Protein AF-A0A0F9GUV9-F1 (afdb_monomer)

InterPro domains:
  IPR001098 DNA-directed DNA polymerase, family A, palm domain [PF00476] (334-492)
  IPR001098 DNA-directed DNA polymerase, family A, palm domain [SM00482] (373-518)
  IPR012337 Ribonuclease H-like superfamily [SSF53098] (3-152)
  IPR036397 Ribonuclease H superfamily [G3DSA:3.30.420.10] (5-180)
  IPR043502 DNA/RNA polymerase superfamily [SSF56672] (163-492)

pLDDT: mean 88.54, std 9.31, range [25.5, 98.69]

Nearest PDB structures (foldseek):
  2ajq-assembly1_A  TM=7.716E-01  e=2.792E-26  Escherichia phage T7
  1sl1-assembly1_A  TM=7.833E-01  e=2.426E-25  Escherichia phage T7
  1x9w-assembly1_A  TM=7.721E-01  e=1.537E-24  Escherichia phage T7
  5ikn-assembly1_C  TM=7.054E-01  e=1.161E-22  Escherichia phage T7
  5ikn-assembly1_A  TM=7.043E-01  e=6.275E-22  Escherichia phage T7

Structure (mmCIF, N/CA/C/O backbone):
data_AF-A0A0F9GUV9-F1
#
_entry.id   AF-A0A0F9GUV9-F1
#
loop_
_atom_site.group_PDB
_atom_site.id
_atom_site.type_symbol
_atom_site.label_atom_id
_atom_site.label_alt_id
_atom_site.label_comp_id
_atom_site.label_asym_id
_atom_site.label_entity_id
_atom_site.label_seq_id
_atom_site.pdbx_PDB_ins_code
_atom_site.Cartn_x
_atom_site.Cartn_y
_atom_site.Cartn_z
_atom_site.occupancy
_atom_site.B_iso_or_equiv
_atom_site.auth_seq_id
_atom_site.auth_comp_id
_atom_site.auth_asym_id
_atom_site.auth_atom_id
_atom_site.pdbx_PDB_model_num
ATOM 1 N N . MET A 1 1 ? -22.546 12.001 26.677 1.00 77.44 1 MET A N 1
ATOM 2 C CA . MET A 1 1 ? -22.375 10.650 26.099 1.00 77.44 1 MET A CA 1
ATOM 3 C C . MET A 1 1 ? -21.098 10.065 26.688 1.00 77.44 1 MET A C 1
ATOM 5 O O . MET A 1 1 ? -20.120 10.799 26.730 1.00 77.44 1 MET A O 1
ATOM 9 N N . LYS A 1 2 ? -21.109 8.834 27.220 1.00 94.75 2 LYS A N 1
ATOM 10 C CA . LYS A 1 2 ? -19.895 8.219 27.788 1.00 94.75 2 LYS A CA 1
ATOM 11 C C . LYS A 1 2 ? -18.928 7.807 26.678 1.00 94.75 2 LYS A C 1
ATOM 13 O O . LYS A 1 2 ? -19.377 7.257 25.671 1.00 94.75 2 LYS A O 1
ATOM 18 N N . ILE A 1 3 ? -17.638 8.058 26.887 1.00 97.31 3 ILE A N 1
ATOM 19 C CA . ILE A 1 3 ? -16.555 7.759 25.944 1.00 97.31 3 ILE A CA 1
ATOM 20 C C . ILE A 1 3 ? -15.602 6.777 26.620 1.00 97.31 3 ILE A C 1
ATOM 22 O O . ILE A 1 3 ? -15.250 6.987 27.780 1.00 97.31 3 ILE A O 1
ATOM 26 N N . ALA A 1 4 ? -15.163 5.749 25.899 1.00 98.12 4 ALA A N 1
ATOM 27 C CA . ALA A 1 4 ? -14.096 4.866 26.353 1.00 98.12 4 ALA A CA 1
ATOM 28 C C . ALA A 1 4 ? -12.959 4.776 25.341 1.00 98.12 4 ALA A C 1
ATOM 30 O O . ALA A 1 4 ? -13.210 4.745 24.137 1.00 98.12 4 ALA A O 1
ATOM 31 N N . THR A 1 5 ? -11.727 4.664 25.837 1.00 98.50 5 THR A N 1
ATOM 32 C CA . THR A 1 5 ? -10.584 4.206 25.036 1.00 98.50 5 THR A CA 1
ATOM 33 C C . THR A 1 5 ? -10.407 2.705 25.243 1.00 98.50 5 THR A C 1
ATOM 35 O O . THR A 1 5 ? -10.397 2.252 26.387 1.00 98.50 5 THR A O 1
ATOM 38 N N . VAL A 1 6 ? -10.297 1.939 24.158 1.00 98.31 6 VAL A N 1
ATOM 39 C CA . VAL A 1 6 ? -10.210 0.474 24.166 1.00 98.31 6 VAL A CA 1
ATOM 40 C C . VAL A 1 6 ? -9.064 -0.023 23.291 1.00 98.31 6 VAL A C 1
ATOM 42 O O . VAL A 1 6 ? -8.802 0.542 22.230 1.00 98.31 6 VAL A O 1
ATOM 45 N N . ASP A 1 7 ? -8.430 -1.101 23.744 1.00 98.38 7 ASP A N 1
ATOM 46 C CA . ASP A 1 7 ? -7.450 -1.895 23.004 1.00 98.38 7 ASP A CA 1
ATOM 47 C C . ASP A 1 7 ? -7.644 -3.386 23.333 1.00 98.38 7 ASP A C 1
ATOM 49 O O . ASP A 1 7 ? -8.108 -3.727 24.433 1.00 98.38 7 ASP A O 1
ATOM 53 N N . ILE A 1 8 ? -7.322 -4.270 22.384 1.00 98.25 8 ILE A N 1
ATOM 54 C CA . ILE A 1 8 ? -7.353 -5.728 22.568 1.00 98.25 8 ILE A CA 1
ATOM 55 C C . ILE A 1 8 ? -6.026 -6.376 22.160 1.00 98.25 8 ILE A C 1
ATOM 57 O O . ILE A 1 8 ? -5.376 -5.944 21.211 1.00 98.25 8 ILE A O 1
ATOM 61 N N . GLU A 1 9 ? -5.689 -7.500 22.794 1.00 97.69 9 GLU A N 1
ATOM 62 C CA . GLU A 1 9 ? -4.555 -8.344 22.397 1.00 97.69 9 GLU A CA 1
ATOM 63 C C . GLU A 1 9 ? -5.050 -9.714 21.938 1.00 97.69 9 GLU A C 1
ATOM 65 O O . GLU A 1 9 ? -5.955 -10.311 22.533 1.00 97.69 9 GLU A O 1
ATOM 70 N N . THR A 1 10 ? -4.449 -10.229 20.870 1.00 97.31 10 THR A N 1
ATOM 71 C CA . THR A 1 10 ? -4.908 -11.433 20.173 1.00 97.31 10 THR A CA 1
ATOM 72 C C . THR A 1 10 ? -3.760 -12.392 19.879 1.00 97.31 10 THR A C 1
ATOM 74 O O . THR A 1 10 ? -2.589 -12.040 20.012 1.00 97.31 10 THR A O 1
ATOM 77 N N . ASP A 1 11 ? -4.094 -13.620 19.487 1.00 96.00 11 ASP A N 1
ATOM 78 C CA . ASP A 1 11 ? -3.116 -14.657 19.135 1.00 96.00 11 ASP A CA 1
ATOM 79 C C . ASP A 1 11 ? -2.474 -14.464 17.753 1.00 96.00 11 ASP A C 1
ATOM 81 O O . ASP A 1 11 ? -1.350 -14.905 17.526 1.00 96.00 11 ASP A O 1
ATOM 85 N N . ASP A 1 12 ? -3.169 -13.789 16.836 1.00 94.69 12 ASP A N 1
ATOM 86 C CA . ASP A 1 12 ? -2.660 -13.464 15.502 1.00 94.69 12 ASP A CA 1
ATOM 87 C C . ASP A 1 12 ? -3.354 -12.213 14.926 1.00 94.69 12 ASP A C 1
ATOM 89 O O . ASP A 1 12 ? -4.241 -11.603 15.531 1.00 94.69 12 ASP A O 1
ATOM 93 N N . LEU A 1 13 ? -2.957 -11.823 13.718 1.00 92.56 13 LEU A N 1
ATOM 94 C CA . LEU A 1 13 ? -3.575 -10.787 12.910 1.00 92.56 13 LEU A CA 1
ATOM 95 C C . LEU A 1 13 ? -4.957 -11.216 12.402 1.00 92.56 13 LEU A C 1
ATOM 97 O O . LEU A 1 13 ? -5.254 -12.395 12.240 1.00 92.56 13 LEU A O 1
ATOM 101 N N . LEU A 1 14 ? -5.781 -10.232 12.029 1.00 90.94 14 LEU A N 1
ATOM 102 C CA . LEU A 1 14 ? -7.185 -10.414 11.637 1.00 90.94 14 LEU A CA 1
ATOM 103 C C . LEU A 1 14 ? -7.489 -11.626 10.715 1.00 90.94 14 LEU A C 1
ATOM 105 O O . LEU A 1 14 ? -8.505 -12.288 10.950 1.00 90.94 14 LEU A O 1
ATOM 109 N N . PRO A 1 15 ? -6.687 -11.965 9.680 1.00 87.38 15 PRO A N 1
ATOM 110 C CA . PRO A 1 15 ? -6.966 -13.139 8.849 1.00 87.38 15 PRO A CA 1
ATOM 111 C C . PRO A 1 15 ? -6.912 -14.467 9.616 1.00 87.38 15 PRO A C 1
ATOM 113 O O . PRO A 1 15 ? -7.831 -15.272 9.475 1.00 87.38 15 PRO A O 1
ATOM 116 N N . GLU A 1 16 ? -5.921 -14.642 10.489 1.00 91.50 16 GLU A N 1
ATOM 117 C CA . GLU A 1 16 ? -5.612 -15.915 11.160 1.00 91.50 16 GLU A CA 1
ATOM 118 C C . GLU A 1 16 ? -6.034 -15.940 12.634 1.00 91.50 16 GLU A C 1
ATOM 120 O O . GLU A 1 16 ? -6.077 -17.006 13.232 1.00 91.50 16 GLU A O 1
ATOM 125 N N . VAL A 1 17 ? -6.426 -14.790 13.196 1.00 95.19 17 VAL A N 1
ATOM 126 C CA . VAL A 1 17 ? -6.832 -14.668 14.602 1.00 95.19 17 VAL A CA 1
ATOM 127 C C . VAL A 1 17 ? -7.899 -15.698 14.967 1.00 95.19 17 VAL A C 1
ATOM 129 O O . VAL A 1 17 ? -8.892 -15.850 14.235 1.00 95.19 17 VAL A O 1
ATOM 132 N N . THR A 1 18 ? -7.709 -16.361 16.107 1.00 96.12 18 THR A N 1
ATOM 133 C CA . THR A 1 18 ? -8.665 -17.322 16.673 1.00 96.12 18 THR A CA 1
ATOM 134 C C . THR A 1 18 ? -9.108 -16.947 18.081 1.00 96.12 18 THR A C 1
ATOM 136 O O . THR A 1 18 ? -10.148 -17.425 18.540 1.00 96.12 18 THR A O 1
ATOM 139 N N . LYS A 1 19 ? -8.370 -16.062 18.765 1.00 96.38 19 LYS A N 1
ATOM 140 C CA . LYS A 1 19 ? -8.638 -15.720 20.161 1.00 96.38 19 LYS A CA 1
ATOM 141 C C . LYS A 1 19 ? -8.287 -14.272 20.499 1.00 96.38 19 LYS A C 1
ATOM 143 O O . LYS A 1 19 ? -7.275 -13.739 20.056 1.00 96.38 19 LYS A O 1
ATOM 148 N N . VAL A 1 20 ? -9.110 -13.671 21.359 1.00 97.88 20 VAL A N 1
ATOM 149 C CA . VAL A 1 20 ? -8.765 -12.457 22.112 1.00 97.88 20 VAL A CA 1
ATOM 150 C C . VAL A 1 20 ? -8.264 -12.892 23.485 1.00 97.88 20 VAL A C 1
ATOM 152 O O . VAL A 1 20 ? -8.995 -13.558 24.221 1.00 97.88 20 VAL A O 1
ATOM 155 N N . TRP A 1 21 ? -7.019 -12.563 23.818 1.00 97.50 21 TRP A N 1
ATOM 156 C CA . TRP A 1 21 ? -6.401 -12.930 25.091 1.00 97.50 21 TRP A CA 1
ATOM 157 C C . TRP A 1 21 ? -6.837 -12.009 26.219 1.00 97.50 21 TRP A C 1
ATOM 159 O O . TRP A 1 21 ? -7.213 -12.473 27.296 1.00 97.50 21 TRP A O 1
ATOM 169 N N . CYS A 1 22 ? -6.795 -10.707 25.967 1.00 98.19 22 CYS A N 1
ATOM 170 C CA . CYS A 1 22 ? -7.195 -9.690 26.920 1.00 98.19 22 CYS A CA 1
ATOM 171 C C . CYS A 1 22 ? -7.672 -8.427 26.206 1.00 98.19 22 CYS A C 1
ATOM 173 O O . CYS A 1 22 ? -7.484 -8.255 25.001 1.00 98.19 22 CYS A O 1
ATOM 175 N N . ALA A 1 23 ? -8.327 -7.561 26.970 1.00 98.62 23 ALA A N 1
ATOM 176 C CA . ALA A 1 23 ? -8.710 -6.231 26.529 1.00 98.62 23 ALA A CA 1
ATOM 177 C C . ALA A 1 23 ? -8.648 -5.260 27.703 1.00 98.62 23 ALA A C 1
ATOM 179 O O . ALA A 1 23 ? -8.894 -5.641 28.854 1.00 98.62 23 ALA A O 1
ATOM 180 N N . VAL A 1 24 ? -8.374 -3.996 27.411 1.00 98.69 24 VAL A N 1
ATOM 181 C CA . VAL A 1 24 ? -8.399 -2.925 28.404 1.00 98.69 24 VAL A CA 1
ATOM 182 C C . VAL A 1 24 ? -9.321 -1.822 27.916 1.00 98.69 24 VAL A C 1
ATOM 184 O O . VAL A 1 24 ? -9.286 -1.429 26.754 1.00 98.69 24 VAL A O 1
ATOM 187 N N . VAL A 1 25 ? -10.178 -1.340 28.815 1.00 98.69 25 VAL A N 1
ATOM 188 C CA . VAL A 1 25 ? -11.141 -0.274 28.539 1.00 98.69 25 VAL A CA 1
ATOM 189 C C . VAL A 1 25 ? -11.008 0.797 29.613 1.00 98.69 25 VAL A C 1
ATOM 191 O O . VAL A 1 25 ? -11.195 0.510 30.796 1.00 98.69 25 VAL A O 1
ATOM 194 N N . LYS A 1 26 ? -10.714 2.033 29.211 1.00 98.50 26 LYS A N 1
ATOM 195 C CA . LYS A 1 26 ? -10.641 3.200 30.098 1.00 98.50 26 LYS A CA 1
ATOM 196 C C . LYS A 1 26 ? -11.845 4.109 29.872 1.00 98.50 26 LYS A C 1
ATOM 198 O O . LYS A 1 26 ? -11.998 4.641 28.773 1.00 98.50 26 LYS A O 1
ATOM 203 N N . ASP A 1 27 ? -12.684 4.288 30.893 1.00 97.94 27 ASP A N 1
ATOM 204 C CA . ASP A 1 27 ? -13.782 5.264 30.880 1.00 97.94 27 ASP A CA 1
ATOM 205 C C . ASP A 1 27 ? -13.183 6.674 30.986 1.00 97.94 27 ASP A C 1
ATOM 207 O O . ASP A 1 27 ? -12.443 6.994 31.915 1.00 97.94 27 ASP A O 1
ATOM 211 N N . MET A 1 28 ? -13.468 7.525 30.002 1.00 96.38 28 MET A N 1
ATOM 212 C CA . MET A 1 28 ? -12.895 8.870 29.925 1.00 96.38 28 MET A CA 1
ATOM 213 C C . MET A 1 28 ? -13.611 9.882 30.831 1.00 96.38 28 MET A C 1
ATOM 215 O O . MET A 1 28 ? -13.167 11.024 30.918 1.00 96.38 28 MET A O 1
ATOM 219 N N . SER A 1 29 ? -14.719 9.501 31.477 1.00 93.69 29 SER A N 1
ATOM 220 C CA . SER A 1 29 ? -15.449 10.380 32.399 1.00 93.69 29 SER A CA 1
ATOM 221 C C . SER A 1 29 ? -14.842 10.423 33.802 1.00 93.69 29 SER A C 1
ATOM 223 O O . SER A 1 29 ? -14.838 11.483 34.422 1.00 93.69 29 SER A O 1
ATOM 225 N N . ASP A 1 30 ? -14.303 9.302 34.282 1.00 94.00 30 ASP A N 1
ATOM 226 C CA . ASP A 1 30 ? -13.717 9.159 35.621 1.00 94.00 30 ASP A CA 1
ATOM 227 C C . ASP A 1 30 ? -12.285 8.587 35.604 1.00 94.00 30 ASP A C 1
ATOM 229 O O . ASP A 1 30 ? -11.636 8.501 36.646 1.00 94.00 30 ASP A O 1
ATOM 233 N N . GLY A 1 31 ? -11.770 8.211 34.429 1.00 94.81 31 GLY A N 1
ATOM 234 C CA . GLY A 1 31 ? -10.448 7.611 34.260 1.00 94.81 31 GLY A CA 1
ATOM 235 C C . GLY A 1 31 ? -10.373 6.139 34.671 1.00 94.81 31 GLY A C 1
ATOM 236 O O . GLY A 1 31 ? -9.274 5.580 34.686 1.00 94.81 31 GLY A O 1
ATOM 237 N N . LYS A 1 32 ? -11.499 5.496 35.007 1.00 97.38 32 LYS A N 1
ATOM 238 C CA . LYS A 1 32 ? -11.528 4.119 35.502 1.00 97.38 32 LYS A CA 1
ATOM 239 C C . LYS A 1 32 ? -11.097 3.129 34.422 1.00 97.38 32 LYS A C 1
ATOM 241 O O . LYS A 1 32 ? -11.680 3.068 33.341 1.00 97.38 32 LYS A O 1
ATOM 246 N N . ILE A 1 33 ? -10.126 2.283 34.764 1.00 98.00 33 ILE A N 1
ATOM 247 C CA . ILE A 1 33 ? -9.621 1.208 33.903 1.00 98.00 33 ILE A CA 1
ATOM 248 C C . ILE A 1 33 ? -10.309 -0.111 34.266 1.00 98.00 33 ILE A C 1
ATOM 250 O O . ILE A 1 33 ? -10.246 -0.573 35.407 1.00 98.00 33 ILE A O 1
ATOM 254 N N . THR A 1 34 ? -10.942 -0.739 33.280 1.00 98.38 34 THR A N 1
ATOM 255 C CA . THR A 1 34 ? -11.532 -2.078 33.374 1.00 98.38 34 THR A CA 1
ATOM 256 C C . THR A 1 34 ? -10.714 -3.042 32.524 1.00 98.38 34 THR A C 1
ATOM 258 O O . THR A 1 34 ? -10.490 -2.798 31.339 1.00 98.38 34 THR A O 1
ATOM 261 N N . ARG A 1 35 ? -10.255 -4.136 33.140 1.00 98.50 35 ARG A N 1
ATOM 262 C CA . ARG A 1 35 ? -9.390 -5.142 32.513 1.00 98.50 35 ARG A CA 1
ATOM 263 C C . ARG A 1 35 ? -10.165 -6.426 32.259 1.00 98.50 35 ARG A C 1
ATOM 265 O O . ARG A 1 35 ? -10.864 -6.924 33.146 1.00 98.50 35 ARG A O 1
ATOM 272 N N . PHE A 1 36 ? -9.985 -6.976 31.069 1.00 98.50 36 PHE A N 1
ATOM 273 C CA . PHE A 1 36 ? -10.560 -8.243 30.660 1.00 98.50 36 PHE A CA 1
ATOM 274 C C . PHE A 1 36 ? -9.447 -9.258 30.428 1.00 98.50 36 PHE A C 1
ATOM 276 O O . PHE A 1 36 ? -8.503 -8.995 29.691 1.00 98.50 36 PHE A O 1
ATOM 283 N N . THR A 1 37 ? -9.565 -10.415 31.061 1.00 97.94 37 THR A N 1
ATOM 284 C CA . THR A 1 37 ? -8.672 -11.572 30.939 1.00 97.94 37 THR A CA 1
ATOM 285 C C . THR A 1 37 ? -9.476 -12.751 30.390 1.00 97.94 37 THR A C 1
ATOM 287 O O . THR A 1 37 ? -10.707 -12.655 30.304 1.00 97.94 37 THR A O 1
ATOM 290 N N . PRO A 1 38 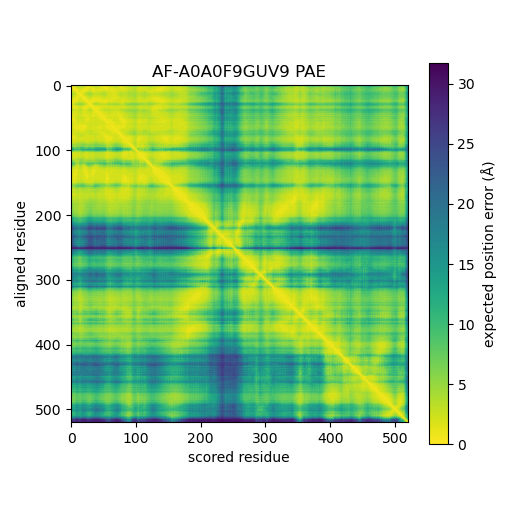? -8.859 -13.903 30.071 1.00 97.06 38 PRO A N 1
ATOM 291 C CA . PRO A 1 38 ? -9.601 -15.047 29.542 1.00 97.06 38 PRO A CA 1
ATOM 292 C C . PRO A 1 38 ? -10.807 -15.478 30.398 1.00 97.06 38 PRO A C 1
ATOM 294 O O . PRO A 1 38 ? -11.768 -16.021 29.862 1.00 97.06 38 PRO A O 1
ATOM 297 N N . GLY A 1 39 ? -10.797 -15.201 31.710 1.00 96.19 39 GLY A N 1
ATOM 298 C CA . GLY A 1 39 ? -11.895 -15.543 32.620 1.00 96.19 39 GLY A CA 1
ATOM 299 C C . GLY A 1 39 ? -13.160 -14.685 32.482 1.00 96.19 39 GLY A C 1
ATOM 300 O O . GLY A 1 39 ? -14.240 -15.147 32.839 1.00 96.19 39 GLY A O 1
ATOM 301 N N . ASN A 1 40 ? -13.064 -13.455 31.968 1.00 97.06 40 ASN A N 1
ATOM 302 C CA . ASN A 1 40 ? -14.207 -12.538 31.842 1.00 97.06 40 ASN A CA 1
ATOM 303 C C . ASN A 1 40 ? -14.342 -11.899 30.446 1.00 97.06 40 ASN A C 1
ATOM 305 O O . ASN A 1 40 ? -15.271 -11.119 30.228 1.00 97.06 40 ASN A O 1
ATOM 309 N N . ILE A 1 41 ? -13.471 -12.247 29.492 1.00 97.31 41 ILE A N 1
ATOM 310 C CA . ILE A 1 41 ? -13.396 -11.637 28.156 1.00 97.31 41 ILE A CA 1
ATOM 311 C C . ILE A 1 41 ? -14.728 -11.659 27.387 1.00 97.31 41 ILE A C 1
ATOM 313 O O . ILE A 1 41 ? -15.050 -10.708 26.681 1.00 97.31 41 ILE A O 1
ATOM 317 N N . ASN A 1 42 ? -15.562 -12.681 27.603 1.00 94.81 42 ASN A N 1
ATOM 318 C CA . ASN A 1 42 ? -16.875 -12.821 26.960 1.00 94.81 42 ASN A CA 1
ATOM 319 C C . ASN A 1 42 ? -17.862 -11.691 27.315 1.00 94.81 42 ASN A C 1
ATOM 321 O O . ASN A 1 42 ? -18.830 -11.468 26.592 1.00 94.81 42 ASN A O 1
ATOM 325 N N . SER A 1 43 ? -17.631 -10.969 28.416 1.00 97.06 43 SER A N 1
ATOM 326 C CA . SER A 1 43 ? -18.454 -9.822 28.831 1.00 97.06 43 SER A CA 1
ATOM 327 C C . SER A 1 43 ? -18.037 -8.488 28.196 1.00 97.06 43 SER A C 1
ATOM 329 O O . SER A 1 43 ? -18.753 -7.496 28.352 1.00 97.06 43 SER A O 1
ATOM 331 N N . LEU A 1 44 ? -16.923 -8.456 27.448 1.00 98.00 44 LEU A N 1
ATOM 332 C CA . LEU A 1 44 ? -16.379 -7.239 26.840 1.00 98.00 44 LEU A CA 1
ATOM 333 C C . LEU A 1 44 ? -17.405 -6.531 25.948 1.00 98.00 44 LEU A C 1
ATOM 335 O O . LEU A 1 44 ? -17.630 -5.339 26.119 1.00 98.00 44 LEU A O 1
ATOM 339 N N . GLY A 1 45 ? -18.070 -7.250 25.037 1.00 96.81 45 GLY A N 1
ATOM 340 C CA . GLY A 1 45 ? -19.038 -6.645 24.110 1.00 96.81 45 GLY A CA 1
ATOM 341 C C . GLY A 1 45 ? -20.193 -5.934 24.828 1.00 96.81 45 GLY A C 1
ATOM 342 O O . GLY A 1 45 ? -20.510 -4.785 24.525 1.00 96.81 45 GLY A O 1
ATOM 343 N N . SER A 1 46 ? -20.771 -6.576 25.847 1.00 96.69 46 SER A N 1
ATOM 344 C CA . SER A 1 46 ? -21.823 -5.973 26.676 1.00 96.69 46 SER A CA 1
ATOM 345 C C . SER A 1 46 ? -21.328 -4.740 27.431 1.00 96.69 46 SER A C 1
ATOM 347 O O . SER A 1 46 ? -22.066 -3.765 27.560 1.00 96.69 46 SER A O 1
ATOM 349 N N . PHE A 1 47 ? -20.078 -4.753 27.899 1.00 97.94 47 PHE A N 1
ATOM 350 C CA . PHE A 1 47 ? -19.471 -3.602 28.561 1.00 97.94 47 PHE A CA 1
ATOM 351 C C . PHE A 1 47 ? -19.236 -2.436 27.592 1.00 97.94 47 PHE A C 1
ATOM 353 O O . PHE A 1 47 ? -19.573 -1.296 27.909 1.00 97.94 47 PHE A O 1
ATOM 360 N N . LEU A 1 48 ? -18.735 -2.711 26.384 1.00 98.00 48 LEU A N 1
ATOM 361 C CA . LEU A 1 48 ? -18.521 -1.704 25.341 1.00 98.00 48 LEU A CA 1
ATOM 362 C C . LEU A 1 48 ? -19.826 -1.001 24.925 1.00 98.00 48 LEU A C 1
ATOM 364 O O . LEU A 1 48 ? -19.817 0.206 24.688 1.00 98.00 48 LEU A O 1
ATOM 368 N N . ASN A 1 49 ? -20.960 -1.709 24.926 1.00 97.06 49 ASN A N 1
ATOM 369 C CA . ASN A 1 49 ? -22.283 -1.132 24.642 1.00 97.06 49 ASN A CA 1
ATOM 370 C C . ASN A 1 49 ? -22.751 -0.086 25.670 1.00 97.06 49 ASN A C 1
ATOM 372 O O . ASN A 1 49 ? -23.683 0.667 25.393 1.00 97.06 49 ASN A O 1
ATOM 376 N N . THR A 1 50 ? -22.118 -0.005 26.845 1.00 96.88 50 THR A N 1
ATOM 377 C CA . THR A 1 50 ? -22.421 1.043 27.837 1.00 96.88 50 THR A CA 1
ATOM 378 C C . THR A 1 50 ? -21.853 2.416 27.449 1.00 96.88 50 THR A C 1
ATOM 380 O O . THR A 1 50 ? -22.230 3.435 28.038 1.00 96.88 50 THR A O 1
ATOM 383 N N . PHE A 1 51 ? -20.980 2.464 26.437 1.00 98.06 51 PHE A N 1
ATOM 384 C CA . PHE A 1 51 ? -20.358 3.677 25.919 1.00 98.06 51 PHE A CA 1
ATOM 385 C C . PHE A 1 51 ? -21.008 4.102 24.604 1.00 98.06 51 PHE A C 1
ATOM 387 O O . PHE A 1 51 ? -21.201 3.298 23.692 1.00 98.06 51 PHE A O 1
ATOM 394 N N . GLY A 1 52 ? -21.306 5.396 24.474 1.00 97.44 52 GLY A N 1
ATOM 395 C CA . GLY A 1 52 ? -21.823 5.951 23.219 1.00 97.44 52 GLY A CA 1
ATOM 396 C C . GLY A 1 52 ? -20.724 6.292 22.210 1.00 97.44 52 GLY A C 1
ATOM 397 O O . GLY A 1 52 ? -21.019 6.481 21.031 1.00 97.44 52 GLY A O 1
ATOM 398 N N . THR A 1 53 ? -19.465 6.348 22.657 1.00 97.50 53 THR A N 1
ATOM 399 C CA . THR A 1 53 ? -18.301 6.505 21.781 1.00 97.50 53 THR A CA 1
ATOM 400 C C . THR A 1 53 ? -17.171 5.577 22.205 1.00 97.50 53 THR A C 1
ATOM 402 O O . THR A 1 53 ? -16.787 5.566 23.377 1.00 97.50 53 THR A O 1
ATOM 405 N N . LEU A 1 54 ? -16.606 4.844 21.245 1.00 98.12 54 LEU A N 1
ATOM 406 C CA . LEU A 1 54 ? -15.382 4.068 21.428 1.00 98.12 54 LEU A CA 1
ATOM 407 C C . LEU A 1 54 ? -14.223 4.715 20.683 1.00 98.12 54 LEU A C 1
ATOM 409 O O . LEU A 1 54 ? -14.319 5.052 19.503 1.00 98.12 54 LEU A O 1
ATOM 413 N N . ARG A 1 55 ? -13.100 4.832 21.373 1.00 97.69 55 ARG A N 1
ATOM 414 C CA . ARG A 1 55 ? -11.844 5.347 20.855 1.00 97.69 55 ARG A CA 1
ATOM 415 C C . ARG A 1 55 ? -10.802 4.246 20.864 1.00 97.69 55 ARG A C 1
ATOM 417 O O . ARG A 1 55 ? -10.716 3.486 21.819 1.00 97.69 55 ARG A O 1
ATOM 424 N N . GLY A 1 56 ? -9.975 4.203 19.833 1.00 97.81 56 GLY A N 1
ATOM 425 C CA . GLY A 1 56 ? -8.806 3.335 19.831 1.00 97.81 56 GLY A CA 1
ATOM 426 C C . GLY A 1 56 ? -7.850 3.669 18.697 1.00 97.81 56 GLY A C 1
ATOM 427 O O . GLY A 1 56 ? -7.997 4.682 18.002 1.00 97.81 56 GLY A O 1
ATOM 428 N N . HIS A 1 57 ? -6.846 2.829 18.492 1.00 97.62 57 HIS A N 1
ATOM 429 C CA . HIS A 1 57 ? -5.831 3.018 17.468 1.00 97.62 57 HIS A CA 1
ATOM 430 C C . HIS A 1 57 ? -5.857 1.859 16.488 1.00 97.62 57 HIS A C 1
ATOM 432 O O . HIS A 1 57 ? -5.374 0.783 16.806 1.00 97.62 57 HIS A O 1
ATOM 438 N N . ASN A 1 58 ? -6.359 2.099 15.269 1.00 96.12 58 ASN A N 1
ATOM 439 C CA . ASN A 1 58 ? -6.715 1.041 14.315 1.00 96.12 58 ASN A CA 1
ATOM 440 C C . ASN A 1 58 ? -7.952 0.213 14.730 1.00 96.12 58 ASN A C 1
ATOM 442 O O . ASN A 1 58 ? -8.189 -0.851 14.154 1.00 96.12 58 ASN A O 1
ATOM 446 N N . ILE A 1 59 ? -8.765 0.740 15.654 1.00 97.44 59 ILE A N 1
ATOM 447 C CA . ILE A 1 59 ? -9.963 0.103 16.225 1.00 97.44 59 ILE A CA 1
ATOM 448 C C . ILE A 1 59 ? -10.954 -0.394 15.163 1.00 97.44 59 ILE A C 1
ATOM 450 O O . ILE A 1 59 ? -11.575 -1.441 15.329 1.00 97.44 59 ILE A O 1
ATOM 454 N N . ILE A 1 60 ? -11.085 0.320 14.038 1.00 95.88 60 ILE A N 1
ATOM 455 C CA . ILE A 1 60 ? -12.016 -0.060 12.963 1.00 95.88 60 ILE A CA 1
ATOM 456 C C . ILE A 1 60 ? -11.502 -1.277 12.191 1.00 95.88 60 ILE A C 1
ATOM 458 O O . ILE A 1 60 ? -12.264 -2.187 11.881 1.00 95.88 60 ILE A O 1
ATOM 462 N N . SER A 1 61 ? -10.221 -1.262 11.812 1.00 93.62 61 SER A N 1
ATOM 463 C CA . SER A 1 61 ? -9.652 -2.268 10.900 1.00 93.62 61 SER A CA 1
ATOM 464 C C . SER A 1 61 ? -9.058 -3.474 11.626 1.00 93.62 61 SER A C 1
ATOM 466 O O . SER A 1 61 ? -8.632 -4.424 10.968 1.00 93.62 61 SER A O 1
ATOM 468 N N . PHE A 1 62 ? -8.988 -3.427 12.957 1.00 95.62 62 PHE A N 1
ATOM 469 C CA . PHE A 1 62 ? -8.485 -4.513 13.782 1.00 95.62 62 PHE A CA 1
ATOM 470 C C . PHE A 1 62 ? -9.472 -4.871 14.885 1.00 95.62 62 PHE A C 1
ATOM 472 O O . PHE A 1 62 ? -10.243 -5.794 14.669 1.00 95.62 62 PHE A O 1
ATOM 479 N N . ASP A 1 63 ? -9.518 -4.141 15.996 1.00 98.00 63 ASP A N 1
ATOM 480 C CA . ASP A 1 63 ? -10.235 -4.528 17.215 1.00 98.00 63 ASP A CA 1
ATOM 481 C C . ASP A 1 63 ? -11.693 -4.924 16.943 1.00 98.00 63 ASP A C 1
ATOM 483 O O . ASP A 1 63 ? -12.076 -6.077 17.128 1.00 98.00 63 ASP A O 1
ATOM 487 N N . LEU A 1 64 ? -12.501 -4.012 16.392 1.00 97.25 64 LEU A N 1
ATOM 488 C CA . LEU A 1 64 ? -13.910 -4.283 16.090 1.00 97.25 64 LEU A CA 1
ATOM 489 C C . LEU A 1 64 ? -14.082 -5.343 14.995 1.00 97.25 64 LEU A C 1
ATOM 491 O O . LEU A 1 64 ? -15.047 -6.106 15.028 1.00 97.25 64 LEU A O 1
ATOM 495 N N . ALA A 1 65 ? -13.147 -5.429 14.046 1.00 95.81 65 ALA A N 1
ATOM 496 C CA . ALA A 1 65 ? -13.162 -6.467 13.020 1.00 95.81 65 ALA A CA 1
ATOM 497 C C . ALA A 1 65 ? -12.871 -7.859 13.614 1.00 95.81 65 ALA A C 1
ATOM 499 O O . ALA A 1 65 ? -13.491 -8.841 13.205 1.00 95.81 65 ALA A O 1
ATOM 500 N N . VAL A 1 66 ? -11.978 -7.952 14.607 1.00 97.06 66 VAL A N 1
ATOM 501 C CA . VAL A 1 66 ? -11.697 -9.179 15.366 1.00 97.06 66 VAL A CA 1
ATOM 502 C C . VAL A 1 66 ? -12.917 -9.570 16.192 1.00 97.06 66 VAL A C 1
ATOM 504 O O . VAL A 1 66 ? -13.358 -10.715 16.100 1.00 97.06 66 VAL A O 1
ATOM 507 N N . LEU A 1 67 ? -13.502 -8.631 16.944 1.00 97.44 67 LEU A N 1
ATOM 508 C CA . LEU A 1 67 ? -14.683 -8.911 17.768 1.00 97.44 67 LEU A CA 1
ATOM 509 C C . LEU A 1 67 ? -15.864 -9.384 16.911 1.00 97.44 67 LEU A C 1
ATOM 511 O O . LEU A 1 67 ? -16.561 -10.334 17.269 1.00 97.44 67 LEU A O 1
ATOM 515 N N . LYS A 1 68 ? -16.048 -8.785 15.733 1.00 96.00 68 LYS A N 1
ATOM 516 C CA . LYS A 1 68 ? -17.040 -9.239 14.761 1.00 96.00 68 LYS A CA 1
ATOM 517 C C . LYS A 1 68 ? -16.723 -10.633 14.216 1.00 96.00 68 LYS A C 1
ATOM 519 O O . LYS A 1 68 ? -17.624 -11.464 14.134 1.00 96.00 68 LYS A O 1
ATOM 524 N N . LYS A 1 69 ? -15.466 -10.903 13.845 1.00 94.12 69 LYS A N 1
ATOM 525 C CA . LYS A 1 69 ? -15.040 -12.204 13.299 1.00 94.12 69 LYS A CA 1
ATOM 526 C C . LYS A 1 69 ? -15.244 -13.337 14.305 1.00 94.12 69 LYS A C 1
ATOM 528 O O . LYS A 1 69 ? -15.748 -14.387 13.924 1.00 94.12 69 LYS A O 1
ATOM 533 N N . LEU A 1 70 ? -14.819 -13.139 15.552 1.00 96.25 70 LEU A N 1
ATOM 534 C CA . LEU A 1 70 ? -14.805 -14.195 16.564 1.00 96.25 70 LEU A CA 1
ATOM 535 C C . LEU A 1 70 ? -16.139 -14.329 17.300 1.00 96.25 70 LEU A C 1
ATOM 537 O O . LEU A 1 70 ? -16.530 -15.444 17.634 1.00 96.25 70 LEU A O 1
ATOM 541 N N . TRP A 1 71 ? -16.835 -13.218 17.555 1.00 96.38 71 TRP A N 1
ATOM 542 C CA . TRP A 1 71 ? -18.017 -13.198 18.427 1.00 96.38 71 TRP A CA 1
ATOM 543 C C . TRP A 1 71 ? -19.282 -12.659 17.752 1.00 96.38 71 TRP A C 1
ATOM 545 O O . TRP A 1 71 ? -20.317 -12.559 18.403 1.00 96.38 71 TRP A O 1
ATOM 555 N N . GLY A 1 72 ? -19.227 -12.267 16.474 1.00 95.62 72 GLY A N 1
ATOM 556 C CA . GLY A 1 72 ? -20.367 -11.646 15.789 1.00 95.62 72 GLY A CA 1
ATOM 557 C C . GLY A 1 72 ? -20.771 -10.284 16.368 1.00 95.62 72 GLY A C 1
ATOM 558 O O . GLY A 1 72 ? -21.854 -9.792 16.064 1.00 95.62 72 GLY A O 1
ATOM 559 N N . TYR A 1 73 ? -19.925 -9.679 17.205 1.00 96.62 73 TYR A N 1
ATOM 560 C CA . TYR A 1 73 ? -20.210 -8.412 17.865 1.00 96.62 73 TYR A CA 1
ATOM 561 C C . TYR A 1 73 ? -20.102 -7.241 16.880 1.00 96.62 73 TYR A C 1
ATOM 563 O O . TYR A 1 73 ? -19.066 -7.049 16.241 1.00 96.62 73 TYR A O 1
ATOM 571 N N . GLU A 1 74 ? -21.156 -6.431 16.788 1.00 95.44 74 GLU A N 1
ATOM 572 C CA . GLU A 1 74 ? -21.156 -5.170 16.047 1.00 95.44 74 GLU A CA 1
ATOM 573 C C . GLU A 1 74 ? -21.429 -4.004 16.999 1.00 95.44 74 GLU A C 1
ATOM 575 O O . GLU A 1 74 ? -22.438 -3.973 17.699 1.00 95.44 74 GLU A O 1
ATOM 580 N N . TYR A 1 75 ? -20.530 -3.023 17.002 1.00 96.19 75 TYR A N 1
ATOM 581 C CA . TYR A 1 75 ? -20.738 -1.777 17.727 1.00 96.19 75 TYR A CA 1
ATOM 582 C C . TYR A 1 75 ? -21.490 -0.765 16.853 1.00 96.19 75 TYR A C 1
ATOM 584 O O . TYR A 1 75 ? -21.164 -0.585 15.677 1.00 96.19 75 TYR A O 1
ATOM 592 N N . HIS A 1 76 ? -22.480 -0.086 17.437 1.00 94.19 76 HIS A N 1
ATOM 593 C CA . HIS A 1 76 ? -23.370 0.840 16.724 1.00 94.19 76 HIS A CA 1
ATOM 594 C C . HIS A 1 76 ? -23.247 2.308 17.164 1.00 94.19 76 HIS A C 1
ATOM 596 O O . HIS A 1 76 ? -23.954 3.156 16.623 1.00 94.19 76 HIS A O 1
ATOM 602 N N . GLY A 1 77 ? -22.378 2.613 18.131 1.00 94.38 77 GLY A N 1
ATOM 603 C CA . GLY A 1 77 ? -22.104 3.988 18.552 1.00 94.38 77 GLY A CA 1
ATOM 604 C C . GLY A 1 77 ? -21.055 4.691 17.686 1.00 94.38 77 GLY A C 1
ATOM 605 O O . GLY A 1 77 ? -20.642 4.200 16.632 1.00 94.38 77 GLY A O 1
ATOM 606 N N . GLU A 1 78 ? -20.609 5.856 18.149 1.00 95.06 78 GLU A N 1
ATOM 607 C CA . GLU A 1 78 ? -19.586 6.651 17.466 1.00 95.06 78 GLU A CA 1
ATOM 608 C C . GLU A 1 78 ? -18.192 6.044 17.659 1.00 95.06 78 GLU A C 1
ATOM 610 O O . GLU A 1 78 ? -17.855 5.543 18.730 1.00 95.06 78 GLU A O 1
ATOM 615 N N . ILE A 1 79 ? -17.354 6.101 16.624 1.00 96.25 79 ILE A N 1
ATOM 616 C CA . ILE A 1 79 ? -16.001 5.536 16.668 1.00 96.25 79 ILE A CA 1
ATOM 617 C C . ILE A 1 79 ? -14.981 6.638 16.399 1.00 96.25 79 ILE A C 1
ATOM 619 O O . ILE A 1 79 ? -15.105 7.371 15.417 1.00 96.25 79 ILE A O 1
ATOM 623 N N . GLU A 1 80 ? -13.940 6.705 17.227 1.00 96.19 80 GLU A N 1
ATOM 624 C CA . GLU A 1 80 ? -12.787 7.594 17.090 1.00 96.19 80 GLU A CA 1
ATOM 625 C C . GLU A 1 80 ? -11.505 6.777 16.881 1.00 96.19 80 GLU A C 1
ATOM 627 O O . GLU A 1 80 ? -10.897 6.276 17.826 1.00 96.19 80 GLU A O 1
ATOM 632 N N . ASP A 1 81 ? -11.067 6.642 15.626 1.00 97.31 81 ASP A N 1
ATOM 633 C CA . ASP A 1 81 ? -9.828 5.933 15.300 1.00 97.31 81 ASP A CA 1
ATOM 634 C C . ASP A 1 81 ? -8.641 6.905 15.194 1.00 97.31 81 ASP A C 1
ATOM 636 O O . ASP A 1 81 ? -8.474 7.644 14.213 1.00 97.31 81 ASP A O 1
ATOM 640 N N . THR A 1 82 ? -7.773 6.885 16.204 1.00 97.12 82 THR A N 1
ATOM 641 C CA . THR A 1 82 ? -6.609 7.778 16.294 1.00 97.12 82 THR A CA 1
ATOM 642 C C . THR A 1 82 ? -5.570 7.529 15.196 1.00 97.12 82 THR A C 1
ATOM 644 O O . THR A 1 82 ? -4.853 8.456 14.803 1.00 97.12 82 THR A O 1
ATOM 647 N N . LEU A 1 83 ? -5.496 6.318 14.627 1.00 96.19 83 LEU A N 1
ATOM 648 C CA . LEU A 1 83 ? -4.626 6.043 13.482 1.00 96.19 83 LEU A CA 1
ATOM 649 C C . LEU A 1 83 ? -5.131 6.784 12.240 1.00 96.19 83 LEU A C 1
ATOM 651 O O . LEU A 1 83 ? -4.334 7.359 11.489 1.00 96.19 83 LEU A O 1
ATOM 655 N N . LEU A 1 84 ? -6.448 6.788 12.027 1.00 94.56 84 LEU A N 1
ATOM 656 C CA . LEU A 1 84 ? -7.076 7.503 10.918 1.00 94.56 84 LEU A CA 1
ATOM 657 C C . LEU A 1 84 ? -6.962 9.016 11.082 1.00 94.56 84 LEU A C 1
ATOM 659 O O . LEU A 1 84 ? -6.584 9.685 10.118 1.00 94.56 84 LEU A O 1
ATOM 663 N N . MET A 1 85 ? -7.207 9.540 12.285 1.00 94.31 85 MET A N 1
ATOM 664 C CA . MET A 1 85 ? -6.994 10.956 12.608 1.00 94.31 85 MET A CA 1
ATOM 665 C C . MET A 1 85 ? -5.547 11.367 12.306 1.00 94.31 85 MET A C 1
ATOM 667 O O . MET A 1 85 ? -5.303 12.287 11.526 1.00 94.31 85 MET A O 1
ATOM 671 N N . SER A 1 86 ? -4.572 10.608 12.819 1.00 93.81 86 SER A N 1
ATOM 672 C CA . SER A 1 86 ? -3.146 10.884 12.626 1.00 93.81 86 SER A CA 1
ATOM 673 C C . SER A 1 86 ? -2.727 10.894 11.151 1.00 93.81 86 SER A C 1
ATOM 675 O O . SER A 1 86 ? -1.942 11.748 10.727 1.00 93.81 86 SER A O 1
ATOM 677 N N . ARG A 1 87 ? -3.234 9.944 10.356 1.00 90.56 87 ARG A N 1
ATOM 678 C CA . ARG A 1 87 ? -2.952 9.847 8.914 1.00 90.56 87 ARG A CA 1
ATOM 679 C C . ARG A 1 87 ? -3.620 10.955 8.110 1.00 90.56 87 ARG A C 1
ATOM 681 O O . ARG A 1 87 ? -3.051 11.374 7.106 1.00 90.56 87 ARG A O 1
ATOM 688 N N . LEU A 1 88 ? -4.812 11.385 8.519 1.00 87.94 88 LEU A N 1
ATOM 689 C CA . LEU A 1 88 ? -5.567 12.419 7.823 1.00 87.94 88 LEU A CA 1
ATOM 690 C C . LEU A 1 88 ? -4.965 13.804 8.064 1.00 87.94 88 LEU A C 1
ATOM 692 O O . LEU A 1 88 ? -4.736 14.533 7.104 1.00 87.94 88 LEU A O 1
ATOM 696 N N . GLN A 1 89 ? -4.665 14.139 9.322 1.00 87.75 89 GLN A N 1
ATOM 697 C CA . GLN A 1 89 ? -4.137 15.454 9.682 1.00 87.75 89 GLN A CA 1
ATOM 698 C C . GLN A 1 89 ? -2.752 15.700 9.079 1.00 87.75 89 GLN A C 1
ATOM 700 O O . GLN A 1 89 ? -2.495 16.784 8.552 1.00 87.75 89 GLN A O 1
ATOM 705 N N . ARG A 1 90 ? -1.846 14.712 9.160 1.00 86.50 90 ARG A N 1
ATOM 706 C CA . ARG A 1 90 ? -0.437 14.853 8.744 1.00 86.50 90 ARG A CA 1
ATOM 707 C C . ARG A 1 90 ? 0.099 13.561 8.101 1.00 86.50 90 ARG A C 1
ATOM 709 O O . ARG A 1 90 ? 0.874 12.848 8.739 1.00 86.50 90 ARG A O 1
ATOM 716 N N . PRO A 1 91 ? -0.239 13.251 6.835 1.00 84.75 91 PRO A N 1
ATOM 717 C CA . PRO A 1 91 ? 0.114 11.978 6.185 1.00 84.75 91 PRO A CA 1
ATOM 718 C C . PRO A 1 91 ? 1.625 11.729 6.031 1.00 84.75 91 PRO A C 1
ATOM 720 O O . PRO A 1 91 ? 2.054 10.578 5.985 1.00 84.75 91 PRO A O 1
ATOM 723 N N . ASP A 1 92 ? 2.432 12.793 5.976 1.00 82.38 92 ASP A N 1
ATOM 724 C CA . ASP A 1 92 ? 3.892 12.728 5.810 1.00 82.38 92 ASP A CA 1
ATOM 725 C C . ASP A 1 92 ? 4.652 12.805 7.150 1.00 82.38 92 ASP A C 1
ATOM 727 O O . ASP A 1 92 ? 5.820 13.214 7.206 1.00 82.38 92 ASP A O 1
ATOM 731 N N . ARG A 1 93 ? 3.994 12.436 8.260 1.00 87.69 93 ARG A N 1
ATOM 732 C CA . ARG A 1 93 ? 4.607 12.422 9.595 1.00 87.69 93 ARG A CA 1
ATOM 733 C C . ARG A 1 93 ? 5.890 11.583 9.581 1.00 87.69 93 ARG A C 1
ATOM 735 O O . ARG A 1 93 ? 5.928 10.471 9.060 1.00 87.69 93 ARG A O 1
ATOM 742 N N . ARG A 1 94 ? 6.962 12.103 10.185 1.00 86.62 94 ARG A N 1
ATOM 743 C CA . ARG A 1 94 ? 8.264 11.416 10.243 1.00 86.62 94 ARG A CA 1
ATOM 744 C C . ARG A 1 94 ? 8.322 10.428 11.397 1.00 86.62 94 ARG A C 1
ATOM 746 O O . ARG A 1 94 ? 7.894 10.749 12.506 1.00 86.62 94 ARG A O 1
ATOM 753 N N . THR A 1 95 ? 8.893 9.252 11.160 1.00 90.06 95 THR A N 1
ATOM 754 C CA . THR A 1 95 ? 9.197 8.282 12.221 1.00 90.06 95 THR A CA 1
ATOM 755 C C . THR A 1 95 ? 10.323 8.824 13.116 1.00 90.06 95 THR A C 1
ATOM 757 O O . THR A 1 95 ? 11.319 9.311 12.575 1.00 90.06 95 THR A O 1
ATOM 760 N N . PRO A 1 96 ? 10.201 8.756 14.457 1.00 90.38 96 PRO A N 1
ATOM 761 C CA . PRO A 1 96 ? 11.283 9.126 15.369 1.00 90.38 96 PRO A CA 1
ATOM 762 C C . PRO A 1 96 ? 12.548 8.290 15.127 1.00 90.38 96 PRO A C 1
ATOM 764 O O . PRO A 1 96 ? 12.464 7.125 14.737 1.00 90.38 96 PRO A O 1
ATOM 767 N N . SER A 1 97 ? 13.725 8.864 15.394 1.00 85.00 97 SER A N 1
ATOM 768 C CA . SER A 1 97 ? 15.041 8.236 15.163 1.00 85.00 97 SER A CA 1
ATOM 769 C C . SER A 1 97 ? 15.185 6.852 15.807 1.00 85.00 97 SER A C 1
ATOM 771 O O . SER A 1 97 ? 15.755 5.946 15.198 1.00 85.00 97 SER A O 1
ATOM 773 N N . HIS A 1 98 ? 14.632 6.676 17.009 1.00 80.50 98 HIS A N 1
ATOM 774 C CA . HIS A 1 98 ? 14.711 5.443 17.801 1.00 80.50 98 HIS A CA 1
ATOM 775 C C . HIS A 1 98 ? 13.606 4.420 17.476 1.00 80.50 98 HIS A C 1
ATOM 777 O O . HIS A 1 98 ? 13.513 3.389 18.127 1.00 80.50 98 HIS A O 1
ATOM 783 N N . CYS A 1 99 ? 12.772 4.674 16.463 1.00 82.81 99 CYS A N 1
ATOM 784 C CA . CYS A 1 99 ? 11.658 3.807 16.055 1.00 82.81 99 CYS A CA 1
ATOM 785 C C . CYS A 1 99 ? 11.891 3.149 14.684 1.00 82.81 99 CYS A C 1
ATOM 787 O O . CYS A 1 99 ? 10.952 2.990 13.898 1.00 82.81 99 CYS A O 1
ATOM 789 N N . LYS A 1 100 ? 13.140 2.796 14.350 1.00 73.38 100 LYS A N 1
ATOM 790 C CA . LYS A 1 100 ? 13.453 2.137 13.070 1.00 73.38 100 LYS A CA 1
ATOM 791 C C . LYS A 1 100 ? 12.608 0.864 12.913 1.00 73.38 100 LYS A C 1
ATOM 793 O O . LYS A 1 100 ? 12.528 0.056 13.826 1.00 73.38 100 LYS A O 1
ATOM 798 N N . GLY A 1 101 ? 11.954 0.717 11.760 1.00 77.06 101 GLY A N 1
ATOM 799 C CA . GLY A 1 101 ? 11.054 -0.405 11.461 1.00 77.06 101 GLY A CA 1
ATOM 800 C C . GLY A 1 101 ? 9.578 -0.170 11.811 1.00 77.06 101 GLY A C 1
ATOM 801 O O . GLY A 1 101 ? 8.722 -0.857 11.266 1.00 77.06 101 GLY A O 1
ATOM 802 N N . SER A 1 102 ? 9.246 0.833 12.632 1.00 83.62 102 SER A N 1
ATOM 803 C CA . SER A 1 102 ? 7.851 1.174 12.950 1.00 83.62 102 SER A CA 1
ATOM 804 C C . SER A 1 102 ? 7.282 2.238 12.008 1.00 83.62 102 SER A C 1
ATOM 806 O O . SER A 1 102 ? 7.949 3.213 11.644 1.00 83.62 102 SER A O 1
ATOM 808 N N . GLY A 1 103 ? 6.009 2.078 11.634 1.00 89.06 103 GLY A N 1
ATOM 809 C CA . GLY A 1 103 ? 5.290 3.081 10.852 1.00 89.06 103 GLY A CA 1
ATOM 810 C C . GLY A 1 103 ? 5.172 4.406 11.621 1.00 89.06 103 GLY A C 1
ATOM 811 O O . GLY A 1 103 ? 4.976 4.383 12.840 1.00 89.06 103 GLY A O 1
ATOM 812 N N . PRO A 1 104 ? 5.237 5.570 10.948 1.00 91.69 104 PRO A N 1
ATOM 813 C CA . PRO A 1 104 ? 5.246 6.867 11.624 1.00 91.69 104 PRO A CA 1
ATOM 814 C C . PRO A 1 104 ? 3.975 7.136 12.433 1.00 91.69 104 PRO A C 1
ATOM 816 O O . PRO A 1 104 ? 4.019 7.897 13.389 1.00 91.69 104 PRO A O 1
ATOM 819 N N . HIS A 1 105 ? 2.857 6.507 12.096 1.00 93.75 105 HIS A N 1
ATOM 820 C CA . HIS A 1 105 ? 1.596 6.697 12.811 1.00 93.75 105 HIS A CA 1
ATOM 821 C C . HIS A 1 105 ? 1.325 5.636 13.877 1.00 93.75 105 HIS A C 1
ATOM 823 O O . HIS A 1 105 ? 0.273 5.697 14.481 1.00 93.75 105 HIS A O 1
ATOM 829 N N . SER A 1 106 ? 2.226 4.672 14.094 1.00 94.94 106 SER A N 1
ATOM 830 C CA . SER A 1 106 ? 2.021 3.593 15.072 1.00 94.94 106 SER A CA 1
ATOM 831 C C . SER A 1 106 ? 2.014 4.092 16.518 1.00 94.94 106 SER A C 1
ATOM 833 O O . SER A 1 106 ? 2.662 5.099 16.823 1.00 94.94 106 SER A O 1
ATOM 835 N N . VAL A 1 107 ? 1.385 3.322 17.413 1.00 95.25 107 VAL A N 1
ATOM 836 C CA . VAL A 1 107 ? 1.441 3.534 18.871 1.00 95.25 107 VAL A CA 1
ATOM 837 C C . VAL A 1 107 ? 2.888 3.650 19.361 1.00 95.25 107 VAL A C 1
ATOM 839 O O . VAL A 1 107 ? 3.217 4.607 20.048 1.00 95.25 107 VAL A O 1
ATOM 842 N N . LYS A 1 108 ? 3.810 2.785 18.902 1.00 94.38 108 LYS A N 1
ATOM 843 C CA . LYS A 1 108 ? 5.248 2.857 19.251 1.00 94.38 108 LYS A CA 1
ATOM 844 C C . LYS A 1 108 ? 5.895 4.192 18.858 1.00 94.38 108 LYS A C 1
ATOM 846 O O . LYS A 1 108 ? 6.630 4.796 19.644 1.00 94.38 108 LYS A O 1
ATOM 851 N N . ALA A 1 109 ? 5.617 4.668 17.642 1.00 94.94 109 ALA A N 1
ATOM 852 C CA . ALA A 1 109 ? 6.151 5.938 17.159 1.00 94.94 109 ALA A CA 1
ATOM 853 C C . ALA A 1 109 ? 5.560 7.131 17.923 1.00 94.94 109 ALA A C 1
ATOM 855 O O . ALA A 1 109 ? 6.277 8.086 18.209 1.00 94.94 109 ALA A O 1
ATOM 856 N N . TRP A 1 110 ? 4.270 7.095 18.250 1.00 96.00 110 TRP A N 1
ATOM 857 C CA . TRP A 1 110 ? 3.620 8.135 19.042 1.00 96.00 110 TRP A CA 1
ATOM 858 C C . TRP A 1 110 ? 4.054 8.139 20.500 1.00 96.00 110 TRP A C 1
ATOM 860 O O . TRP A 1 110 ? 4.436 9.194 20.992 1.00 96.00 110 TRP A O 1
ATOM 870 N N . GLY A 1 111 ? 4.102 6.978 21.144 1.00 95.00 111 GLY A N 1
ATOM 871 C CA . GLY A 1 111 ? 4.621 6.833 22.495 1.00 95.00 111 GLY A CA 1
AT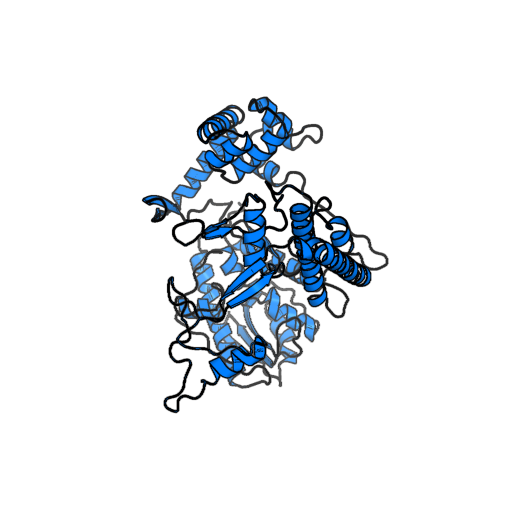OM 872 C C . GLY A 1 111 ? 6.018 7.436 22.625 1.00 95.00 111 GLY A C 1
ATOM 873 O O . GLY A 1 111 ? 6.266 8.273 23.486 1.00 95.00 111 GLY A O 1
ATOM 874 N N . THR A 1 112 ? 6.907 7.160 21.665 1.00 94.06 112 THR A N 1
ATOM 875 C CA . THR A 1 112 ? 8.242 7.784 21.629 1.00 94.06 112 THR A CA 1
ATOM 876 C C . THR A 1 112 ? 8.197 9.309 21.469 1.00 94.06 112 THR A C 1
ATOM 878 O O . THR A 1 112 ? 9.017 9.998 22.068 1.00 94.06 112 THR A O 1
ATOM 881 N N . ARG A 1 113 ? 7.261 9.863 20.682 1.00 93.81 113 ARG A N 1
ATOM 882 C CA . ARG A 1 113 ? 7.099 11.327 20.542 1.00 93.81 113 ARG A CA 1
ATOM 883 C C . ARG A 1 113 ? 6.598 11.987 21.819 1.00 93.81 113 ARG A C 1
ATOM 885 O O . ARG A 1 113 ? 6.989 13.111 22.095 1.00 93.81 113 ARG A O 1
ATOM 892 N N . LEU A 1 114 ? 5.738 11.292 22.552 1.00 94.88 114 LEU A N 1
ATOM 893 C CA . LEU A 1 114 ? 5.068 11.786 23.753 1.00 94.88 114 LEU A CA 1
ATOM 894 C C . LEU A 1 114 ? 5.841 11.441 25.036 1.00 94.88 114 LEU A C 1
ATOM 896 O O . LEU A 1 114 ? 5.335 11.650 26.132 1.00 94.88 114 LEU A O 1
ATOM 900 N N . GLY A 1 115 ? 7.048 10.875 24.915 1.00 93.06 115 GLY A N 1
ATOM 901 C CA . GLY A 1 115 ? 7.859 10.460 26.061 1.00 93.06 115 GLY A CA 1
ATOM 902 C C . GLY A 1 115 ? 7.319 9.240 26.817 1.00 93.06 115 GLY A C 1
ATOM 903 O O . GLY A 1 115 ? 7.821 8.937 27.892 1.00 93.06 115 GLY A O 1
ATOM 904 N N . HIS A 1 116 ? 6.340 8.518 26.262 1.00 92.12 116 HIS A N 1
ATOM 905 C CA . HIS A 1 116 ? 5.732 7.327 26.855 1.00 92.12 116 HIS A CA 1
ATOM 906 C C . HIS A 1 116 ? 6.036 6.087 26.006 1.00 92.12 116 HIS A C 1
ATOM 908 O O . HIS A 1 116 ? 5.308 5.754 25.073 1.00 92.12 116 HIS A O 1
ATOM 914 N N . LYS A 1 117 ? 7.189 5.453 26.240 1.00 88.94 117 LYS A N 1
ATOM 915 C CA . LYS A 1 117 ? 7.650 4.340 25.398 1.00 88.94 117 LYS A CA 1
ATOM 916 C C . LYS A 1 117 ? 6.736 3.124 25.560 1.00 88.94 117 LYS A C 1
ATOM 918 O O . LYS A 1 117 ? 6.506 2.676 26.672 1.00 88.94 117 LYS A O 1
ATOM 923 N N . LYS A 1 118 ? 6.298 2.570 24.428 1.00 89.12 118 LYS A N 1
ATOM 924 C CA . LYS A 1 118 ? 5.562 1.304 24.374 1.00 89.12 118 LYS A CA 1
ATOM 925 C C . LYS A 1 118 ? 6.418 0.159 24.928 1.00 89.12 118 LYS A C 1
ATOM 927 O O . LYS A 1 118 ? 7.599 0.076 24.585 1.00 89.12 118 LYS A O 1
ATOM 932 N N . ILE A 1 119 ? 5.798 -0.718 25.714 1.00 88.56 119 ILE A N 1
ATOM 933 C CA . ILE A 1 119 ? 6.407 -1.950 26.222 1.00 88.56 119 ILE A CA 1
ATOM 934 C C . ILE A 1 119 ? 6.561 -2.957 25.072 1.00 88.56 119 ILE A C 1
ATOM 936 O O . ILE A 1 119 ? 5.620 -3.212 24.312 1.00 88.56 119 ILE A O 1
ATOM 940 N N . ASP A 1 120 ? 7.768 -3.503 24.918 1.00 85.81 120 ASP A N 1
ATOM 941 C CA . ASP A 1 120 ? 8.045 -4.562 23.946 1.00 85.81 120 ASP A CA 1
ATOM 942 C C . ASP A 1 120 ? 7.565 -5.918 24.503 1.00 85.81 120 ASP A C 1
ATOM 944 O O . ASP A 1 120 ? 7.676 -6.190 25.695 1.00 85.81 120 ASP A O 1
ATOM 948 N N . HIS A 1 121 ? 6.995 -6.757 23.636 1.00 86.12 121 HIS A N 1
ATOM 949 C CA . HIS A 1 121 ? 6.455 -8.070 23.989 1.00 86.12 121 HIS A CA 1
ATOM 950 C C . HIS A 1 121 ? 6.552 -9.002 22.780 1.00 86.12 121 HIS A C 1
ATOM 952 O O . HIS A 1 121 ? 6.254 -8.586 21.654 1.00 86.12 121 HIS A O 1
ATOM 958 N N . GLU A 1 122 ? 6.988 -10.240 23.007 1.00 86.12 122 GLU A N 1
ATOM 959 C CA . GLU A 1 122 ? 7.302 -11.208 21.947 1.00 86.12 122 GLU A CA 1
ATOM 960 C C . GLU A 1 122 ? 6.470 -12.504 22.033 1.00 86.12 122 GLU A C 1
ATOM 962 O O . GLU A 1 122 ? 6.461 -13.281 21.079 1.00 86.12 122 GLU A O 1
ATOM 967 N N . GLU A 1 123 ? 5.721 -12.722 23.121 1.00 87.38 123 GLU A N 1
ATOM 968 C CA . GLU A 1 123 ? 5.018 -13.982 23.405 1.00 87.38 123 GLU A CA 1
ATOM 969 C C . GLU A 1 123 ? 3.505 -13.905 23.143 1.00 87.38 123 GLU A C 1
ATOM 971 O O . GLU A 1 123 ? 2.705 -13.610 24.018 1.00 87.38 123 GLU A O 1
ATOM 976 N N . TRP A 1 124 ? 3.081 -14.246 21.928 1.00 90.25 124 TRP A N 1
ATOM 977 C CA . TRP A 1 124 ? 1.676 -14.104 21.500 1.00 90.25 124 TRP A CA 1
ATOM 978 C C . TRP A 1 124 ? 0.837 -15.387 21.621 1.00 90.25 124 TRP A C 1
ATOM 980 O O . TRP A 1 124 ? -0.382 -15.368 21.444 1.00 90.25 124 TRP A O 1
ATOM 990 N N . ALA A 1 125 ? 1.486 -16.518 21.913 1.00 89.81 125 ALA A N 1
ATOM 991 C CA . ALA A 1 125 ? 0.874 -17.847 21.849 1.00 89.81 125 ALA A CA 1
ATOM 992 C C . ALA A 1 125 ? -0.062 -18.160 23.026 1.00 89.81 125 ALA A C 1
ATOM 994 O O . ALA A 1 125 ? -0.945 -19.011 22.901 1.00 89.81 125 ALA A O 1
ATOM 995 N N . THR A 1 126 ? 0.130 -17.503 24.168 1.00 93.31 126 THR A N 1
ATOM 996 C CA . THR A 1 126 ? -0.664 -17.701 25.382 1.00 93.31 126 THR A CA 1
ATOM 997 C C . THR A 1 126 ? -0.850 -16.383 26.110 1.00 93.31 126 THR A C 1
ATOM 999 O O . THR A 1 126 ? 0.037 -15.537 26.096 1.00 93.31 126 THR A O 1
ATOM 1002 N N . TYR A 1 127 ? -1.981 -16.232 26.797 1.00 95.94 127 TYR A N 1
ATOM 1003 C CA . TYR A 1 127 ? -2.186 -15.106 27.703 1.00 95.94 127 TYR A CA 1
ATOM 1004 C C . TYR A 1 127 ? -1.115 -15.067 28.802 1.00 95.94 127 TYR A C 1
ATOM 1006 O O . TYR A 1 127 ? -0.820 -16.095 29.416 1.00 95.94 127 TYR A O 1
ATOM 1014 N N . SER A 1 128 ? -0.628 -13.864 29.105 1.00 95.88 128 SER A N 1
ATOM 1015 C CA . SER A 1 128 ? 0.222 -13.589 30.261 1.00 95.88 128 SER A CA 1
ATOM 1016 C C . SER A 1 128 ? -0.171 -12.260 30.938 1.00 95.88 128 SER A C 1
ATOM 1018 O O . SER A 1 128 ? -0.746 -11.379 30.285 1.00 95.88 128 SER A O 1
ATOM 1020 N N . PRO A 1 129 ? 0.114 -12.071 32.241 1.00 95.62 129 PRO A N 1
ATOM 1021 C CA . PRO A 1 129 ? -0.075 -10.782 32.912 1.00 95.62 129 PRO A CA 1
ATOM 1022 C C . PRO A 1 129 ? 0.691 -9.625 32.251 1.00 95.62 129 PRO A C 1
ATOM 1024 O O . PRO A 1 129 ? 0.204 -8.497 32.227 1.00 95.62 129 PRO A O 1
ATOM 1027 N N . GLU A 1 130 ? 1.858 -9.897 31.668 1.00 95.62 130 GLU A N 1
ATOM 1028 C CA . GLU A 1 130 ? 2.682 -8.921 30.948 1.00 95.62 130 GLU A CA 1
ATOM 1029 C C . GLU A 1 130 ? 1.988 -8.437 29.669 1.00 95.62 130 GLU A C 1
ATOM 1031 O O . GLU A 1 130 ? 2.054 -7.250 29.350 1.00 95.62 130 GLU A O 1
ATOM 1036 N N . MET A 1 131 ? 1.274 -9.326 28.966 1.00 96.00 131 MET A N 1
ATOM 1037 C CA . MET A 1 131 ? 0.439 -8.960 27.817 1.00 96.00 131 MET A CA 1
ATOM 1038 C C . MET A 1 131 ? -0.695 -8.013 28.235 1.00 96.00 131 MET A C 1
ATOM 1040 O O . MET A 1 131 ? -0.927 -7.000 27.579 1.00 96.00 131 MET A O 1
ATOM 1044 N N . LEU A 1 132 ? -1.366 -8.288 29.361 1.00 97.25 132 LEU A N 1
ATOM 1045 C CA . LEU A 1 132 ? -2.396 -7.392 29.901 1.00 97.25 132 LEU A CA 1
ATOM 1046 C C . LEU A 1 132 ? -1.822 -6.026 30.300 1.00 97.25 132 LEU A C 1
ATOM 1048 O O . LEU A 1 132 ? -2.427 -5.000 29.994 1.00 97.25 132 LEU A O 1
ATOM 1052 N N . HIS A 1 133 ? -0.662 -6.008 30.960 1.00 96.56 133 HIS A N 1
ATOM 1053 C CA . HIS A 1 133 ? 0.009 -4.763 31.329 1.00 96.56 133 HIS A CA 1
ATOM 1054 C C . HIS A 1 133 ? 0.404 -3.945 30.092 1.00 96.56 133 HIS A C 1
ATOM 1056 O O . HIS A 1 133 ? 0.179 -2.739 30.055 1.00 96.56 133 HIS A O 1
ATOM 1062 N N . ARG A 1 134 ? 0.916 -4.594 29.040 1.00 95.62 134 ARG A N 1
ATOM 1063 C CA . ARG A 1 134 ? 1.191 -3.930 27.760 1.00 95.62 134 ARG A CA 1
ATOM 1064 C C . ARG A 1 134 ? -0.069 -3.318 27.145 1.00 95.62 134 ARG A C 1
ATOM 1066 O O . ARG A 1 134 ? 0.001 -2.176 26.699 1.00 95.62 134 ARG A O 1
ATOM 1073 N N . CYS A 1 135 ? -1.179 -4.053 27.119 1.00 97.38 135 CYS A N 1
ATOM 1074 C CA . CYS A 1 135 ? -2.453 -3.563 26.586 1.00 97.38 135 CYS A CA 1
ATOM 1075 C C . CYS A 1 135 ? -2.932 -2.315 27.347 1.00 97.38 135 CYS A C 1
ATOM 1077 O O . CYS A 1 135 ? -3.385 -1.336 26.757 1.00 97.38 135 CYS A O 1
ATOM 1079 N N . GLU A 1 136 ? -2.757 -2.301 28.671 1.00 97.69 136 GLU A N 1
ATOM 1080 C CA . GLU A 1 136 ? -3.054 -1.131 29.496 1.00 97.69 136 GLU A CA 1
ATOM 1081 C C . GLU A 1 136 ? -2.179 0.077 29.142 1.00 97.69 136 GLU A C 1
ATOM 1083 O O . GLU A 1 136 ? -2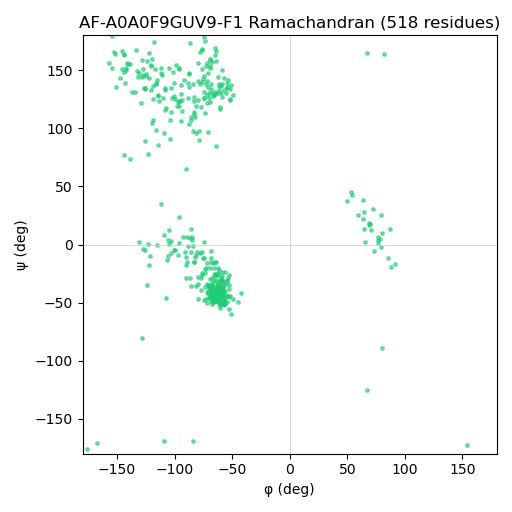.701 1.175 28.934 1.00 97.69 136 GLU A O 1
ATOM 1088 N N . GLU A 1 137 ? -0.867 -0.121 28.995 1.00 96.94 137 GLU A N 1
ATOM 1089 C CA . GLU A 1 137 ? 0.042 0.941 28.555 1.00 96.94 137 GLU A CA 1
ATOM 1090 C C . GLU A 1 137 ? -0.293 1.446 27.148 1.00 96.94 137 GLU A C 1
ATOM 1092 O O . GLU A 1 137 ? -0.211 2.648 26.876 1.00 96.94 137 GLU A O 1
ATOM 1097 N N . ASP A 1 138 ? -0.711 0.557 26.245 1.00 96.62 138 ASP A N 1
ATOM 1098 C CA . ASP A 1 138 ? -1.187 0.946 24.924 1.00 96.62 138 ASP A CA 1
ATOM 1099 C C . ASP A 1 138 ? -2.435 1.832 25.030 1.00 96.62 138 ASP A C 1
ATOM 1101 O O . ASP A 1 138 ? -2.450 2.892 24.402 1.00 96.62 138 ASP A O 1
ATOM 1105 N N . VAL A 1 139 ? -3.429 1.498 25.862 1.00 98.00 139 VAL A N 1
ATOM 1106 C CA . VAL A 1 139 ? -4.604 2.361 26.113 1.00 98.00 139 VAL A CA 1
ATOM 1107 C C . VAL A 1 139 ? -4.193 3.737 26.648 1.00 98.00 139 VAL A C 1
ATOM 1109 O O . VAL A 1 139 ? -4.709 4.759 26.182 1.00 98.00 139 VAL A O 1
ATOM 1112 N N . GLU A 1 140 ? -3.228 3.808 27.566 1.00 97.69 140 GLU A N 1
ATOM 1113 C CA . GLU A 1 140 ? -2.717 5.086 28.078 1.00 97.69 140 GLU A CA 1
ATOM 1114 C C . GLU A 1 140 ? -2.002 5.906 26.997 1.00 97.69 140 GLU A C 1
ATOM 1116 O O . GLU A 1 140 ? -2.220 7.117 26.868 1.00 97.69 140 GLU A O 1
ATOM 1121 N N . ILE A 1 141 ? -1.167 5.270 26.169 1.00 97.44 141 ILE A N 1
ATOM 1122 C CA . ILE A 1 141 ? -0.539 5.937 25.022 1.00 97.44 141 ILE A CA 1
ATOM 1123 C C . ILE A 1 141 ? -1.617 6.418 24.044 1.00 97.44 141 ILE A C 1
ATOM 1125 O O . ILE A 1 141 ? -1.517 7.536 23.543 1.00 97.44 141 ILE A O 1
ATOM 1129 N N . GLN A 1 142 ? -2.656 5.625 23.782 1.00 97.69 142 GLN A N 1
ATOM 1130 C CA . GLN A 1 142 ? -3.750 5.982 22.878 1.00 97.69 142 GLN A CA 1
ATOM 1131 C C . GLN A 1 142 ? -4.559 7.188 23.368 1.00 97.69 142 GLN A C 1
ATOM 1133 O O . GLN A 1 142 ? -4.888 8.055 22.553 1.00 97.69 142 GLN A O 1
ATOM 1138 N N . CYS A 1 143 ? -4.798 7.305 24.677 1.00 97.62 143 CYS A N 1
ATOM 1139 C CA . CYS A 1 143 ? -5.372 8.514 25.273 1.00 97.62 143 CYS A CA 1
ATOM 1140 C C . CYS A 1 143 ? -4.503 9.741 24.954 1.00 97.62 143 CYS A C 1
ATOM 1142 O O . CYS A 1 143 ? -4.987 10.705 24.363 1.00 97.62 143 CYS A O 1
ATOM 1144 N N . LYS A 1 144 ? -3.191 9.656 25.221 1.00 98.00 144 LYS A N 1
ATOM 1145 C CA . LYS A 1 144 ? -2.240 10.748 24.939 1.00 98.00 144 LYS A CA 1
ATOM 1146 C C . LYS A 1 144 ? -2.139 11.076 23.443 1.00 98.00 144 LYS A C 1
ATOM 1148 O O . LYS A 1 144 ? -1.957 12.235 23.078 1.00 98.00 144 LYS A O 1
ATOM 1153 N N . ILE A 1 145 ? -2.245 10.073 22.564 1.00 98.00 145 ILE A N 1
ATOM 1154 C CA . ILE A 1 145 ? -2.295 10.278 21.108 1.00 98.00 145 ILE A CA 1
ATOM 1155 C C . ILE A 1 145 ? -3.503 11.129 20.746 1.00 98.00 145 ILE A C 1
ATOM 1157 O O . ILE A 1 145 ? -3.369 12.065 19.961 1.00 98.00 145 ILE A O 1
ATOM 1161 N N . TYR A 1 146 ? -4.675 10.785 21.274 1.00 97.19 146 TYR A N 1
ATOM 1162 C CA . TYR A 1 146 ? -5.894 11.516 20.975 1.00 97.19 146 TYR A CA 1
ATOM 1163 C C . TYR A 1 146 ? -5.790 12.974 21.416 1.00 97.19 146 TYR A C 1
ATOM 1165 O O . TYR A 1 146 ? -6.034 13.859 20.598 1.00 97.19 146 TYR A O 1
ATOM 1173 N N . ASP A 1 147 ? -5.351 13.224 22.649 1.00 96.75 147 ASP A N 1
ATOM 1174 C CA . ASP A 1 147 ? -5.208 14.582 23.179 1.00 96.75 147 ASP A CA 1
ATOM 1175 C C . ASP A 1 147 ? -4.253 15.417 22.314 1.00 96.75 147 ASP A C 1
ATOM 1177 O O . ASP A 1 147 ? -4.597 16.520 21.886 1.00 96.75 147 ASP A O 1
ATOM 1181 N N . ALA A 1 148 ? -3.108 14.840 21.930 1.00 96.94 148 ALA A N 1
ATOM 1182 C CA . ALA A 1 148 ? -2.153 15.489 21.034 1.00 96.94 148 ALA A CA 1
ATOM 1183 C C . ALA A 1 148 ? -2.733 15.779 19.635 1.00 96.94 148 ALA A C 1
ATOM 1185 O O . ALA A 1 148 ? -2.378 16.778 19.014 1.00 96.94 148 ALA A O 1
ATOM 1186 N N . LEU A 1 149 ? -3.614 14.919 19.109 1.00 95.94 149 LEU A N 1
ATOM 1187 C CA . LEU A 1 149 ? -4.271 15.120 17.809 1.00 95.94 149 LEU A CA 1
ATOM 1188 C C . LEU A 1 149 ? -5.408 16.146 17.866 1.00 95.94 149 LEU A C 1
ATOM 1190 O O . LEU A 1 149 ? -5.698 16.789 16.854 1.00 95.94 149 LEU A O 1
ATOM 1194 N N . ILE A 1 150 ? -6.072 16.288 19.014 1.00 94.75 150 ILE A N 1
ATOM 1195 C CA . ILE A 1 150 ? -7.054 17.351 19.242 1.00 94.75 150 ILE A CA 1
ATOM 1196 C C . ILE A 1 150 ? -6.351 18.699 19.347 1.00 94.75 150 ILE A C 1
ATOM 1198 O O . ILE A 1 150 ? -6.776 19.647 18.689 1.00 94.75 150 ILE A O 1
ATOM 1202 N N . GLU A 1 151 ? -5.248 18.770 20.092 1.00 94.12 151 GLU A N 1
ATOM 1203 C CA . GLU A 1 151 ? -4.419 19.971 20.167 1.00 94.12 151 GLU A CA 1
ATOM 1204 C C . GLU A 1 151 ? -3.854 20.344 18.787 1.00 94.12 151 GLU A C 1
ATOM 1206 O O . GLU A 1 151 ? -4.036 21.472 18.330 1.00 94.12 151 GLU A O 1
ATOM 1211 N N . GLU A 1 152 ? -3.256 19.382 18.071 1.00 90.12 152 GLU A N 1
ATOM 1212 C CA . GLU A 1 152 ? -2.714 19.587 16.720 1.00 90.12 152 GLU A CA 1
ATOM 1213 C C . GLU A 1 152 ? -3.776 20.068 15.722 1.00 90.12 152 GLU A C 1
ATOM 1215 O O . GLU A 1 152 ? -3.477 20.864 14.832 1.00 90.12 152 GLU A O 1
ATOM 1220 N N . GLY A 1 153 ? -5.007 19.573 15.854 1.00 86.12 153 GLY A N 1
ATOM 1221 C CA . GLY A 1 153 ? -6.120 19.925 14.983 1.00 86.12 153 GLY A CA 1
ATOM 1222 C C . GLY A 1 153 ? -6.921 21.155 15.421 1.00 86.12 153 GLY A C 1
ATOM 1223 O O . GLY A 1 153 ? -7.885 21.516 14.731 1.00 86.12 153 GLY A O 1
ATOM 1224 N N . SER A 1 154 ? -6.576 21.779 16.549 1.00 87.50 154 SER A N 1
ATOM 1225 C CA . SER A 1 154 ? -7.349 22.875 17.134 1.00 87.50 154 SER A CA 1
ATOM 1226 C C . SER A 1 154 ? -7.410 24.081 16.191 1.00 87.50 154 SER A C 1
ATOM 1228 O O . SER A 1 154 ? -6.411 24.507 15.617 1.00 87.50 154 SER A O 1
ATOM 1230 N N . GLY A 1 155 ? -8.616 24.610 15.961 1.00 82.12 155 GLY A N 1
ATOM 1231 C CA . GLY A 1 155 ? -8.857 25.715 15.020 1.00 82.12 155 GLY A CA 1
ATOM 1232 C C . GLY A 1 155 ? -8.765 25.353 13.525 1.00 82.12 155 GLY A C 1
ATOM 1233 O O . GLY A 1 155 ? -9.110 26.178 12.673 1.00 82.12 155 GLY A O 1
ATOM 1234 N N . GLU A 1 156 ? -8.370 24.123 13.171 1.00 81.19 156 GLU A N 1
ATOM 1235 C CA . GLU A 1 156 ? -8.251 23.672 11.773 1.00 81.19 156 GLU A CA 1
ATOM 1236 C C . GLU A 1 156 ? -9.548 23.042 11.215 1.00 81.19 156 GLU A C 1
ATOM 1238 O O . GLU A 1 156 ? -9.676 22.871 10.002 1.00 81.19 156 GLU A O 1
ATOM 1243 N N . GLY A 1 157 ? -10.544 22.758 12.068 1.00 80.56 157 GLY A N 1
ATOM 1244 C CA . GLY A 1 157 ? -11.884 22.283 11.672 1.00 80.56 157 GLY A CA 1
ATOM 1245 C C . GLY A 1 157 ? -11.983 20.791 11.319 1.00 80.56 157 GLY A C 1
ATOM 1246 O O . GLY A 1 157 ? -12.870 20.371 10.575 1.00 80.56 157 GLY A O 1
ATOM 1247 N N . TRP A 1 158 ? -11.094 19.955 11.856 1.00 85.44 158 TRP A N 1
ATOM 1248 C CA . TRP A 1 158 ? -11.005 18.536 11.488 1.00 85.44 158 TRP A CA 1
ATOM 1249 C C . TRP A 1 158 ? -12.215 17.667 11.838 1.00 85.44 158 TRP A C 1
ATOM 1251 O O . TRP A 1 158 ? -12.332 16.575 11.291 1.00 85.44 158 TRP A O 1
ATOM 1261 N N . GLU A 1 159 ? -13.129 18.125 12.692 1.00 85.25 159 GLU A N 1
ATOM 1262 C CA . GLU A 1 159 ? -14.234 17.317 13.219 1.00 85.25 159 GLU A CA 1
ATOM 1263 C C . GLU A 1 159 ? -15.062 16.624 12.120 1.00 85.25 159 GLU A C 1
ATOM 1265 O O . GLU A 1 159 ? -15.166 15.394 12.094 1.00 85.25 159 GLU A O 1
ATOM 1270 N N . LYS A 1 160 ? -15.598 17.392 11.156 1.00 87.94 160 LYS A N 1
ATOM 1271 C CA . LYS A 1 160 ? -16.391 16.840 10.039 1.00 87.94 160 LYS A CA 1
ATOM 1272 C C . LYS A 1 160 ? -15.567 15.854 9.200 1.00 87.94 160 LYS A C 1
ATOM 1274 O O . LYS A 1 160 ? -16.084 14.835 8.745 1.00 87.94 160 LYS A O 1
ATOM 1279 N N . ALA A 1 161 ? -14.281 16.148 9.001 1.00 87.06 161 ALA A N 1
ATOM 1280 C CA . ALA A 1 161 ? -13.382 15.320 8.208 1.00 87.06 161 ALA A CA 1
ATOM 1281 C C . ALA A 1 161 ? -13.035 14.001 8.919 1.00 87.06 161 ALA A C 1
ATOM 1283 O O . ALA A 1 161 ? -13.026 12.959 8.267 1.00 87.06 161 ALA A O 1
ATOM 1284 N N . HIS A 1 162 ? -12.820 14.015 10.238 1.00 90.44 162 HIS A N 1
ATOM 1285 C CA . HIS A 1 162 ? -12.628 12.804 11.038 1.00 90.44 162 HIS A CA 1
ATOM 1286 C C . HIS A 1 162 ? -13.870 11.913 11.002 1.00 90.44 162 HIS A C 1
ATOM 1288 O O . HIS A 1 162 ? -13.750 10.735 10.678 1.00 90.44 162 HIS A O 1
ATOM 1294 N N . LYS A 1 163 ? -15.063 12.481 11.228 1.00 90.25 163 LYS A N 1
ATOM 1295 C CA . LYS A 1 163 ? -16.337 11.744 11.153 1.00 90.25 163 LYS A CA 1
ATOM 1296 C C . LYS A 1 163 ? -16.537 11.097 9.780 1.00 90.25 163 LYS A C 1
ATOM 1298 O O . LYS A 1 163 ? -16.835 9.905 9.683 1.00 90.25 163 LYS A O 1
ATOM 1303 N N . LEU A 1 164 ? -16.300 11.853 8.703 1.00 91.12 164 LEU A N 1
ATOM 1304 C CA . LEU A 1 164 ? -16.360 11.327 7.337 1.00 91.12 164 LEU A CA 1
ATOM 1305 C C . LEU A 1 164 ? -15.341 10.202 7.113 1.00 91.12 164 LEU A C 1
ATOM 1307 O O . LEU A 1 164 ? -15.682 9.181 6.517 1.00 91.12 164 LEU A O 1
ATOM 1311 N N . ASN A 1 165 ? -14.104 10.377 7.580 1.00 91.31 165 ASN A N 1
ATOM 1312 C CA . ASN A 1 165 ? -13.035 9.403 7.388 1.00 91.31 165 ASN A CA 1
ATOM 1313 C C . ASN A 1 165 ? -13.302 8.106 8.167 1.00 91.31 165 ASN A C 1
ATOM 1315 O O . ASN A 1 165 ? -13.127 7.025 7.612 1.00 91.31 165 ASN A O 1
ATOM 1319 N N . ASN A 1 166 ? -13.809 8.189 9.398 1.00 92.31 166 ASN A N 1
ATOM 1320 C CA . ASN A 1 166 ? -14.183 7.015 10.191 1.00 92.31 166 ASN A CA 1
ATOM 1321 C C . ASN A 1 166 ? -15.328 6.247 9.520 1.00 92.31 166 ASN A C 1
ATOM 1323 O O . ASN A 1 166 ? -15.239 5.029 9.345 1.00 92.31 166 ASN A O 1
ATOM 1327 N N . LYS A 1 167 ? -16.357 6.953 9.029 1.00 92.88 167 LYS A N 1
ATOM 1328 C CA . LYS A 1 167 ? -17.440 6.335 8.248 1.00 92.88 167 LYS A CA 1
ATOM 1329 C C . LYS A 1 167 ? -16.919 5.677 6.969 1.00 92.88 167 LYS A C 1
ATOM 1331 O O . LYS A 1 167 ? -17.278 4.537 6.676 1.00 92.88 167 LYS A O 1
ATOM 1336 N N . LEU A 1 168 ? -16.052 6.363 6.221 1.00 93.94 168 LEU A N 1
ATOM 1337 C CA . LEU A 1 168 ? -15.435 5.831 5.006 1.00 93.94 168 LEU A CA 1
ATOM 1338 C C . LEU A 1 168 ? -14.650 4.549 5.304 1.00 93.94 168 LEU A C 1
ATOM 1340 O O . LEU A 1 168 ? -14.876 3.539 4.646 1.00 93.94 168 LEU A O 1
ATOM 1344 N N . PHE A 1 169 ? -13.763 4.557 6.298 1.00 94.62 169 PHE A N 1
ATOM 1345 C CA . PHE A 1 169 ? -12.950 3.386 6.631 1.00 94.62 169 PHE A CA 1
ATOM 1346 C C . PHE A 1 169 ? -13.766 2.241 7.229 1.00 94.62 169 PHE A C 1
ATOM 1348 O O . PHE A 1 169 ? -13.445 1.091 6.957 1.00 94.62 169 PHE A O 1
ATOM 1355 N N . THR A 1 170 ? -14.868 2.524 7.924 1.00 93.75 170 THR A N 1
ATOM 1356 C CA . THR A 1 170 ? -15.829 1.490 8.341 1.00 93.75 170 THR A CA 1
ATOM 1357 C C . THR A 1 170 ? -16.446 0.789 7.126 1.00 93.75 170 THR A C 1
ATOM 1359 O O . THR A 1 170 ? -16.523 -0.438 7.075 1.00 93.75 170 THR A O 1
ATOM 1362 N N . LEU A 1 171 ? -16.848 1.544 6.098 1.00 94.94 171 LEU A N 1
ATOM 1363 C CA . LEU A 1 171 ? -17.375 0.972 4.852 1.00 94.94 171 LEU A CA 1
ATOM 1364 C C . LEU A 1 171 ? -16.297 0.233 4.048 1.00 94.94 171 LEU A C 1
ATOM 1366 O O . LEU A 1 171 ? -16.565 -0.829 3.489 1.00 94.94 171 LEU A O 1
ATOM 1370 N N . LEU A 1 172 ? -15.071 0.758 4.007 1.00 94.81 172 LEU A N 1
ATOM 1371 C CA . LEU A 1 172 ? -13.943 0.104 3.340 1.00 94.81 172 LEU A CA 1
ATOM 1372 C C . LEU A 1 172 ? -13.512 -1.179 4.059 1.00 94.81 172 LEU A C 1
ATOM 1374 O O . LEU A 1 172 ? -13.125 -2.137 3.394 1.00 94.81 172 LEU A O 1
ATOM 1378 N N . GLN A 1 173 ? -13.627 -1.228 5.386 1.00 93.75 173 GLN A N 1
ATOM 1379 C CA . GLN A 1 173 ? -13.420 -2.444 6.163 1.00 93.75 173 GLN A CA 1
ATOM 1380 C C . GLN A 1 173 ? -14.469 -3.499 5.789 1.00 93.75 173 GLN A C 1
ATOM 1382 O O . GLN A 1 173 ? -14.103 -4.613 5.418 1.00 93.75 173 GLN A O 1
ATOM 1387 N N . LYS A 1 174 ? -15.756 -3.122 5.716 1.00 93.62 174 LYS A N 1
ATOM 1388 C CA . LYS A 1 174 ? -16.823 -4.004 5.200 1.00 93.62 174 LYS A CA 1
ATOM 1389 C C . LYS A 1 174 ? -16.554 -4.469 3.762 1.00 93.62 174 LYS A C 1
ATOM 1391 O O . LYS A 1 174 ? -16.799 -5.625 3.428 1.00 93.62 174 LYS A O 1
ATOM 1396 N N . GLN A 1 175 ? -16.017 -3.599 2.903 1.00 94.62 175 GLN A N 1
ATOM 1397 C CA . GLN A 1 175 ? -15.614 -3.961 1.539 1.00 94.62 175 GLN A CA 1
ATOM 1398 C C . GLN A 1 175 ? -14.473 -4.993 1.533 1.00 94.62 175 GLN A C 1
ATOM 1400 O O . GLN A 1 175 ? -14.494 -5.936 0.737 1.00 94.62 175 GLN A O 1
ATOM 1405 N N . ALA A 1 176 ? -13.475 -4.830 2.404 1.00 93.12 176 ALA A N 1
ATOM 1406 C CA . ALA A 1 176 ? -12.356 -5.758 2.531 1.00 93.12 176 ALA A CA 1
ATOM 1407 C C . ALA A 1 176 ? -12.809 -7.123 3.076 1.00 93.12 176 ALA A C 1
ATOM 1409 O O . ALA A 1 176 ? -12.398 -8.156 2.542 1.00 93.12 176 ALA A O 1
ATOM 1410 N N . GLU A 1 177 ? -13.693 -7.121 4.077 1.00 91.31 177 GLU A N 1
ATOM 1411 C CA . GLU A 1 177 ? -14.356 -8.308 4.622 1.00 91.31 177 GLU A CA 1
ATOM 1412 C C . GLU A 1 177 ? -15.176 -9.027 3.557 1.00 91.31 177 GLU A C 1
ATOM 1414 O O . GLU A 1 177 ? -15.019 -10.234 3.394 1.00 91.31 177 GLU A O 1
ATOM 1419 N N . TYR A 1 178 ? -15.976 -8.301 2.770 1.00 93.38 178 TYR A N 1
ATOM 1420 C CA . TYR A 1 178 ? -16.739 -8.893 1.675 1.00 93.38 178 TYR A CA 1
ATOM 1421 C C . TYR A 1 178 ? -15.821 -9.538 0.635 1.00 93.38 178 TYR A C 1
ATOM 1423 O O . TYR A 1 178 ? -16.042 -10.686 0.269 1.00 93.38 178 TYR A O 1
ATOM 1431 N N . GLY A 1 179 ? -14.775 -8.834 0.191 1.00 94.50 179 GLY A N 1
ATOM 1432 C CA . GLY A 1 179 ? -13.795 -9.336 -0.774 1.00 94.50 179 GLY A CA 1
ATOM 1433 C C . GLY A 1 179 ? -14.355 -9.573 -2.185 1.00 94.50 179 GLY A C 1
ATOM 1434 O O . GLY A 1 179 ? -15.563 -9.641 -2.419 1.00 94.50 179 GLY A O 1
ATOM 1435 N N . PHE A 1 180 ? -13.463 -9.720 -3.162 1.00 95.88 180 PHE A N 1
ATOM 1436 C CA . PHE A 1 180 ? -13.831 -9.976 -4.555 1.00 95.88 180 PHE A CA 1
ATOM 1437 C C . PHE A 1 180 ? -13.756 -11.474 -4.859 1.00 95.88 180 PHE A C 1
ATOM 1439 O O . PHE A 1 180 ? -12.695 -12.075 -4.691 1.00 95.88 180 PHE A O 1
ATOM 1446 N N . LEU A 1 181 ? -14.860 -12.075 -5.311 1.00 97.50 181 LEU A N 1
ATOM 1447 C CA . LEU A 1 181 ? -14.886 -13.475 -5.742 1.00 97.50 181 LEU A CA 1
ATOM 1448 C C . LEU A 1 181 ? -14.071 -13.662 -7.025 1.00 97.50 181 LEU A C 1
ATOM 1450 O O . LEU A 1 181 ? -14.148 -12.839 -7.942 1.00 97.50 181 LEU A O 1
ATOM 1454 N N . VAL A 1 182 ? -13.300 -14.748 -7.085 1.00 97.56 182 VAL A N 1
ATOM 1455 C CA . VAL A 1 182 ? -12.425 -15.018 -8.225 1.00 97.56 182 VAL A CA 1
ATOM 1456 C C . VAL A 1 182 ? -12.643 -16.379 -8.875 1.00 97.56 182 VAL A C 1
ATOM 1458 O O . VAL A 1 182 ? -12.930 -17.372 -8.210 1.00 97.56 182 VAL A O 1
ATOM 1461 N N . ASP A 1 183 ? -12.447 -16.427 -10.191 1.00 98.12 183 ASP A N 1
ATOM 1462 C CA . ASP A 1 183 ? -12.440 -17.653 -10.986 1.00 98.12 183 ASP A CA 1
ATOM 1463 C C . ASP A 1 183 ? -11.070 -18.346 -10.889 1.00 98.12 183 ASP A C 1
ATOM 1465 O O . ASP A 1 183 ? -10.117 -18.022 -11.608 1.00 98.12 183 ASP A O 1
ATOM 1469 N N . ARG A 1 184 ? -10.974 -19.320 -9.976 1.00 97.19 184 ARG A N 1
ATOM 1470 C CA . ARG A 1 184 ? -9.749 -20.103 -9.742 1.00 97.19 184 ARG A CA 1
ATOM 1471 C C . ARG A 1 184 ? -9.336 -20.924 -10.971 1.00 97.19 184 ARG A C 1
ATOM 1473 O O . ARG A 1 184 ? -8.146 -21.022 -11.259 1.00 97.19 184 ARG A O 1
ATOM 1480 N N . SER A 1 185 ? -10.299 -21.460 -11.722 1.00 97.75 185 SER A N 1
ATOM 1481 C CA . SER A 1 185 ? -10.031 -22.262 -12.924 1.00 97.75 185 SER A CA 1
ATOM 1482 C C . SER A 1 185 ? -9.407 -21.405 -14.029 1.00 97.75 185 SER A C 1
ATOM 1484 O O . SER A 1 185 ? -8.399 -21.777 -14.647 1.00 97.75 185 SER A O 1
ATOM 1486 N N . LEU A 1 186 ? -9.940 -20.196 -14.231 1.00 98.38 186 LEU A N 1
ATOM 1487 C CA . LEU A 1 186 ? -9.366 -19.237 -15.168 1.00 98.38 186 LEU A CA 1
ATOM 1488 C C . LEU A 1 186 ? -7.968 -18.787 -14.731 1.00 98.38 186 LEU A C 1
ATOM 1490 O O . LEU A 1 186 ? -7.082 -18.662 -15.576 1.00 98.38 186 LEU A O 1
ATOM 1494 N N . MET A 1 187 ? -7.734 -18.573 -13.434 1.00 98.25 187 MET A N 1
ATOM 1495 C CA . MET A 1 187 ? -6.396 -18.259 -12.916 1.00 98.25 187 MET A CA 1
ATOM 1496 C C . MET A 1 187 ? -5.385 -19.373 -13.218 1.00 98.25 187 MET A C 1
ATOM 1498 O O . MET A 1 187 ? -4.294 -19.090 -13.718 1.00 98.25 187 MET A O 1
ATOM 1502 N N . ASP A 1 188 ? -5.752 -20.629 -12.970 1.00 98.06 188 ASP A N 1
ATOM 1503 C CA . ASP A 1 188 ? -4.868 -21.786 -13.143 1.00 98.06 188 ASP A CA 1
ATOM 1504 C C . ASP A 1 188 ? -4.537 -22.058 -14.606 1.00 98.06 188 ASP A C 1
ATOM 1506 O O . ASP A 1 188 ? -3.366 -22.199 -14.980 1.00 98.06 188 ASP A O 1
ATOM 1510 N N . SER A 1 189 ? -5.558 -22.052 -15.461 1.00 98.31 189 SER A N 1
ATOM 1511 C CA . SER A 1 189 ? -5.375 -22.172 -16.908 1.00 98.31 189 SER A CA 1
ATOM 1512 C C . SER A 1 189 ? -4.535 -21.020 -17.471 1.00 98.31 189 SER A C 1
ATOM 1514 O O . SER A 1 189 ? -3.658 -21.252 -18.309 1.00 98.31 189 SER A O 1
ATOM 1516 N N . SER A 1 190 ? -4.718 -19.801 -16.955 1.00 98.31 190 SER A N 1
ATOM 1517 C CA . SER A 1 190 ? -3.932 -18.631 -17.348 1.00 98.31 190 SER A CA 1
ATOM 1518 C C . SER A 1 190 ? -2.461 -18.752 -16.963 1.00 98.31 190 SER A C 1
ATOM 1520 O O . SER A 1 190 ? -1.580 -18.511 -17.790 1.00 98.31 190 SER A O 1
ATOM 1522 N N . ILE A 1 191 ? -2.167 -19.172 -15.728 1.00 98.06 191 ILE A N 1
ATOM 1523 C CA . ILE A 1 191 ? -0.793 -19.424 -15.270 1.00 98.06 191 ILE A CA 1
ATOM 1524 C C . ILE A 1 191 ? -0.129 -20.488 -16.151 1.00 98.06 191 ILE A C 1
ATOM 1526 O O . ILE A 1 191 ? 0.998 -20.288 -16.616 1.00 98.06 191 ILE A O 1
ATOM 1530 N N . LYS A 1 192 ? -0.833 -21.593 -16.432 1.00 98.25 192 LYS A N 1
ATOM 1531 C CA . LYS A 1 192 ? -0.340 -22.671 -17.298 1.00 98.25 192 LYS A CA 1
ATOM 1532 C C . LYS A 1 192 ? -0.019 -22.154 -18.702 1.00 98.25 192 LYS A C 1
ATOM 1534 O O . LYS A 1 192 ? 1.063 -22.424 -19.224 1.00 98.25 192 LYS A O 1
ATOM 1539 N N . GLN A 1 193 ? -0.922 -21.375 -19.298 1.00 98.25 193 GLN A N 1
ATOM 1540 C CA . GLN A 1 193 ? -0.733 -20.779 -20.621 1.00 98.25 193 GLN A CA 1
ATOM 1541 C C . GLN A 1 193 ? 0.480 -19.839 -20.657 1.00 98.25 193 GLN A C 1
ATOM 1543 O O . GLN A 1 193 ? 1.353 -20.000 -21.510 1.00 98.25 193 GLN A O 1
ATOM 1548 N N . LEU A 1 194 ? 0.562 -18.891 -19.718 1.00 98.19 194 LEU A N 1
ATOM 1549 C CA . LEU A 1 194 ? 1.660 -17.924 -19.642 1.00 98.19 194 LEU A CA 1
ATOM 1550 C C . LEU A 1 194 ? 3.008 -18.623 -19.438 1.00 98.19 194 LEU A C 1
ATOM 1552 O O . LEU A 1 194 ? 3.984 -18.284 -20.103 1.00 98.19 194 LEU A O 1
ATOM 1556 N N . THR A 1 195 ? 3.050 -19.642 -18.580 1.00 97.62 195 THR A N 1
ATOM 1557 C CA . THR A 1 195 ? 4.253 -20.453 -18.333 1.00 97.62 195 THR A CA 1
ATOM 1558 C C . THR A 1 195 ? 4.686 -21.214 -19.583 1.00 97.62 195 THR A C 1
ATOM 1560 O O . THR A 1 195 ? 5.870 -21.248 -19.913 1.00 97.62 195 THR A O 1
ATOM 1563 N N . ASN A 1 196 ? 3.739 -21.782 -20.331 1.00 98.19 196 ASN A N 1
ATOM 1564 C CA . ASN A 1 196 ? 4.040 -22.466 -21.587 1.00 98.19 196 ASN A CA 1
ATOM 1565 C C . ASN A 1 196 ? 4.576 -21.505 -22.653 1.00 98.19 196 ASN A C 1
ATOM 1567 O O . ASN A 1 196 ? 5.510 -21.851 -23.376 1.00 98.19 196 ASN A O 1
ATOM 1571 N N . TRP A 1 197 ? 4.031 -20.289 -22.742 1.00 98.12 197 TRP A N 1
ATOM 1572 C CA . TRP A 1 197 ? 4.573 -19.261 -23.630 1.00 98.12 197 TRP A CA 1
ATOM 1573 C C . TRP A 1 197 ? 5.988 -18.850 -23.233 1.00 98.12 197 TRP A C 1
ATOM 1575 O O . TRP A 1 197 ? 6.835 -18.743 -24.113 1.00 98.12 197 TRP A O 1
ATOM 1585 N N . ILE A 1 198 ? 6.268 -18.689 -21.935 1.00 97.00 198 ILE A N 1
ATOM 1586 C CA . ILE A 1 198 ? 7.628 -18.418 -21.444 1.00 97.00 198 ILE A CA 1
ATOM 1587 C C . ILE A 1 198 ? 8.582 -19.525 -21.894 1.00 97.00 198 ILE A C 1
ATOM 1589 O O . ILE A 1 198 ? 9.585 -19.213 -22.519 1.00 97.00 198 ILE A O 1
ATOM 1593 N N . LYS A 1 199 ? 8.235 -20.803 -21.683 1.00 97.00 199 LYS A N 1
ATOM 1594 C CA . LYS A 1 199 ? 9.071 -21.946 -22.098 1.00 97.00 199 LYS A CA 1
ATOM 1595 C C . LYS A 1 199 ? 9.367 -21.954 -23.600 1.00 97.00 199 LYS A C 1
ATOM 1597 O O . LYS A 1 199 ? 10.505 -22.176 -24.001 1.00 97.00 199 LYS A O 1
ATOM 1602 N N . ARG A 1 200 ? 8.355 -21.695 -24.437 1.00 97.19 200 ARG A N 1
ATOM 1603 C CA . ARG A 1 200 ? 8.523 -21.626 -25.900 1.00 97.19 200 ARG A CA 1
ATOM 1604 C C . ARG A 1 200 ? 9.431 -20.473 -26.313 1.00 97.19 200 ARG A C 1
ATOM 1606 O O . ARG A 1 200 ? 10.294 -20.654 -27.166 1.00 97.19 200 ARG A O 1
ATOM 1613 N N . ILE A 1 201 ? 9.240 -19.305 -25.702 1.00 95.62 201 ILE A N 1
ATOM 1614 C CA . ILE A 1 201 ? 10.086 -18.140 -25.960 1.00 95.62 201 ILE A CA 1
ATOM 1615 C C . ILE A 1 201 ? 11.518 -18.412 -25.495 1.00 95.62 201 ILE A C 1
ATOM 1617 O O . ILE A 1 201 ? 12.446 -18.096 -26.226 1.00 95.62 201 ILE A O 1
ATOM 1621 N N . ASP A 1 202 ? 11.708 -19.029 -24.330 1.00 94.62 202 ASP A N 1
ATOM 1622 C CA . ASP A 1 202 ? 13.032 -19.384 -23.819 1.00 94.62 202 ASP A CA 1
ATOM 1623 C C . ASP A 1 202 ? 13.760 -20.332 -24.756 1.00 94.62 202 ASP A C 1
ATOM 1625 O O . ASP A 1 202 ? 14.904 -20.063 -25.109 1.00 94.62 202 ASP A O 1
ATOM 1629 N N . HIS A 1 203 ? 13.085 -21.374 -25.237 1.00 94.81 203 HIS A N 1
ATOM 1630 C CA . HIS A 1 203 ? 13.660 -22.289 -26.216 1.00 94.81 203 HIS A CA 1
ATOM 1631 C C . HIS A 1 203 ? 14.092 -21.567 -27.503 1.00 94.81 203 HIS A C 1
ATOM 1633 O O . HIS A 1 203 ? 15.198 -21.789 -27.987 1.00 94.81 203 HIS A O 1
ATOM 1639 N N . ALA A 1 204 ? 13.260 -20.656 -28.020 1.00 93.69 204 ALA A N 1
ATOM 1640 C CA . ALA A 1 204 ? 13.570 -19.889 -29.225 1.00 93.69 204 ALA A CA 1
ATOM 1641 C C . ALA A 1 204 ? 14.685 -18.850 -29.011 1.00 93.69 204 ALA A C 1
ATOM 1643 O O . ALA A 1 204 ? 15.493 -18.619 -29.902 1.00 93.69 204 ALA A O 1
ATOM 1644 N N . CYS A 1 205 ? 14.739 -18.206 -27.844 1.00 91.94 205 CYS A N 1
ATOM 1645 C CA . CYS A 1 205 ? 15.721 -17.167 -27.546 1.00 91.94 205 CYS A CA 1
ATOM 1646 C C . CYS A 1 205 ? 17.084 -17.746 -27.166 1.00 91.94 205 CYS A C 1
ATOM 1648 O O . CYS A 1 205 ? 18.096 -17.124 -27.485 1.00 91.94 205 CYS A O 1
ATOM 1650 N N . LEU A 1 206 ? 17.124 -18.900 -26.485 1.00 89.69 206 LEU A N 1
ATOM 1651 C CA . LEU A 1 206 ? 18.329 -19.453 -25.863 1.00 89.69 206 LEU A CA 1
ATOM 1652 C C . LEU A 1 206 ? 19.543 -19.481 -26.807 1.00 89.69 206 LEU A C 1
ATOM 1654 O O . LEU A 1 206 ? 20.587 -18.991 -26.384 1.00 89.69 206 LEU A O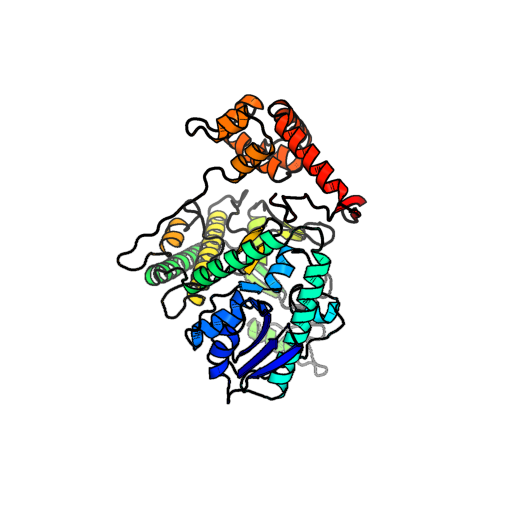 1
ATOM 1658 N N . PRO A 1 207 ? 19.454 -19.935 -28.074 1.00 90.62 207 PRO A N 1
ATOM 1659 C CA . PRO A 1 207 ? 20.604 -19.954 -28.984 1.00 90.62 207 PRO A CA 1
ATOM 1660 C C . PRO A 1 207 ? 21.156 -18.562 -29.319 1.00 90.62 207 PRO A C 1
ATOM 1662 O O . PRO A 1 207 ? 22.347 -18.421 -29.601 1.00 90.62 207 PRO A O 1
ATOM 1665 N N . HIS A 1 208 ? 20.313 -17.533 -29.243 1.00 89.81 208 HIS A N 1
ATOM 1666 C CA . HIS A 1 208 ? 20.624 -16.156 -29.623 1.00 89.81 208 HIS A CA 1
ATOM 1667 C C . HIS A 1 208 ? 20.956 -15.250 -28.429 1.00 89.81 208 HIS A C 1
ATOM 1669 O O . HIS A 1 208 ? 21.314 -14.089 -28.623 1.00 89.81 208 HIS A O 1
ATOM 1675 N N . LEU A 1 209 ? 20.836 -15.746 -27.192 1.00 91.69 209 LEU A N 1
ATOM 1676 C CA . LEU A 1 209 ? 21.207 -14.966 -26.013 1.00 91.69 209 LEU A CA 1
ATOM 1677 C C . LEU A 1 209 ? 22.731 -14.808 -25.924 1.00 91.69 209 LEU A C 1
ATOM 1679 O O . LEU A 1 209 ? 23.437 -15.811 -26.065 1.00 91.69 209 LEU A O 1
ATOM 1683 N N . PRO A 1 210 ? 23.248 -13.601 -25.627 1.00 91.06 210 PRO A N 1
ATOM 1684 C CA . PRO A 1 210 ? 24.682 -13.383 -25.482 1.00 91.06 210 PRO A CA 1
ATOM 1685 C C . PRO A 1 210 ? 25.294 -14.295 -24.418 1.00 91.06 210 PRO A C 1
ATOM 1687 O O . PRO A 1 210 ? 24.684 -14.538 -23.371 1.00 91.06 210 PRO A O 1
ATOM 1690 N N . ILE A 1 211 ? 26.513 -14.765 -24.672 1.00 92.81 211 ILE A N 1
ATOM 1691 C CA . ILE A 1 211 ? 27.342 -15.422 -23.662 1.00 92.81 211 ILE A CA 1
ATOM 1692 C C . ILE A 1 211 ? 28.039 -14.326 -22.860 1.00 92.81 211 ILE A C 1
ATOM 1694 O O . ILE A 1 211 ? 28.672 -13.435 -23.421 1.00 92.81 211 ILE A O 1
ATOM 1698 N N . ILE A 1 212 ? 27.907 -14.389 -21.543 1.00 90.25 212 ILE A N 1
ATOM 1699 C CA . ILE A 1 212 ? 28.569 -13.499 -20.604 1.00 90.25 212 ILE A CA 1
ATOM 1700 C C . ILE A 1 212 ? 29.610 -14.268 -19.800 1.00 90.25 212 ILE A C 1
ATOM 1702 O O . ILE A 1 212 ? 29.451 -15.448 -19.479 1.00 90.25 212 ILE A O 1
ATOM 1706 N N . ARG A 1 213 ? 30.677 -13.553 -19.454 1.00 90.56 213 ARG A N 1
ATOM 1707 C CA . ARG A 1 213 ? 31.719 -14.020 -18.549 1.00 90.56 213 ARG A CA 1
ATOM 1708 C C . ARG A 1 213 ? 31.256 -13.838 -17.104 1.00 90.56 213 ARG A C 1
ATOM 1710 O O . ARG A 1 213 ? 31.031 -12.709 -16.669 1.00 90.56 213 ARG A O 1
ATOM 1717 N N . GLN A 1 214 ? 31.162 -14.927 -16.359 1.00 87.12 214 GLN A N 1
ATOM 1718 C CA . GLN A 1 214 ? 30.912 -14.948 -14.926 1.00 87.12 214 GLN A CA 1
ATOM 1719 C C . GLN A 1 214 ? 32.242 -15.109 -14.187 1.00 87.12 214 GLN A C 1
ATOM 1721 O O . GLN A 1 214 ? 32.960 -16.081 -14.388 1.00 87.12 214 GLN A O 1
ATOM 1726 N N . ILE A 1 215 ? 32.581 -14.130 -13.351 1.00 89.31 215 ILE A N 1
ATOM 1727 C CA . ILE A 1 215 ? 33.762 -14.178 -12.483 1.00 89.31 215 ILE A CA 1
ATOM 1728 C C . ILE A 1 215 ? 33.290 -14.694 -11.125 1.00 89.31 215 ILE A C 1
ATOM 1730 O O . ILE A 1 215 ? 32.378 -14.111 -10.540 1.00 89.31 215 ILE A O 1
ATOM 1734 N N . GLU A 1 216 ? 33.882 -15.779 -10.633 1.00 87.56 216 GLU A N 1
ATOM 1735 C CA . GLU A 1 216 ? 33.460 -16.426 -9.377 1.00 87.56 216 GLU A CA 1
ATOM 1736 C C . GLU A 1 216 ? 34.169 -15.869 -8.139 1.00 87.56 216 GLU A C 1
ATOM 1738 O O . GLU A 1 216 ? 34.021 -16.379 -7.025 1.00 87.56 216 GLU A O 1
ATOM 1743 N N . GLU A 1 217 ? 34.942 -14.809 -8.345 1.00 90.12 217 GLU A N 1
ATOM 1744 C CA . GLU A 1 217 ? 35.716 -14.149 -7.313 1.00 90.12 217 GLU A CA 1
ATOM 1745 C C . GLU A 1 217 ? 34.997 -12.942 -6.723 1.00 90.12 217 GLU A C 1
ATOM 1747 O O . GLU A 1 217 ? 34.208 -12.254 -7.375 1.00 90.12 217 GLU A O 1
ATOM 1752 N N . THR A 1 218 ? 35.306 -12.656 -5.461 1.00 85.75 218 THR A N 1
ATOM 1753 C CA . THR A 1 218 ? 34.718 -11.530 -4.743 1.00 85.75 218 THR A CA 1
ATOM 1754 C C . THR A 1 218 ? 35.235 -10.212 -5.305 1.00 85.75 218 THR A C 1
ATOM 1756 O O . THR A 1 218 ? 36.440 -9.955 -5.338 1.00 85.75 218 THR A O 1
ATOM 1759 N N . LYS A 1 219 ? 34.320 -9.324 -5.692 1.00 85.44 219 LYS A N 1
ATOM 1760 C CA . LYS A 1 219 ? 34.672 -7.954 -6.068 1.00 85.44 219 LYS A CA 1
ATOM 1761 C C . LYS A 1 219 ? 35.010 -7.130 -4.818 1.00 85.44 219 LYS A C 1
ATOM 1763 O O . LYS A 1 219 ? 34.202 -7.065 -3.892 1.00 85.44 219 LYS A O 1
ATOM 1768 N N . LYS A 1 220 ? 36.186 -6.496 -4.786 1.00 81.31 220 LYS A N 1
ATOM 1769 C CA . LYS A 1 220 ? 36.625 -5.564 -3.733 1.00 81.31 220 LYS A CA 1
ATOM 1770 C C . LYS A 1 220 ? 36.899 -4.200 -4.364 1.00 81.31 220 LYS A C 1
ATOM 1772 O O . LYS A 1 220 ? 37.909 -4.011 -5.030 1.00 81.31 220 LYS A O 1
ATOM 1777 N N . GLY A 1 221 ? 35.990 -3.247 -4.161 1.00 81.06 221 GLY A N 1
ATOM 1778 C CA . GLY A 1 221 ? 36.049 -1.959 -4.856 1.00 81.06 221 GLY A CA 1
ATOM 1779 C C . GLY A 1 221 ? 35.799 -2.130 -6.357 1.00 81.06 221 GLY A C 1
ATOM 1780 O O . GLY A 1 221 ? 34.778 -2.699 -6.754 1.00 81.06 221 GLY A O 1
ATOM 1781 N N . GLU A 1 222 ? 36.721 -1.644 -7.187 1.00 79.69 222 GLU A N 1
ATOM 1782 C CA . GLU A 1 222 ? 36.634 -1.755 -8.650 1.00 79.69 222 GLU A CA 1
ATOM 1783 C C . GLU A 1 222 ? 37.271 -3.038 -9.206 1.00 79.69 222 GLU A C 1
ATOM 1785 O O . GLU A 1 222 ? 36.941 -3.445 -10.321 1.00 79.69 222 GLU A O 1
ATOM 1790 N N . GLU A 1 223 ? 38.072 -3.740 -8.404 1.00 85.00 223 GLU A N 1
ATOM 1791 C CA . GLU A 1 223 ? 38.824 -4.923 -8.821 1.00 85.00 223 GLU A CA 1
ATOM 1792 C C . GLU A 1 223 ? 38.208 -6.225 -8.294 1.00 85.00 223 GLU A C 1
ATOM 1794 O O . GLU A 1 223 ? 37.556 -6.274 -7.245 1.00 85.00 223 GLU A O 1
ATOM 1799 N N . TYR A 1 224 ? 38.416 -7.314 -9.031 1.00 86.19 224 TYR A N 1
ATOM 1800 C CA . TYR A 1 224 ? 38.084 -8.655 -8.560 1.00 86.19 224 TYR A CA 1
ATOM 1801 C C . TYR A 1 224 ? 39.271 -9.244 -7.807 1.00 86.19 224 TYR A C 1
ATOM 1803 O O . TYR A 1 224 ? 40.421 -9.101 -8.221 1.00 86.19 224 TYR A O 1
ATOM 1811 N N . SER A 1 225 ? 38.996 -9.932 -6.699 1.00 89.06 225 SER A N 1
ATOM 1812 C CA . SER A 1 225 ? 40.009 -10.776 -6.076 1.00 89.06 225 SER A CA 1
ATOM 1813 C C . SER A 1 225 ? 40.391 -11.938 -6.996 1.00 89.06 225 SER A C 1
ATOM 1815 O O . SER A 1 225 ? 39.702 -12.228 -7.966 1.00 89.06 225 SER A O 1
ATOM 1817 N N . TYR A 1 226 ? 41.457 -12.644 -6.643 1.00 90.50 226 TYR A N 1
ATOM 1818 C CA . TYR A 1 226 ? 41.894 -13.863 -7.313 1.00 90.50 226 TYR A CA 1
ATOM 1819 C C . TYR A 1 226 ? 42.458 -14.839 -6.277 1.00 90.50 226 TYR A C 1
ATOM 1821 O O . TYR A 1 226 ? 42.770 -14.457 -5.139 1.00 90.50 226 TYR A O 1
ATOM 1829 N N . VAL A 1 227 ? 42.592 -16.107 -6.653 1.00 89.69 227 VAL A N 1
ATOM 1830 C CA . VAL A 1 227 ? 43.176 -17.149 -5.807 1.00 89.69 227 VAL A CA 1
ATOM 1831 C C . VAL A 1 227 ? 44.678 -16.894 -5.684 1.00 89.69 227 VAL A C 1
ATOM 1833 O O . VAL A 1 227 ? 45.461 -17.268 -6.548 1.00 89.69 227 VAL A O 1
ATOM 1836 N N . LYS A 1 228 ? 45.089 -16.231 -4.596 1.00 90.50 228 LYS A N 1
ATOM 1837 C CA . LYS A 1 228 ? 46.494 -15.847 -4.350 1.00 90.50 228 LYS A CA 1
ATOM 1838 C C . LYS A 1 228 ? 47.408 -17.021 -4.003 1.00 90.50 228 LYS A C 1
ATOM 1840 O O . LYS A 1 228 ? 48.591 -16.985 -4.312 1.00 90.50 228 LYS A O 1
ATOM 1845 N N . LYS A 1 229 ? 46.877 -18.022 -3.298 1.00 91.31 229 LYS A N 1
ATOM 1846 C CA . LYS A 1 229 ? 47.628 -19.182 -2.797 1.00 91.31 229 LYS A CA 1
ATOM 1847 C C . LYS A 1 229 ? 46.985 -20.462 -3.325 1.00 91.31 229 LYS A C 1
ATOM 1849 O O . LYS A 1 229 ? 46.216 -21.093 -2.603 1.00 91.31 229 LYS A O 1
ATOM 1854 N N . PRO A 1 230 ? 47.243 -20.816 -4.593 1.00 90.06 230 PRO A N 1
ATOM 1855 C CA . PRO A 1 230 ? 46.691 -22.029 -5.186 1.00 90.06 230 PRO A CA 1
ATOM 1856 C C . PRO A 1 230 ? 47.234 -23.310 -4.539 1.00 90.06 230 PRO A C 1
ATOM 1858 O O . PRO A 1 230 ? 46.555 -24.334 -4.619 1.00 90.06 230 PRO A O 1
ATOM 1861 N N . PHE A 1 231 ? 48.387 -23.232 -3.864 1.00 91.69 231 PHE A N 1
ATOM 1862 C CA . PHE A 1 231 ? 49.069 -24.336 -3.188 1.00 91.69 231 PHE A CA 1
ATOM 1863 C C . PHE A 1 231 ? 49.179 -24.120 -1.672 1.00 91.69 231 PHE A C 1
ATOM 1865 O O . PHE A 1 231 ? 49.252 -22.986 -1.185 1.00 91.69 231 PHE A O 1
ATOM 1872 N N . LEU A 1 232 ? 49.216 -25.226 -0.932 1.00 90.00 232 LEU A N 1
ATOM 1873 C CA . LEU A 1 232 ? 49.599 -25.287 0.476 1.00 90.00 232 LEU A CA 1
ATOM 1874 C C . LEU A 1 232 ? 51.125 -25.181 0.619 1.00 90.00 232 LEU A C 1
ATOM 1876 O O . LEU A 1 232 ? 51.866 -25.350 -0.346 1.00 90.00 232 LEU A O 1
ATOM 1880 N N . LYS A 1 233 ? 51.614 -24.967 1.849 1.00 88.62 233 LYS A N 1
ATOM 1881 C CA . LYS A 1 233 ? 53.062 -24.994 2.134 1.00 88.62 233 LYS A CA 1
ATOM 1882 C C . LYS A 1 233 ? 53.718 -26.338 1.775 1.00 88.62 233 LYS A C 1
ATOM 1884 O O . LYS A 1 233 ? 54.914 -26.360 1.531 1.00 88.62 233 LYS A O 1
ATOM 1889 N N . SER A 1 234 ? 52.943 -27.425 1.729 1.00 88.81 234 SER A N 1
ATOM 1890 C CA . SER A 1 234 ? 53.395 -28.760 1.320 1.00 88.81 234 SER A CA 1
ATOM 1891 C C . SER A 1 234 ? 53.577 -28.930 -0.194 1.00 88.81 234 SER A C 1
ATOM 1893 O O . SER A 1 234 ? 54.016 -29.988 -0.623 1.00 88.81 234 SER A O 1
ATOM 1895 N N . GLY A 1 235 ? 53.207 -27.939 -1.015 1.00 83.44 235 GLY A N 1
ATOM 1896 C CA . GLY A 1 235 ? 53.212 -28.046 -2.480 1.00 83.44 235 GLY A CA 1
ATOM 1897 C C . GLY A 1 235 ? 51.938 -28.663 -3.071 1.00 83.44 235 GLY A C 1
ATOM 1898 O O . GLY A 1 235 ? 51.701 -28.548 -4.269 1.00 83.44 235 GLY A O 1
ATOM 1899 N N . GLU A 1 236 ? 51.061 -29.245 -2.248 1.00 87.88 236 GLU A N 1
ATOM 1900 C CA . GLU A 1 236 ? 49.757 -29.727 -2.708 1.00 87.88 236 GLU A CA 1
ATOM 1901 C C . GLU A 1 236 ? 48.800 -28.589 -3.083 1.00 87.88 236 GLU A C 1
ATOM 1903 O O . GLU A 1 236 ? 48.813 -27.512 -2.483 1.00 87.88 236 GLU A O 1
ATOM 1908 N N . LEU A 1 237 ? 47.878 -28.859 -4.012 1.00 88.00 237 LEU A N 1
ATOM 1909 C CA . LEU A 1 237 ? 46.789 -27.938 -4.331 1.00 88.00 237 LEU A CA 1
ATOM 1910 C C . LEU A 1 237 ? 45.908 -27.654 -3.104 1.00 88.00 237 LEU A C 1
ATOM 1912 O O . LEU A 1 237 ? 45.486 -28.556 -2.377 1.00 88.00 237 LEU A O 1
ATOM 1916 N N . SER A 1 238 ? 45.567 -26.382 -2.921 1.00 90.44 238 SER A N 1
ATOM 1917 C CA . SER A 1 238 ? 44.595 -25.944 -1.922 1.00 90.44 238 SER A CA 1
ATOM 1918 C C . SER A 1 238 ? 43.191 -26.496 -2.218 1.00 90.44 238 SER A C 1
ATOM 1920 O O . SER A 1 238 ? 42.856 -26.816 -3.362 1.00 90.44 238 SER A O 1
ATOM 1922 N N . ASN A 1 239 ? 42.327 -26.560 -1.201 1.00 90.00 239 ASN A N 1
ATOM 1923 C CA . ASN A 1 239 ? 40.963 -27.084 -1.356 1.00 90.00 239 ASN A CA 1
ATOM 1924 C C . ASN A 1 239 ? 40.141 -26.327 -2.410 1.00 90.00 239 ASN A C 1
ATOM 1926 O O . ASN A 1 239 ? 39.368 -26.950 -3.135 1.00 90.00 239 ASN A O 1
ATOM 1930 N N . ILE A 1 240 ? 40.324 -25.006 -2.531 1.00 88.44 240 ILE A N 1
ATOM 1931 C CA . ILE A 1 240 ? 39.612 -24.200 -3.532 1.00 88.44 240 ILE A CA 1
ATOM 1932 C C . ILE A 1 240 ? 40.069 -24.543 -4.958 1.00 88.44 240 ILE A C 1
ATOM 1934 O O . ILE A 1 240 ? 39.231 -24.698 -5.842 1.00 88.44 240 ILE A O 1
ATOM 1938 N N . SER A 1 241 ? 41.373 -24.767 -5.157 1.00 89.00 241 SER A N 1
ATOM 1939 C CA . SER A 1 241 ? 41.953 -25.214 -6.428 1.00 89.00 241 SER A CA 1
ATOM 1940 C C . SER A 1 241 ? 41.496 -26.629 -6.804 1.00 89.00 241 SER A C 1
ATOM 1942 O O . SER A 1 241 ? 41.032 -26.846 -7.921 1.00 89.00 241 SER A O 1
ATOM 1944 N N . LYS A 1 242 ? 41.559 -27.584 -5.857 1.00 88.75 242 LYS A N 1
ATOM 1945 C CA . LYS A 1 242 ? 41.106 -28.978 -6.050 1.00 88.75 242 LYS A CA 1
ATOM 1946 C C . LYS A 1 242 ? 39.613 -29.047 -6.392 1.00 88.75 242 LYS A C 1
ATOM 1948 O O . LYS A 1 242 ? 39.199 -29.861 -7.215 1.00 88.75 242 LYS A O 1
ATOM 1953 N N . LYS A 1 243 ? 38.795 -28.213 -5.742 1.00 88.94 243 LYS A N 1
ATOM 1954 C CA . LYS A 1 243 ? 37.355 -28.124 -6.004 1.00 88.94 243 LYS A CA 1
ATOM 1955 C C . LYS A 1 243 ? 37.079 -27.568 -7.403 1.00 88.94 243 LYS A C 1
ATOM 1957 O O . LYS A 1 243 ? 36.326 -28.188 -8.144 1.00 88.94 243 LYS A O 1
ATOM 1962 N N . TRP A 1 244 ? 37.734 -26.469 -7.775 1.00 87.25 244 TRP A N 1
ATOM 1963 C CA . TRP A 1 244 ? 37.533 -25.834 -9.077 1.00 87.25 244 TRP A CA 1
ATOM 1964 C C . TRP A 1 244 ? 37.897 -26.746 -10.252 1.00 87.25 244 TRP A C 1
ATOM 1966 O O . TRP A 1 244 ? 37.091 -26.894 -11.163 1.00 87.25 244 TRP A O 1
ATOM 1976 N N . LEU A 1 245 ? 39.060 -27.410 -10.216 1.00 87.75 245 LEU A N 1
ATOM 1977 C CA . LEU A 1 245 ? 39.464 -28.338 -11.285 1.00 87.75 245 LEU A CA 1
ATOM 1978 C C . LEU A 1 245 ? 38.437 -29.460 -11.490 1.00 87.75 245 LEU A C 1
ATOM 1980 O O . LEU A 1 245 ? 38.101 -29.797 -12.622 1.00 87.75 245 LEU A O 1
ATOM 1984 N N . ARG A 1 246 ? 37.885 -29.985 -10.388 1.00 87.38 246 ARG A N 1
ATOM 1985 C CA . ARG A 1 246 ? 36.843 -31.018 -10.416 1.00 87.38 246 ARG A CA 1
ATOM 1986 C C . ARG A 1 246 ? 35.536 -30.508 -11.019 1.00 87.38 246 ARG A C 1
ATOM 1988 O O . ARG A 1 246 ? 34.954 -31.194 -11.848 1.00 87.38 246 ARG A O 1
ATOM 1995 N N . GLU A 1 247 ? 35.072 -29.333 -10.598 1.00 85.12 247 GLU A N 1
ATOM 1996 C CA . GLU A 1 247 ? 33.818 -28.732 -11.079 1.00 85.12 247 GLU A CA 1
ATOM 1997 C C . GLU A 1 247 ? 33.908 -28.303 -12.548 1.00 85.12 247 GLU A C 1
ATOM 1999 O O . GLU A 1 247 ? 32.942 -28.451 -13.292 1.00 85.12 247 GLU A O 1
ATOM 2004 N N . ALA A 1 248 ? 35.073 -27.815 -12.976 1.00 82.00 248 ALA A N 1
ATOM 2005 C CA . ALA A 1 248 ? 35.327 -27.404 -14.352 1.00 82.00 248 ALA A CA 1
ATOM 2006 C C . ALA A 1 248 ? 35.675 -28.577 -15.289 1.00 82.00 248 ALA A C 1
ATOM 2008 O O . ALA A 1 248 ? 35.764 -28.374 -16.498 1.00 82.00 248 ALA A O 1
ATOM 2009 N N . GLY A 1 249 ? 35.887 -29.788 -14.757 1.00 83.88 249 GLY A N 1
ATOM 2010 C CA . GLY A 1 249 ? 36.298 -30.959 -15.539 1.00 83.88 249 GLY A CA 1
ATOM 2011 C C . GLY A 1 249 ? 37.686 -30.819 -16.174 1.00 83.88 249 GLY A C 1
ATOM 2012 O O . GLY A 1 249 ? 37.939 -31.400 -17.226 1.00 83.88 249 GLY A O 1
ATOM 2013 N N . LEU A 1 250 ? 38.575 -30.027 -15.568 1.00 81.31 250 LEU A N 1
ATOM 2014 C CA . LEU A 1 250 ? 39.907 -29.734 -16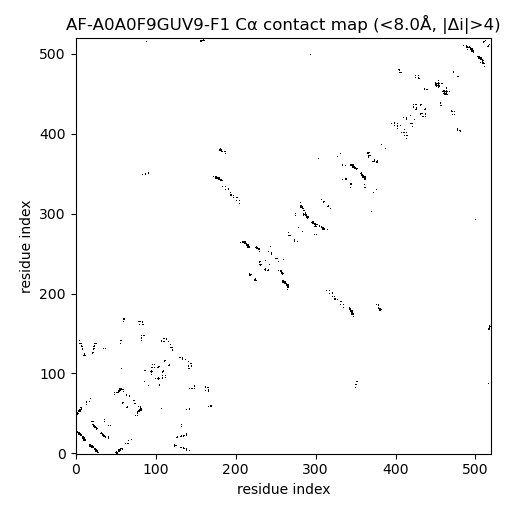.096 1.00 81.31 250 LEU A CA 1
ATOM 2015 C C . LEU A 1 250 ? 40.952 -30.681 -15.497 1.00 81.31 250 LEU A C 1
ATOM 2017 O O . LEU A 1 250 ? 40.967 -30.918 -14.289 1.00 81.31 250 LEU A O 1
ATOM 2021 N N . GLN A 1 251 ? 41.858 -31.175 -16.344 1.00 74.62 251 GLN A N 1
ATOM 2022 C CA . GLN A 1 251 ? 43.028 -31.965 -15.932 1.00 74.62 251 GLN A CA 1
ATOM 2023 C C . GLN A 1 251 ? 44.323 -31.131 -15.869 1.00 74.62 251 GLN A C 1
ATOM 2025 O O . GLN A 1 251 ? 45.361 -31.644 -15.459 1.00 74.62 251 GLN A O 1
ATOM 2030 N N . GLU A 1 252 ? 44.277 -29.853 -16.265 1.00 70.25 252 GLU A N 1
ATOM 2031 C CA . GLU A 1 252 ? 45.454 -28.982 -16.337 1.00 70.25 252 GLU A CA 1
ATOM 2032 C C . GLU A 1 252 ? 45.992 -28.530 -14.972 1.00 70.25 252 GLU A C 1
ATOM 2034 O O . GLU A 1 252 ? 45.279 -28.406 -13.971 1.00 70.25 252 GLU A O 1
ATOM 2039 N N . VAL A 1 253 ? 47.296 -28.245 -14.971 1.00 72.00 253 VAL A N 1
ATOM 2040 C CA . VAL A 1 253 ? 48.084 -27.862 -13.803 1.00 72.00 253 VAL A CA 1
ATOM 2041 C C . VAL A 1 253 ? 47.911 -26.368 -13.549 1.00 72.00 253 VAL A C 1
ATOM 2043 O O . VAL A 1 253 ? 48.382 -25.526 -14.308 1.00 72.00 253 VAL A O 1
ATOM 2046 N N . ILE A 1 254 ? 47.256 -26.015 -12.445 1.00 83.81 254 ILE A N 1
ATOM 2047 C CA . ILE A 1 254 ? 47.344 -24.659 -11.897 1.00 83.81 254 ILE A CA 1
ATOM 2048 C C . ILE A 1 254 ? 48.818 -24.414 -11.565 1.00 83.81 254 ILE A C 1
ATOM 2050 O O . ILE A 1 254 ? 49.346 -25.111 -10.711 1.00 83.81 254 ILE A O 1
ATOM 2054 N N . VAL A 1 255 ? 49.476 -23.453 -12.220 1.00 86.88 255 VAL A N 1
ATOM 2055 C CA . VAL A 1 255 ? 50.917 -23.157 -12.031 1.00 86.88 255 VAL A CA 1
ATOM 2056 C C . VAL A 1 255 ? 51.188 -21.912 -11.178 1.00 86.88 255 VAL A C 1
ATOM 2058 O O . VAL A 1 255 ? 52.326 -21.630 -10.819 1.00 86.88 255 VAL A O 1
ATOM 2061 N N . GLY A 1 256 ? 50.150 -21.152 -10.831 1.00 89.81 256 GLY A N 1
ATOM 2062 C CA . GLY A 1 256 ? 50.283 -19.893 -10.105 1.00 89.81 256 GLY A CA 1
ATOM 2063 C C . GLY A 1 256 ? 48.932 -19.272 -9.755 1.00 89.81 256 GLY A C 1
ATOM 2064 O O . GLY A 1 256 ? 47.892 -19.904 -9.968 1.00 89.81 256 GLY A O 1
ATOM 2065 N N . PRO A 1 257 ? 48.921 -18.067 -9.157 1.00 92.25 257 PRO A N 1
ATOM 2066 C CA . PRO A 1 257 ? 47.686 -17.370 -8.821 1.00 92.25 257 PRO A CA 1
ATOM 2067 C C . PRO A 1 257 ? 46.767 -17.212 -10.036 1.00 92.25 257 PRO A C 1
ATOM 2069 O O . PRO A 1 257 ? 47.222 -16.849 -11.117 1.00 92.25 257 PRO A O 1
ATOM 2072 N N . PHE A 1 258 ? 45.471 -17.466 -9.860 1.00 90.62 258 PHE A N 1
ATOM 2073 C CA . PHE A 1 258 ? 44.508 -17.509 -10.964 1.00 90.62 258 PHE A CA 1
ATOM 2074 C C . PHE A 1 258 ? 43.128 -16.992 -10.539 1.00 90.62 258 PHE A C 1
ATOM 2076 O O . PHE A 1 258 ? 42.851 -16.839 -9.349 1.00 90.62 258 PHE A O 1
ATOM 2083 N N . SER A 1 259 ? 42.254 -16.725 -11.513 1.00 90.38 259 SER A N 1
ATOM 2084 C CA . SER A 1 259 ? 40.844 -16.377 -11.278 1.00 90.38 259 SER A CA 1
ATOM 2085 C C . SER A 1 259 ? 39.932 -17.436 -11.878 1.00 90.38 259 SER A C 1
ATOM 2087 O O . SER A 1 259 ? 40.154 -17.878 -13.005 1.00 90.38 259 SER A O 1
ATOM 2089 N N . ARG A 1 260 ? 38.883 -17.808 -11.152 1.00 88.81 260 ARG A N 1
ATOM 2090 C CA . ARG A 1 260 ? 37.852 -18.728 -11.628 1.00 88.81 260 ARG A CA 1
ATOM 2091 C C . ARG A 1 260 ? 36.832 -17.964 -12.455 1.00 88.81 260 ARG A C 1
ATOM 2093 O O . ARG A 1 260 ? 36.244 -16.972 -12.009 1.00 88.81 260 ARG A O 1
ATOM 2100 N N . VAL A 1 261 ? 36.659 -18.424 -13.685 1.00 88.69 261 VAL A N 1
ATOM 2101 C CA . VAL A 1 261 ? 35.777 -17.810 -14.668 1.00 88.69 261 VAL A CA 1
ATOM 2102 C C . VAL A 1 261 ? 34.965 -18.900 -15.345 1.00 88.69 261 VAL A C 1
ATOM 2104 O O . VAL A 1 261 ? 35.521 -19.886 -15.820 1.00 88.69 261 VAL A O 1
ATOM 2107 N N . SER A 1 262 ? 33.658 -18.689 -15.427 1.00 88.12 262 SER A N 1
ATOM 2108 C CA . SER A 1 262 ? 32.729 -19.518 -16.188 1.00 88.12 262 SER A CA 1
ATOM 2109 C C . SER A 1 262 ? 32.024 -18.678 -17.254 1.00 88.12 262 SER A C 1
ATOM 2111 O O . SER A 1 262 ? 31.905 -17.456 -17.145 1.00 88.12 262 SER A O 1
ATOM 2113 N N . PHE A 1 263 ? 31.574 -19.318 -18.330 1.00 89.88 263 PHE A N 1
ATOM 2114 C CA . PHE A 1 263 ? 30.821 -18.660 -19.395 1.00 89.88 263 PHE A CA 1
ATOM 2115 C C . PHE A 1 263 ? 29.412 -19.226 -19.422 1.00 89.88 263 PHE A C 1
ATOM 2117 O O . PHE A 1 263 ? 29.215 -20.437 -19.470 1.00 89.88 263 PHE A O 1
ATOM 2124 N N . ARG A 1 264 ? 28.416 -18.344 -19.406 1.00 91.56 264 ARG A N 1
ATOM 2125 C CA . ARG A 1 264 ? 27.012 -18.743 -19.510 1.00 91.56 264 ARG A CA 1
ATOM 2126 C C . ARG A 1 264 ? 26.227 -17.727 -20.305 1.00 91.56 264 ARG A C 1
ATOM 2128 O O . ARG A 1 264 ? 26.652 -16.589 -20.464 1.00 91.56 264 ARG A O 1
ATOM 2135 N N . ARG A 1 265 ? 25.045 -18.108 -20.769 1.00 92.50 265 ARG A N 1
ATOM 2136 C CA . ARG A 1 265 ? 24.146 -17.155 -21.419 1.00 92.50 265 ARG A CA 1
ATOM 2137 C C . ARG A 1 265 ? 23.537 -16.185 -20.405 1.00 92.50 265 ARG A C 1
ATOM 2139 O O . ARG A 1 265 ? 23.446 -16.484 -19.208 1.00 92.50 265 ARG A O 1
ATOM 2146 N N . VAL A 1 266 ? 23.127 -15.020 -20.904 1.00 93.06 266 VAL A N 1
ATOM 2147 C CA . VAL A 1 266 ? 22.332 -14.037 -20.154 1.00 93.06 266 VAL A CA 1
ATOM 2148 C C . VAL A 1 266 ? 21.142 -14.732 -19.490 1.00 93.06 266 VAL A C 1
ATOM 2150 O O . VAL A 1 266 ? 20.364 -15.424 -20.147 1.00 93.06 266 VAL A O 1
ATOM 2153 N N . ASN A 1 267 ? 20.980 -14.519 -18.188 1.00 91.69 267 ASN A N 1
ATOM 2154 C CA . ASN A 1 267 ? 19.857 -15.041 -17.428 1.00 91.69 267 ASN A CA 1
ATOM 2155 C C . ASN A 1 267 ? 18.683 -14.053 -17.492 1.00 91.69 267 ASN A C 1
ATOM 2157 O O . ASN A 1 267 ? 18.659 -13.048 -16.779 1.00 91.69 267 ASN A O 1
ATOM 2161 N N . LEU A 1 268 ? 17.673 -14.370 -18.306 1.00 90.94 268 LEU A N 1
ATOM 2162 C CA . LEU A 1 268 ? 16.453 -13.563 -18.441 1.00 90.94 268 LEU A CA 1
ATOM 2163 C C . LEU A 1 268 ? 15.559 -13.564 -17.185 1.00 90.94 268 LEU A C 1
ATOM 2165 O O . LEU A 1 268 ? 14.550 -12.858 -17.141 1.00 90.94 268 LEU A O 1
ATOM 2169 N N . ASP A 1 269 ? 15.888 -14.353 -16.160 1.00 90.00 269 ASP A N 1
ATOM 2170 C CA . ASP A 1 269 ? 15.241 -14.284 -14.851 1.00 90.00 269 ASP A CA 1
ATOM 2171 C C . ASP A 1 269 ? 15.926 -13.317 -13.885 1.00 90.00 269 ASP A C 1
ATOM 2173 O O . ASP A 1 269 ? 15.278 -12.857 -12.939 1.00 90.00 269 ASP A O 1
ATOM 2177 N N . SER A 1 270 ? 17.173 -12.930 -14.164 1.00 90.25 270 SER A N 1
ATOM 2178 C CA . SER A 1 270 ? 17.869 -11.865 -13.449 1.00 90.25 270 SER A CA 1
ATOM 2179 C C . SER A 1 270 ? 17.369 -10.504 -13.928 1.00 90.25 270 SER A C 1
ATOM 2181 O O . SER A 1 270 ? 17.509 -10.127 -15.092 1.00 90.25 270 SER A O 1
ATOM 2183 N N . ASN A 1 271 ? 16.785 -9.736 -13.007 1.00 86.88 271 ASN A N 1
ATOM 2184 C CA . ASN A 1 271 ? 16.243 -8.407 -13.296 1.00 86.88 271 ASN A CA 1
ATOM 2185 C C . ASN A 1 271 ? 17.348 -7.442 -13.772 1.00 86.88 271 ASN A C 1
ATOM 2187 O O . ASN A 1 271 ? 17.124 -6.623 -14.659 1.00 86.88 271 ASN A O 1
ATOM 2191 N N . LEU A 1 272 ? 18.560 -7.568 -13.217 1.00 88.50 272 LEU A N 1
ATOM 2192 C CA . LEU A 1 272 ? 19.721 -6.778 -13.630 1.00 88.50 272 LEU A CA 1
ATOM 2193 C C . LEU A 1 272 ? 20.173 -7.143 -15.050 1.00 88.50 272 LEU A C 1
ATOM 2195 O O . LEU A 1 272 ? 20.311 -6.261 -15.894 1.00 88.50 272 LEU A O 1
ATOM 2199 N N . GLU A 1 273 ? 20.363 -8.433 -15.327 1.00 91.25 273 GLU A N 1
ATOM 2200 C CA . GLU A 1 273 ? 20.833 -8.887 -16.641 1.00 91.25 273 GLU A CA 1
ATOM 2201 C C . GLU A 1 273 ? 19.803 -8.614 -17.738 1.00 91.25 273 GLU A C 1
ATOM 2203 O O . GLU A 1 273 ? 20.167 -8.157 -18.816 1.00 91.25 273 GLU A O 1
ATOM 2208 N N . THR A 1 274 ? 18.513 -8.791 -17.442 1.00 90.44 274 THR A N 1
ATOM 2209 C CA . THR A 1 274 ? 17.421 -8.477 -18.375 1.00 90.44 274 THR A CA 1
ATOM 2210 C C . THR A 1 274 ? 17.417 -6.998 -18.760 1.00 90.44 274 THR A C 1
ATOM 2212 O O . THR A 1 274 ? 17.284 -6.672 -19.937 1.00 90.44 274 THR A O 1
ATOM 2215 N N . LYS A 1 275 ? 17.613 -6.088 -17.794 1.00 90.62 275 LYS A N 1
ATOM 2216 C CA . LYS A 1 275 ? 17.724 -4.644 -18.071 1.00 90.62 275 LYS A CA 1
ATOM 2217 C C . LYS A 1 275 ? 18.913 -4.335 -18.965 1.00 90.62 275 LYS A C 1
ATOM 2219 O O . LYS A 1 275 ? 18.755 -3.623 -19.951 1.00 90.62 275 LYS A O 1
ATOM 2224 N N . ASN A 1 276 ? 20.082 -4.873 -18.626 1.00 90.56 276 ASN A N 1
ATOM 2225 C CA . ASN A 1 276 ? 21.299 -4.658 -19.405 1.00 90.56 276 ASN A CA 1
ATOM 2226 C C . ASN A 1 276 ? 21.136 -5.192 -20.831 1.00 90.56 276 ASN A C 1
ATOM 2228 O O . ASN A 1 276 ? 21.526 -4.529 -21.789 1.00 90.56 276 ASN A O 1
ATOM 2232 N N . PHE A 1 277 ? 20.486 -6.347 -20.980 1.00 91.19 277 PHE A N 1
ATOM 2233 C CA . PHE A 1 277 ? 20.216 -6.918 -22.287 1.00 91.19 277 PHE A CA 1
ATOM 2234 C C . PHE A 1 277 ? 19.228 -6.070 -23.096 1.00 91.19 277 PHE A C 1
ATOM 2236 O O . PHE A 1 277 ? 19.508 -5.753 -24.250 1.00 91.19 277 PHE A O 1
ATOM 2243 N N . PHE A 1 278 ? 18.132 -5.594 -22.501 1.00 91.75 278 PHE A N 1
ATOM 2244 C CA . PHE A 1 278 ? 17.236 -4.654 -23.180 1.00 91.75 278 PHE A CA 1
ATOM 2245 C C . PHE A 1 278 ? 17.943 -3.372 -23.623 1.00 91.75 278 PHE A C 1
ATOM 2247 O O . PHE A 1 278 ? 17.735 -2.934 -24.754 1.00 91.75 278 PHE A O 1
ATOM 2254 N N . LEU A 1 279 ? 18.809 -2.797 -22.783 1.00 91.31 279 LEU A N 1
ATOM 2255 C CA . LEU A 1 279 ? 19.612 -1.630 -23.161 1.00 91.31 279 LEU A CA 1
ATOM 2256 C C . LEU A 1 279 ? 20.506 -1.934 -24.372 1.00 91.31 279 LEU A C 1
ATOM 2258 O O . LEU A 1 279 ? 20.545 -1.136 -25.305 1.00 91.31 279 LEU A O 1
ATOM 2262 N N . SER A 1 280 ? 21.152 -3.107 -24.407 1.00 90.12 280 SER A N 1
ATOM 2263 C CA . SER A 1 280 ? 21.957 -3.529 -25.566 1.00 90.12 280 SER A CA 1
ATOM 2264 C C . SER A 1 280 ? 21.135 -3.718 -26.847 1.00 90.12 280 SER A C 1
ATOM 2266 O O . SER A 1 280 ? 21.653 -3.538 -27.943 1.00 90.12 280 SER A O 1
ATOM 2268 N N . LEU A 1 281 ? 19.836 -4.008 -26.718 1.00 89.94 281 LEU A N 1
ATOM 2269 C CA . LEU A 1 281 ? 18.884 -4.112 -27.828 1.00 89.94 281 LEU A CA 1
ATOM 2270 C C . LEU A 1 281 ? 18.278 -2.757 -28.245 1.00 89.94 281 LEU A C 1
ATOM 2272 O O . LEU A 1 281 ? 17.364 -2.723 -29.068 1.00 89.94 281 LEU A O 1
ATOM 2276 N N . GLY A 1 282 ? 18.760 -1.647 -27.678 1.00 88.50 282 GLY A N 1
ATOM 2277 C CA . GLY A 1 282 ? 18.317 -0.294 -28.017 1.00 88.50 282 GLY A CA 1
ATOM 2278 C C . GLY A 1 282 ? 17.104 0.204 -27.231 1.00 88.50 282 GLY A C 1
ATOM 2279 O O . GLY A 1 282 ? 16.522 1.221 -27.614 1.00 88.50 282 GLY A O 1
ATOM 2280 N N . TRP A 1 283 ? 16.712 -0.473 -26.145 1.00 91.62 283 TRP A N 1
ATOM 2281 C CA . TRP A 1 283 ? 15.647 0.002 -25.257 1.00 91.62 283 TRP A CA 1
ATOM 2282 C C . TRP A 1 283 ? 15.961 1.396 -24.712 1.00 91.62 283 TRP A C 1
ATOM 2284 O O . TRP A 1 283 ? 17.058 1.650 -24.211 1.00 91.62 283 TRP A O 1
ATOM 2294 N N . LYS A 1 284 ? 14.967 2.284 -24.771 1.00 88.12 284 LYS A N 1
ATOM 2295 C CA . LYS A 1 284 ? 14.996 3.635 -24.210 1.00 88.12 284 LYS A CA 1
ATOM 2296 C C . LYS A 1 284 ? 14.055 3.694 -22.999 1.00 88.12 284 LYS A C 1
ATOM 2298 O O . LYS A 1 284 ? 12.860 3.907 -23.183 1.00 88.12 284 LYS A O 1
ATOM 2303 N N . PRO A 1 285 ? 14.564 3.518 -21.765 1.00 85.31 285 PRO A N 1
ATOM 2304 C CA . PRO A 1 285 ? 13.729 3.478 -20.571 1.00 85.31 285 PRO A CA 1
ATOM 2305 C C . PRO A 1 285 ? 13.067 4.828 -20.304 1.00 85.31 285 PRO A C 1
ATOM 2307 O O . PRO A 1 285 ? 13.751 5.854 -20.194 1.00 85.31 285 PRO A O 1
ATOM 2310 N N . GLU A 1 286 ? 11.752 4.815 -20.106 1.00 80.00 286 GLU A N 1
ATOM 2311 C CA . GLU A 1 286 ? 10.986 6.014 -19.752 1.00 80.00 286 GLU A CA 1
ATOM 2312 C C . GLU A 1 286 ? 11.292 6.495 -18.330 1.00 80.00 286 GLU A C 1
ATOM 2314 O O . GLU A 1 286 ? 11.332 7.695 -18.047 1.00 80.00 286 GLU A O 1
ATOM 2319 N N . GLN A 1 287 ? 11.515 5.547 -17.417 1.00 82.06 287 GLN A N 1
ATOM 2320 C CA . GLN A 1 287 ? 11.675 5.818 -15.996 1.00 82.06 287 GLN A CA 1
ATOM 2321 C C . GLN A 1 287 ? 13.012 5.308 -15.465 1.00 82.06 287 GLN A C 1
ATOM 2323 O O . GLN A 1 287 ? 13.491 4.228 -15.807 1.00 82.06 287 GLN A O 1
ATOM 2328 N N . TRP A 1 288 ? 13.584 6.083 -14.547 1.00 84.88 288 TRP A N 1
ATOM 2329 C CA . TRP A 1 288 ? 14.872 5.799 -13.926 1.00 84.88 288 TRP A CA 1
ATOM 2330 C C . TRP A 1 288 ? 14.755 5.845 -12.404 1.00 84.88 288 TRP A C 1
ATOM 2332 O O . TRP A 1 288 ? 13.982 6.618 -11.834 1.00 84.88 288 TRP A O 1
ATOM 2342 N N . ASN A 1 289 ? 15.524 4.991 -11.738 1.00 83.44 289 ASN A N 1
ATOM 2343 C CA . ASN A 1 289 ? 15.869 5.155 -10.336 1.00 83.44 289 ASN A CA 1
ATOM 2344 C C . ASN A 1 289 ? 16.899 6.275 -10.216 1.00 83.44 289 ASN A C 1
ATOM 2346 O O . ASN A 1 289 ? 17.754 6.431 -11.090 1.00 83.44 289 ASN A O 1
ATOM 2350 N N . THR A 1 290 ? 16.825 7.036 -9.129 1.00 82.81 290 THR A N 1
ATOM 2351 C CA . THR A 1 290 ? 17.763 8.122 -8.842 1.00 82.81 290 THR A CA 1
ATOM 2352 C C . THR A 1 290 ? 18.337 7.976 -7.443 1.00 82.81 290 THR A C 1
ATOM 2354 O O . THR A 1 290 ? 17.620 7.557 -6.535 1.00 82.81 290 THR A O 1
ATOM 2357 N N . ASN A 1 291 ? 19.606 8.334 -7.256 1.00 80.12 291 ASN A N 1
ATOM 2358 C CA . ASN A 1 291 ? 20.198 8.455 -5.922 1.00 80.12 291 ASN A CA 1
ATOM 2359 C C . ASN A 1 291 ? 19.699 9.730 -5.209 1.00 80.12 291 ASN A C 1
ATOM 2361 O O . ASN A 1 291 ? 18.951 10.530 -5.778 1.00 80.12 291 ASN A O 1
ATOM 2365 N N . ASN A 1 292 ? 20.141 9.948 -3.967 1.00 71.69 292 ASN A N 1
ATOM 2366 C CA . ASN A 1 292 ? 19.792 11.141 -3.182 1.00 71.69 292 ASN A CA 1
ATOM 2367 C C . ASN A 1 292 ? 20.260 12.459 -3.835 1.00 71.69 292 ASN A C 1
ATOM 2369 O O . ASN A 1 292 ? 19.686 13.510 -3.563 1.00 71.69 292 ASN A O 1
ATOM 2373 N N . ALA A 1 293 ? 21.256 12.404 -4.727 1.00 72.00 293 ALA A N 1
ATOM 2374 C CA . ALA A 1 293 ? 21.715 13.538 -5.530 1.00 72.00 293 ALA A CA 1
ATOM 2375 C C . ALA A 1 293 ? 20.876 13.755 -6.808 1.00 72.00 293 ALA A C 1
ATOM 2377 O O . ALA A 1 293 ? 21.117 14.695 -7.561 1.00 72.00 293 ALA A O 1
ATOM 2378 N N . GLY A 1 294 ? 19.874 12.908 -7.072 1.00 68.31 294 GLY A N 1
ATOM 2379 C CA . GLY A 1 294 ? 19.022 12.982 -8.259 1.00 68.31 294 GLY A CA 1
ATOM 2380 C C . GLY A 1 294 ? 19.657 12.426 -9.536 1.00 68.31 294 GLY A C 1
ATOM 2381 O O . GLY A 1 294 ? 19.037 12.509 -10.595 1.00 68.31 294 GLY A O 1
ATOM 2382 N N . GLN A 1 295 ? 20.853 11.842 -9.456 1.00 77.44 295 GLN A N 1
ATOM 2383 C CA . GLN A 1 295 ? 21.521 11.212 -10.592 1.00 77.44 295 GLN A CA 1
ATOM 2384 C C . GLN A 1 295 ? 20.882 9.856 -10.881 1.00 77.44 295 GLN A C 1
ATOM 2386 O O . GLN A 1 295 ? 20.551 9.108 -9.957 1.00 77.44 295 GLN A O 1
ATOM 2391 N N . ARG A 1 296 ? 20.711 9.536 -12.167 1.00 83.62 296 ARG A N 1
ATOM 2392 C CA . ARG A 1 296 ? 20.153 8.254 -12.611 1.00 83.62 296 ARG A CA 1
ATOM 2393 C C . ARG A 1 296 ? 21.091 7.119 -12.211 1.00 83.62 296 ARG A C 1
ATOM 2395 O O . ARG A 1 296 ? 22.276 7.175 -12.510 1.00 83.62 296 ARG A O 1
ATOM 2402 N N . THR A 1 297 ? 20.553 6.092 -11.563 1.00 82.62 297 THR A N 1
ATOM 2403 C CA . THR A 1 297 ? 21.328 4.921 -11.129 1.00 82.62 297 THR A CA 1
ATOM 2404 C C . THR A 1 297 ? 21.027 3.695 -11.974 1.00 82.62 297 THR A C 1
ATOM 2406 O O . THR A 1 297 ? 21.933 2.994 -12.402 1.00 82.62 297 THR A O 1
ATOM 2409 N N . SER A 1 298 ? 19.751 3.415 -12.229 1.00 83.00 298 SER A N 1
ATOM 2410 C CA . SER A 1 298 ? 19.335 2.252 -13.016 1.00 83.00 298 SER A CA 1
ATOM 2411 C C . SER A 1 298 ? 17.975 2.481 -13.667 1.00 83.00 298 SER A C 1
ATOM 2413 O O . SER A 1 298 ? 17.153 3.217 -13.114 1.00 83.00 298 SER A O 1
ATOM 2415 N N . PRO A 1 299 ? 17.691 1.852 -14.816 1.00 88.06 299 PRO A N 1
ATOM 2416 C CA . PRO A 1 299 ? 16.379 1.958 -15.430 1.00 88.06 299 PRO A CA 1
ATOM 2417 C C . PRO A 1 299 ? 15.328 1.189 -14.621 1.00 88.06 299 PRO A C 1
ATOM 2419 O O . PRO A 1 299 ? 15.607 0.153 -13.994 1.00 88.06 299 PRO A O 1
ATOM 2422 N N . LYS A 1 300 ? 14.096 1.696 -14.629 1.00 84.81 300 LYS A N 1
ATOM 2423 C CA . LYS A 1 300 ? 12.932 1.021 -14.053 1.00 84.81 300 LYS A CA 1
ATOM 2424 C C . LYS A 1 300 ? 12.245 0.219 -15.149 1.00 84.81 300 LYS A C 1
ATOM 2426 O O . LYS A 1 300 ? 11.858 0.777 -16.164 1.00 84.81 300 LYS A O 1
ATOM 2431 N N . LEU A 1 301 ? 12.076 -1.081 -14.918 1.00 82.50 301 LEU A N 1
ATOM 2432 C CA . LEU A 1 301 ? 11.226 -1.910 -15.766 1.00 82.50 301 LEU A CA 1
ATOM 2433 C C . LEU A 1 301 ? 9.783 -1.739 -15.309 1.00 82.50 301 LEU A C 1
ATOM 2435 O O . LEU A 1 301 ? 9.430 -2.173 -14.210 1.00 82.50 301 LEU A O 1
ATOM 2439 N N . SER A 1 302 ? 8.978 -1.076 -16.135 1.00 75.25 302 SER A N 1
ATOM 2440 C CA . SER A 1 302 ? 7.550 -0.908 -15.892 1.00 75.25 302 SER A CA 1
ATOM 2441 C C . SER A 1 302 ? 6.746 -1.970 -16.638 1.00 75.25 302 SER A C 1
ATOM 2443 O O . SER A 1 302 ? 7.128 -2.455 -17.699 1.00 75.25 302 SER A O 1
ATOM 2445 N N . LYS A 1 303 ? 5.589 -2.321 -16.081 1.00 67.00 303 LYS A N 1
ATOM 2446 C CA . LYS A 1 303 ? 4.591 -3.181 -16.732 1.00 67.00 303 LYS A CA 1
ATOM 2447 C C . LYS A 1 303 ? 3.846 -2.486 -17.881 1.00 67.00 303 LYS A C 1
ATOM 2449 O O . LYS A 1 303 ? 3.181 -3.180 -18.651 1.00 67.00 303 LYS A O 1
ATOM 2454 N N . ASP A 1 304 ? 3.941 -1.159 -17.916 1.00 67.88 304 ASP A N 1
ATOM 2455 C CA . ASP A 1 304 ? 3.316 -0.260 -18.888 1.00 67.88 304 ASP A CA 1
ATOM 2456 C C . ASP A 1 304 ? 4.373 0.346 -19.835 1.00 67.88 304 ASP A C 1
ATOM 2458 O O . ASP A 1 304 ? 4.059 1.250 -20.593 1.00 67.88 304 ASP A O 1
ATOM 2462 N N . ASP A 1 305 ? 5.627 -0.128 -19.769 1.00 78.12 305 ASP A N 1
ATOM 2463 C CA . ASP A 1 305 ? 6.695 0.298 -20.678 1.00 78.12 305 ASP A CA 1
ATOM 2464 C C . ASP A 1 305 ? 6.360 -0.150 -22.108 1.00 78.12 305 ASP A C 1
ATOM 2466 O O . ASP A 1 305 ? 6.023 -1.318 -22.341 1.00 78.12 305 ASP A O 1
ATOM 2470 N N . GLU A 1 306 ? 6.462 0.767 -23.066 1.00 79.94 306 GLU A N 1
ATOM 2471 C CA . GLU A 1 306 ? 6.268 0.467 -24.488 1.00 79.94 306 GLU A CA 1
ATOM 2472 C C . GLU A 1 306 ? 7.489 -0.222 -25.119 1.00 79.94 306 GLU A C 1
ATOM 2474 O O . GLU A 1 306 ? 7.439 -0.665 -26.266 1.00 79.94 306 GLU A O 1
ATOM 2479 N N . PHE A 1 307 ? 8.592 -0.326 -24.372 1.00 84.38 307 PHE A N 1
ATOM 2480 C CA . PHE A 1 307 ? 9.879 -0.861 -24.802 1.00 84.38 307 PHE A CA 1
ATOM 2481 C C . PHE A 1 307 ? 10.410 -0.164 -26.058 1.00 84.38 307 PHE A C 1
ATOM 2483 O O . PHE A 1 307 ? 10.955 -0.792 -26.973 1.00 84.38 307 PHE A O 1
ATOM 2490 N N . GLN A 1 308 ? 10.267 1.165 -26.086 1.00 82.94 308 GLN A N 1
ATOM 2491 C CA . GLN A 1 308 ? 10.672 1.995 -27.214 1.00 82.94 308 GLN A CA 1
ATOM 2492 C C . GLN A 1 308 ? 12.139 1.759 -27.585 1.00 82.94 308 GLN A C 1
ATOM 2494 O O . GLN A 1 308 ? 13.013 1.643 -26.726 1.00 82.94 308 GLN A O 1
ATOM 2499 N N . GLY A 1 309 ? 12.412 1.713 -28.888 1.00 83.69 309 GLY A N 1
ATOM 2500 C CA . GLY A 1 309 ? 13.754 1.502 -29.433 1.00 83.69 309 GLY A CA 1
ATOM 2501 C C . GLY A 1 309 ? 14.149 0.037 -29.626 1.00 83.69 309 GLY A C 1
ATOM 2502 O O . GLY A 1 309 ? 15.001 -0.222 -30.474 1.00 83.69 309 GLY A O 1
ATOM 2503 N N . ILE A 1 310 ? 13.487 -0.921 -28.962 1.00 87.00 310 ILE A N 1
ATOM 2504 C CA . ILE A 1 310 ? 13.718 -2.347 -29.223 1.00 87.00 310 ILE A CA 1
ATOM 2505 C C . ILE A 1 310 ? 13.183 -2.712 -30.612 1.00 87.00 310 ILE A C 1
ATOM 2507 O O . ILE A 1 310 ? 11.996 -2.563 -30.913 1.00 87.00 310 ILE A O 1
ATOM 2511 N N . LYS A 1 311 ? 14.069 -3.236 -31.462 1.00 80.31 311 LYS A N 1
ATOM 2512 C CA . LYS A 1 311 ? 13.757 -3.724 -32.813 1.00 80.31 311 LYS A CA 1
ATOM 2513 C C . LYS A 1 311 ? 14.158 -5.199 -32.958 1.00 80.31 311 LYS A C 1
ATOM 2515 O O . LYS A 1 311 ? 14.895 -5.742 -32.141 1.00 80.31 311 LYS A O 1
ATOM 2520 N N . GLY A 1 312 ? 13.661 -5.851 -34.010 1.00 84.12 312 GLY A N 1
ATOM 2521 C CA . GLY A 1 312 ? 13.987 -7.248 -34.327 1.00 84.12 312 GLY A CA 1
ATOM 2522 C C . GLY A 1 312 ? 13.178 -8.298 -33.550 1.00 84.12 312 GLY A C 1
ATOM 2523 O O . GLY A 1 312 ? 12.508 -8.003 -32.559 1.00 84.12 312 GLY A O 1
ATOM 2524 N N . GLY A 1 313 ? 13.213 -9.543 -34.040 1.00 86.94 313 GLY A N 1
ATOM 2525 C CA . GLY A 1 313 ? 12.433 -10.660 -33.491 1.00 86.94 313 GLY A CA 1
ATOM 2526 C C . GLY A 1 313 ? 12.841 -11.040 -32.065 1.00 86.94 313 GLY A C 1
ATOM 2527 O O . GLY A 1 313 ? 11.981 -11.145 -31.194 1.00 86.94 313 GLY A O 1
ATOM 2528 N N . LEU A 1 314 ? 14.149 -11.151 -31.804 1.00 87.50 314 LEU A N 1
ATOM 2529 C CA . LEU A 1 314 ? 14.688 -11.516 -30.489 1.00 87.50 314 LEU A CA 1
ATOM 2530 C C . LEU A 1 314 ? 14.256 -10.534 -29.393 1.00 87.50 314 LEU A C 1
ATOM 2532 O O . LEU A 1 314 ? 13.749 -10.949 -28.353 1.00 87.50 314 LEU A O 1
ATOM 2536 N N . GLY A 1 315 ? 14.395 -9.228 -29.637 1.00 87.44 315 GLY A N 1
ATOM 2537 C CA . GLY A 1 315 ? 14.010 -8.214 -28.659 1.00 87.44 315 GLY A CA 1
ATOM 2538 C C . GLY A 1 315 ? 12.516 -8.238 -28.347 1.00 87.44 315 GLY A C 1
ATOM 2539 O O . GLY A 1 315 ? 12.134 -8.249 -27.177 1.00 87.44 315 GLY A O 1
ATOM 2540 N N . LYS A 1 316 ? 11.665 -8.353 -29.375 1.00 90.12 316 LYS A N 1
ATOM 2541 C CA . LYS A 1 316 ? 10.210 -8.497 -29.194 1.00 90.12 316 LYS A CA 1
ATOM 2542 C C . LYS A 1 316 ? 9.847 -9.756 -28.399 1.00 90.12 316 LYS A C 1
ATOM 2544 O O . LYS A 1 316 ? 8.969 -9.696 -27.539 1.00 90.12 316 LYS A O 1
ATOM 2549 N N . LEU A 1 317 ? 10.530 -10.875 -28.644 1.00 92.75 317 LEU A N 1
ATOM 2550 C CA . LEU A 1 317 ? 10.331 -12.116 -27.893 1.00 92.75 317 LEU A CA 1
ATOM 2551 C C . LEU A 1 317 ? 10.713 -11.953 -26.418 1.00 92.75 317 LEU A C 1
ATOM 2553 O O . LEU A 1 317 ? 9.932 -12.320 -25.542 1.00 92.75 317 LEU A O 1
ATOM 2557 N N . VAL A 1 318 ? 11.859 -11.341 -26.119 1.00 90.94 318 VAL A N 1
ATOM 2558 C CA . VAL A 1 318 ? 12.320 -11.140 -24.734 1.00 90.94 318 VAL A CA 1
ATOM 2559 C C . VAL A 1 318 ? 11.391 -10.183 -23.974 1.00 90.94 318 VAL A C 1
ATOM 2561 O O . VAL A 1 318 ? 11.040 -10.452 -22.823 1.00 90.94 318 VAL A O 1
ATOM 2564 N N . VAL A 1 319 ? 10.903 -9.119 -24.626 1.00 91.62 319 VAL A N 1
ATOM 2565 C CA . VAL A 1 319 ? 9.852 -8.244 -24.071 1.00 91.62 319 VAL A CA 1
ATOM 2566 C C . VAL A 1 319 ? 8.594 -9.048 -23.761 1.00 91.62 319 VAL A C 1
ATOM 2568 O O . VAL A 1 319 ? 8.042 -8.950 -22.662 1.00 91.62 319 VAL A O 1
ATOM 2571 N N . LYS A 1 320 ? 8.154 -9.897 -24.696 1.00 93.00 320 LYS A N 1
ATOM 2572 C CA . LYS A 1 320 ? 6.968 -10.732 -24.503 1.00 93.00 320 LYS A CA 1
ATOM 2573 C C . LYS A 1 320 ? 7.140 -11.710 -23.343 1.00 93.00 320 LYS A C 1
ATOM 2575 O O . LYS A 1 320 ? 6.226 -11.846 -22.533 1.00 93.00 320 LYS A O 1
ATOM 2580 N N . ARG A 1 321 ? 8.313 -12.336 -23.215 1.00 94.06 321 ARG A N 1
ATOM 2581 C CA . ARG A 1 321 ? 8.664 -13.205 -22.082 1.00 94.06 321 ARG A CA 1
ATOM 2582 C C . ARG A 1 321 ? 8.542 -12.458 -20.758 1.00 94.06 321 ARG A C 1
ATOM 2584 O O . ARG A 1 321 ? 7.889 -12.950 -19.838 1.00 94.06 321 ARG A O 1
ATOM 2591 N N . PHE A 1 322 ? 9.126 -11.260 -20.674 1.00 92.56 322 PHE A N 1
ATOM 2592 C CA . PHE A 1 322 ? 9.038 -10.406 -19.490 1.00 92.56 322 PHE A CA 1
ATOM 2593 C C . PHE A 1 322 ? 7.580 -10.087 -19.140 1.00 92.56 322 PHE A C 1
ATOM 2595 O O . PHE A 1 322 ? 7.167 -10.270 -17.994 1.00 92.56 322 PHE A O 1
ATOM 2602 N N . GLN A 1 323 ? 6.776 -9.686 -20.129 1.00 92.88 323 GLN A N 1
ATOM 2603 C CA . GLN A 1 323 ? 5.351 -9.424 -19.938 1.00 92.88 323 GLN A CA 1
ATOM 2604 C C . GLN A 1 323 ? 4.605 -10.671 -19.432 1.00 92.88 323 GLN A C 1
ATOM 2606 O O . GLN A 1 323 ? 3.851 -10.566 -18.467 1.00 92.88 323 GLN A O 1
ATOM 2611 N N . CYS A 1 324 ? 4.839 -11.855 -20.011 1.00 95.44 324 CYS A N 1
ATOM 2612 C CA . CYS A 1 324 ? 4.239 -13.108 -19.540 1.00 95.44 324 CYS A CA 1
ATOM 2613 C C . CYS A 1 324 ? 4.601 -13.404 -18.080 1.00 95.44 324 CYS A C 1
ATOM 2615 O O . CYS A 1 324 ? 3.711 -13.677 -17.274 1.00 95.44 324 CYS A O 1
ATOM 2617 N N . LYS A 1 325 ? 5.887 -13.286 -17.722 1.00 94.69 325 LYS A N 1
ATOM 2618 C CA . LYS A 1 325 ? 6.378 -13.523 -16.357 1.00 94.69 325 LYS A CA 1
ATOM 2619 C C . LYS A 1 325 ? 5.733 -12.568 -15.354 1.00 94.69 325 LYS A C 1
ATOM 2621 O O . LYS A 1 325 ? 5.284 -12.998 -14.295 1.00 94.69 325 LYS A O 1
ATOM 2626 N N . GLN A 1 326 ? 5.631 -11.287 -15.706 1.00 91.81 326 GLN A N 1
ATOM 2627 C CA . GLN A 1 326 ? 4.959 -10.278 -14.885 1.00 91.81 326 GLN A CA 1
ATOM 2628 C C . GLN A 1 326 ? 3.482 -10.623 -14.658 1.00 91.81 326 GLN A C 1
ATOM 2630 O O . GLN A 1 326 ? 3.014 -10.599 -13.523 1.00 91.81 326 GLN A O 1
ATOM 2635 N N . ARG A 1 327 ? 2.738 -10.973 -15.717 1.00 94.31 327 ARG A N 1
ATOM 2636 C CA . ARG A 1 327 ? 1.311 -11.326 -15.605 1.00 94.31 327 ARG A CA 1
ATOM 2637 C C . ARG A 1 327 ? 1.112 -12.584 -14.756 1.00 94.31 327 ARG A C 1
ATOM 2639 O O . ARG A 1 327 ? 0.279 -12.563 -13.855 1.00 94.31 327 ARG A O 1
ATOM 2646 N N . ALA A 1 328 ? 1.921 -13.622 -14.970 1.00 95.88 328 ALA A N 1
ATOM 2647 C CA . ALA A 1 328 ? 1.870 -14.850 -14.179 1.00 95.88 328 ALA A CA 1
ATOM 2648 C C . ALA A 1 328 ? 2.168 -14.581 -12.696 1.00 95.88 328 ALA A C 1
ATOM 2650 O O . ALA A 1 328 ? 1.429 -15.041 -11.831 1.00 95.88 328 ALA A O 1
ATOM 2651 N N . SER A 1 329 ? 3.194 -13.777 -12.398 1.00 94.38 329 SER A N 1
ATOM 2652 C CA . SER A 1 329 ? 3.547 -13.398 -11.025 1.00 94.38 329 SER A CA 1
ATOM 2653 C C . SER A 1 329 ? 2.412 -12.661 -10.307 1.00 94.38 329 SER A C 1
ATOM 2655 O O . SER A 1 329 ? 2.132 -12.967 -9.150 1.00 94.38 329 SER A O 1
ATOM 2657 N N . VAL A 1 330 ? 1.710 -11.750 -10.992 1.00 94.69 330 VAL A N 1
ATOM 2658 C CA . VAL A 1 330 ? 0.541 -11.057 -10.423 1.00 94.69 330 VAL A CA 1
ATOM 2659 C C . VAL A 1 330 ? -0.588 -12.042 -10.107 1.00 94.69 330 VAL A C 1
ATOM 2661 O O . VAL A 1 330 ? -1.132 -11.999 -9.007 1.00 94.69 330 VAL A O 1
ATOM 2664 N N . ILE A 1 331 ? -0.910 -12.956 -11.030 1.00 96.69 331 ILE A N 1
ATOM 2665 C CA . ILE A 1 331 ? -1.971 -13.958 -10.821 1.00 96.69 331 ILE A CA 1
ATOM 2666 C C . ILE A 1 331 ? -1.596 -14.914 -9.676 1.00 96.69 331 ILE A C 1
ATOM 2668 O O . ILE A 1 331 ? -2.438 -15.222 -8.836 1.00 96.69 331 ILE A O 1
ATOM 2672 N N . HIS A 1 332 ? -0.330 -15.331 -9.573 1.00 95.88 332 HIS A N 1
ATOM 2673 C CA . HIS A 1 332 ? 0.158 -16.110 -8.430 1.00 95.88 332 HIS A CA 1
ATOM 2674 C C . HIS A 1 332 ? 0.004 -15.360 -7.101 1.00 95.88 332 HIS A C 1
ATOM 2676 O O . HIS A 1 332 ? -0.440 -15.953 -6.119 1.00 95.88 332 HIS A O 1
ATOM 2682 N N . GLY A 1 333 ? 0.320 -14.061 -7.070 1.00 94.81 333 GLY A N 1
ATOM 2683 C CA . GLY A 1 333 ? 0.118 -13.226 -5.883 1.00 94.81 333 GLY A CA 1
ATOM 2684 C C . GLY A 1 333 ? -1.352 -13.145 -5.464 1.00 94.81 333 GLY A C 1
ATOM 2685 O O . GLY A 1 333 ? -1.666 -13.234 -4.277 1.00 94.81 333 GLY A O 1
ATOM 2686 N N . TRP A 1 334 ? -2.266 -13.053 -6.433 1.00 96.00 334 TRP A N 1
ATOM 2687 C CA . TRP A 1 334 ? -3.704 -13.126 -6.176 1.00 96.00 334 TRP A CA 1
ATOM 2688 C C . TRP A 1 334 ? -4.120 -14.479 -5.616 1.00 96.00 334 TRP A C 1
ATOM 2690 O O . TRP A 1 334 ? -4.818 -14.497 -4.609 1.00 96.00 334 TRP A O 1
ATOM 2700 N N . LYS A 1 335 ? -3.635 -15.590 -6.191 1.00 95.38 335 LYS A N 1
ATOM 2701 C CA . LYS A 1 335 ? -3.897 -16.946 -5.681 1.00 95.38 335 LYS A CA 1
ATOM 2702 C C . LYS A 1 335 ? -3.495 -17.121 -4.219 1.00 95.38 335 LYS A C 1
ATOM 2704 O O . LYS A 1 335 ? -4.260 -17.695 -3.454 1.00 95.38 335 LYS A O 1
ATOM 2709 N N . GLY A 1 336 ? -2.327 -16.605 -3.834 1.00 93.44 336 GLY A N 1
ATOM 2710 C CA . GLY A 1 336 ? -1.859 -16.643 -2.445 1.00 93.44 336 GLY A CA 1
ATOM 2711 C C . GLY A 1 336 ? -2.665 -15.762 -1.484 1.00 93.44 336 GLY A C 1
ATOM 2712 O O . GLY A 1 336 ? -2.498 -15.876 -0.280 1.00 93.44 336 GLY A O 1
ATOM 2713 N N . SER A 1 337 ? -3.533 -14.890 -2.005 1.00 93.00 337 SER A N 1
ATOM 2714 C CA . SER A 1 337 ? -4.389 -13.995 -1.216 1.00 93.00 337 SER A CA 1
ATOM 2715 C C . SER A 1 337 ? -5.858 -14.442 -1.184 1.00 93.00 337 SER A C 1
ATOM 2717 O O . SER A 1 337 ? -6.699 -13.703 -0.669 1.00 93.00 337 SER A O 1
ATOM 2719 N N . ILE A 1 338 ? -6.199 -15.593 -1.782 1.00 94.69 338 ILE A N 1
ATOM 2720 C CA . ILE A 1 338 ? -7.578 -16.093 -1.798 1.00 94.69 338 ILE A CA 1
ATOM 2721 C C . ILE A 1 338 ? -7.882 -16.761 -0.457 1.00 94.69 338 ILE A C 1
ATOM 2723 O O . ILE A 1 338 ? -7.209 -17.714 -0.070 1.00 94.69 338 ILE A O 1
ATOM 2727 N N . ARG A 1 339 ? -8.936 -16.301 0.214 1.00 92.81 339 ARG A N 1
ATOM 2728 C CA . ARG A 1 339 ? -9.451 -16.903 1.447 1.00 92.81 339 ARG A CA 1
ATOM 2729 C C . ARG A 1 339 ? -10.183 -18.225 1.177 1.00 92.81 339 ARG A C 1
ATOM 2731 O O . ARG A 1 339 ? -10.418 -18.621 0.028 1.00 92.81 339 ARG A O 1
ATOM 2738 N N . SER A 1 340 ? -10.592 -18.900 2.248 1.00 92.12 340 SER A N 1
ATOM 2739 C CA . SER A 1 340 ? -11.402 -20.126 2.194 1.00 92.12 340 SER A CA 1
ATOM 2740 C C . SER A 1 340 ? -12.715 -19.946 1.418 1.00 92.12 340 SER A C 1
ATOM 2742 O O . SER A 1 340 ? -13.102 -20.833 0.664 1.00 92.12 340 SER A O 1
ATOM 2744 N N . ASP A 1 341 ? -13.338 -18.767 1.497 1.00 92.81 341 ASP A N 1
ATOM 2745 C CA . ASP A 1 341 ? -14.577 -18.408 0.786 1.00 92.81 341 ASP A CA 1
ATOM 2746 C C . ASP A 1 341 ? -14.404 -18.140 -0.726 1.00 92.81 341 ASP A C 1
ATOM 2748 O O . ASP A 1 341 ? -15.357 -17.765 -1.412 1.00 92.81 341 ASP A O 1
ATOM 2752 N N . GLY A 1 342 ? -13.191 -18.302 -1.269 1.00 95.69 342 GLY A N 1
ATOM 2753 C CA . GLY A 1 342 ? -12.916 -18.061 -2.687 1.00 95.69 342 GLY A CA 1
ATOM 2754 C C . GLY A 1 342 ? -12.715 -16.596 -3.058 1.00 95.69 342 GLY A C 1
ATOM 2755 O O . GLY A 1 342 ? -12.646 -16.284 -4.248 1.00 95.69 342 GLY A O 1
ATOM 2756 N N . ARG A 1 343 ? -12.601 -15.695 -2.078 1.00 96.12 343 ARG A N 1
ATOM 2757 C CA . ARG A 1 343 ? -12.493 -14.255 -2.318 1.00 96.12 343 ARG A CA 1
ATOM 2758 C C . ARG A 1 343 ? -11.127 -13.703 -1.956 1.00 96.12 343 ARG A C 1
ATOM 2760 O O . ARG A 1 343 ? -10.449 -14.201 -1.061 1.00 96.12 343 ARG A O 1
ATOM 2767 N N . ILE A 1 344 ? -10.745 -12.628 -2.635 1.00 95.88 344 ILE A N 1
ATOM 2768 C CA . ILE A 1 344 ? -9.558 -11.838 -2.306 1.00 95.88 344 ILE A CA 1
ATOM 2769 C C . ILE A 1 344 ? -10.005 -10.562 -1.574 1.00 95.88 344 ILE A C 1
ATOM 2771 O O . ILE A 1 344 ? -10.824 -9.816 -2.121 1.00 95.88 344 ILE A O 1
ATOM 2775 N N . PRO A 1 345 ? -9.476 -10.264 -0.375 1.00 93.69 345 PRO A N 1
ATOM 2776 C CA . PRO A 1 345 ? -9.805 -9.041 0.354 1.00 93.69 345 PRO A CA 1
ATOM 2777 C C . PRO A 1 345 ? -9.457 -7.765 -0.427 1.00 93.69 345 PRO A C 1
ATOM 2779 O O . PRO A 1 345 ? -8.333 -7.591 -0.907 1.00 93.69 345 PRO A O 1
ATOM 2782 N N . ALA A 1 346 ? -10.406 -6.833 -0.515 1.00 92.81 346 ALA A N 1
ATOM 2783 C CA . ALA A 1 346 ? -10.233 -5.534 -1.172 1.00 92.81 346 ALA A CA 1
ATOM 2784 C C . ALA A 1 346 ? -9.730 -4.464 -0.181 1.00 92.81 346 ALA A C 1
ATOM 2786 O O . ALA A 1 346 ? -10.437 -3.510 0.142 1.00 92.81 346 ALA A O 1
ATOM 2787 N N . ILE A 1 347 ? -8.509 -4.654 0.328 1.00 91.75 347 ILE A N 1
ATOM 2788 C CA . ILE A 1 347 ? -7.949 -3.871 1.441 1.00 91.75 347 ILE A CA 1
ATOM 2789 C C . ILE A 1 347 ? -7.545 -2.459 0.998 1.00 91.75 347 ILE A C 1
ATOM 2791 O O . ILE A 1 347 ? -6.758 -2.289 0.059 1.00 91.75 347 ILE A O 1
ATOM 2795 N N . VAL A 1 348 ? -7.980 -1.453 1.763 1.00 91.44 348 VAL A N 1
ATOM 2796 C CA . VAL A 1 348 ? -7.450 -0.083 1.714 1.00 91.44 348 VAL A CA 1
ATOM 2797 C C . VAL A 1 348 ? -6.524 0.143 2.907 1.00 91.44 348 VAL A C 1
ATOM 2799 O O . VAL A 1 348 ? -6.949 0.148 4.054 1.00 91.44 348 VAL A O 1
ATOM 2802 N N . SER A 1 349 ? -5.233 0.336 2.640 1.00 84.00 349 SER A N 1
ATOM 2803 C CA . SER A 1 349 ? -4.192 0.470 3.670 1.00 84.00 349 SER A CA 1
ATOM 2804 C C . SER A 1 349 ? -4.076 1.880 4.257 1.00 84.00 349 SER A C 1
ATOM 2806 O O . SER A 1 349 ? -3.374 2.082 5.249 1.00 84.00 349 SER A O 1
ATOM 2808 N N . GLY A 1 350 ? -4.740 2.863 3.650 1.00 84.56 350 GLY A N 1
ATOM 2809 C CA . GLY A 1 350 ? -4.751 4.258 4.080 1.00 84.56 350 GLY A CA 1
ATOM 2810 C C . GLY A 1 350 ? -5.025 5.207 2.916 1.00 84.56 350 GLY A C 1
ATOM 2811 O O . GLY A 1 350 ? -5.284 4.775 1.795 1.00 84.56 350 GLY A O 1
ATOM 2812 N N . LEU A 1 351 ? -4.901 6.510 3.158 1.00 85.12 351 LEU A N 1
ATOM 2813 C CA . LEU A 1 351 ? -5.009 7.542 2.122 1.00 85.12 351 LEU A CA 1
ATOM 2814 C C . LEU A 1 351 ? -3.619 8.044 1.707 1.00 85.12 351 LEU A C 1
ATOM 2816 O O . LEU A 1 351 ? -2.679 8.009 2.502 1.00 85.12 351 LEU A O 1
ATOM 2820 N N . ALA A 1 352 ? -3.463 8.441 0.448 1.00 81.62 352 ALA A N 1
ATOM 2821 C CA . ALA A 1 352 ? -2.322 9.212 -0.041 1.00 81.62 352 ALA A CA 1
ATOM 2822 C C . ALA A 1 352 ? -2.455 10.685 0.387 1.00 81.62 352 ALA A C 1
ATOM 2824 O O . ALA A 1 352 ? -3.538 11.110 0.779 1.00 81.62 352 ALA A O 1
ATOM 2825 N N . ALA A 1 353 ? -1.397 11.487 0.230 1.00 74.62 353 ALA A N 1
ATOM 2826 C CA . ALA A 1 353 ? -1.432 12.925 0.539 1.00 74.62 353 ALA A CA 1
ATOM 2827 C C . ALA A 1 353 ? -2.532 13.696 -0.226 1.00 74.62 353 ALA A C 1
ATOM 2829 O O . ALA A 1 353 ? -3.004 14.727 0.230 1.00 74.62 353 ALA A O 1
ATOM 2830 N N . THR A 1 354 ? -2.978 13.176 -1.374 1.00 76.00 354 THR A N 1
ATOM 2831 C CA . THR A 1 354 ? -4.086 13.731 -2.169 1.00 76.00 354 THR A CA 1
ATOM 2832 C C . THR A 1 354 ? -5.478 13.270 -1.715 1.00 76.00 354 THR A C 1
ATOM 2834 O O . THR A 1 354 ? -6.456 13.543 -2.402 1.00 76.00 354 THR A O 1
ATOM 2837 N N . GLY A 1 355 ? -5.582 12.494 -0.632 1.00 79.88 355 GLY A N 1
ATOM 2838 C CA . GLY A 1 355 ? -6.836 11.903 -0.152 1.00 79.88 355 GLY A CA 1
ATOM 2839 C C . GLY A 1 355 ? -7.290 10.645 -0.905 1.00 79.88 355 GLY A C 1
ATOM 2840 O O . GLY A 1 355 ? -8.290 10.039 -0.538 1.00 79.88 355 GLY A O 1
ATOM 2841 N N . ARG A 1 356 ? -6.566 10.197 -1.942 1.00 86.19 356 ARG A N 1
ATOM 2842 C CA . ARG A 1 356 ? -6.895 8.950 -2.662 1.00 86.19 356 ARG A CA 1
ATOM 2843 C C . ARG A 1 356 ? -6.585 7.710 -1.825 1.00 86.19 356 ARG A C 1
ATOM 2845 O O . ARG A 1 356 ? -5.523 7.635 -1.212 1.00 86.19 356 ARG A O 1
ATOM 2852 N N . ALA A 1 357 ? -7.449 6.700 -1.891 1.00 90.06 357 ALA A N 1
ATOM 2853 C CA . ALA A 1 357 ? -7.212 5.405 -1.261 1.00 90.06 357 ALA A CA 1
ATOM 2854 C C . ALA A 1 357 ? -5.957 4.705 -1.816 1.00 90.06 357 ALA A C 1
ATOM 2856 O O . ALA A 1 357 ? -5.720 4.652 -3.028 1.00 90.06 357 ALA A O 1
ATOM 2857 N N . ARG A 1 358 ? -5.158 4.133 -0.913 1.00 89.75 358 ARG A N 1
ATOM 2858 C CA . ARG A 1 358 ? -4.050 3.223 -1.215 1.00 89.75 358 ARG A CA 1
ATOM 2859 C C . ARG A 1 358 ? -4.522 1.797 -0.991 1.00 89.75 358 ARG A C 1
ATOM 2861 O O . ARG A 1 358 ? -4.984 1.458 0.091 1.00 89.75 358 ARG A O 1
ATOM 2868 N N . HIS A 1 359 ? -4.380 0.962 -2.007 1.00 91.44 359 HIS A N 1
ATOM 2869 C CA . HIS A 1 359 ? -4.882 -0.408 -1.997 1.00 91.44 359 HIS A CA 1
ATOM 2870 C C . HIS A 1 359 ? -3.752 -1.396 -1.662 1.00 91.44 359 HIS A C 1
ATOM 2872 O O . HIS A 1 359 ? -2.578 -1.101 -1.906 1.00 91.44 359 HIS A O 1
ATOM 2878 N N . LYS A 1 360 ? -4.095 -2.566 -1.117 1.00 89.06 360 LYS A N 1
ATOM 2879 C CA . LYS A 1 360 ? -3.186 -3.706 -0.890 1.00 89.06 360 LYS A CA 1
ATOM 2880 C C . LYS A 1 360 ? -3.833 -4.983 -1.442 1.00 89.06 360 LYS A C 1
ATOM 2882 O O . LYS A 1 360 ? -5.050 -5.114 -1.425 1.00 89.06 360 LYS A O 1
ATOM 2887 N N . GLY A 1 361 ? -3.025 -5.920 -1.943 1.00 85.75 361 GLY A N 1
ATOM 2888 C CA . GLY A 1 361 ? -3.517 -7.156 -2.564 1.00 85.75 361 GLY A CA 1
ATOM 2889 C C . GLY A 1 361 ? -3.967 -6.921 -4.007 1.00 85.75 361 GLY A C 1
ATOM 2890 O O . GLY A 1 361 ? -3.157 -7.013 -4.931 1.00 85.75 361 GLY A O 1
ATOM 2891 N N . ILE A 1 362 ? -5.240 -6.567 -4.210 1.00 89.50 362 ILE A N 1
ATOM 2892 C CA . ILE A 1 362 ? -5.775 -6.236 -5.540 1.00 89.50 362 ILE A CA 1
ATOM 2893 C C . ILE A 1 362 ? -5.356 -4.808 -5.903 1.00 89.50 362 ILE A C 1
ATOM 2895 O O . ILE A 1 362 ? -6.042 -3.834 -5.599 1.00 89.50 362 ILE A O 1
ATOM 2899 N N . VAL A 1 363 ? -4.200 -4.676 -6.553 1.00 86.81 363 VAL A N 1
ATOM 2900 C CA . VAL A 1 363 ? -3.658 -3.377 -6.966 1.00 86.81 363 VAL A CA 1
ATOM 2901 C C . VAL A 1 363 ? -3.346 -3.355 -8.455 1.00 86.81 363 VAL A C 1
ATOM 2903 O O . VAL A 1 363 ? -2.717 -4.261 -8.996 1.00 86.81 363 VAL A O 1
ATOM 2906 N N . ASN A 1 364 ? -3.746 -2.271 -9.119 1.00 84.25 364 ASN A N 1
ATOM 2907 C CA . ASN A 1 364 ? -3.358 -1.955 -10.492 1.00 84.25 364 ASN A CA 1
ATOM 2908 C C . ASN A 1 364 ? -3.614 -3.083 -11.519 1.00 84.25 364 ASN A C 1
ATOM 2910 O O . ASN A 1 364 ? -2.738 -3.372 -12.346 1.00 84.25 364 ASN A O 1
ATOM 2914 N N . VAL A 1 365 ? -4.801 -3.703 -11.471 1.00 91.75 365 VAL A N 1
ATOM 2915 C CA . VAL A 1 365 ? -5.258 -4.705 -12.452 1.00 91.75 365 VAL A CA 1
ATOM 2916 C C . VAL A 1 365 ? -5.105 -4.137 -13.874 1.00 91.75 365 VAL A C 1
ATOM 2918 O O . VAL A 1 365 ? -5.653 -3.060 -14.144 1.00 91.75 365 VAL A O 1
ATOM 2921 N N . PRO A 1 366 ? -4.376 -4.810 -14.790 1.00 90.50 366 PRO A N 1
ATOM 2922 C CA . PRO A 1 366 ? -4.140 -4.283 -16.133 1.00 90.50 366 PRO A CA 1
ATOM 2923 C C . PRO A 1 366 ? -5.441 -3.912 -16.862 1.00 90.50 366 PRO A C 1
ATOM 2925 O O . PRO A 1 366 ? -6.464 -4.584 -16.720 1.00 90.50 366 PRO A O 1
ATOM 2928 N N . GLY A 1 367 ? -5.420 -2.809 -17.615 1.00 89.75 367 GLY A N 1
ATOM 2929 C CA . GLY A 1 367 ? -6.551 -2.376 -18.445 1.00 89.75 367 GLY A CA 1
ATOM 2930 C C . GLY A 1 367 ? -6.850 -3.364 -19.575 1.00 89.75 367 GLY A C 1
ATOM 2931 O O . GLY A 1 367 ? -5.999 -4.181 -19.914 1.00 89.75 367 GLY A O 1
ATOM 2932 N N . GLU A 1 368 ? -8.038 -3.289 -20.178 1.00 89.19 368 GLU A N 1
ATOM 2933 C CA . GLU A 1 368 ? -8.455 -4.239 -21.225 1.00 89.19 368 GLU A CA 1
ATOM 2934 C C . GLU A 1 368 ? -7.492 -4.274 -22.424 1.00 89.19 368 GLU A C 1
ATOM 2936 O O . GLU A 1 368 ? -7.155 -5.357 -22.897 1.00 89.19 368 GLU A O 1
ATOM 2941 N N . GLY A 1 369 ? -6.989 -3.110 -22.853 1.00 87.19 369 GLY A N 1
ATOM 2942 C CA . GLY A 1 369 ? -6.030 -2.997 -23.958 1.00 87.19 369 GLY A CA 1
ATOM 2943 C C . GLY A 1 369 ? -4.599 -3.431 -23.620 1.00 87.19 369 GLY A C 1
ATOM 2944 O O . GLY A 1 369 ? -3.775 -3.581 -24.519 1.00 87.19 369 GLY A O 1
ATOM 2945 N N . ALA A 1 370 ? -4.272 -3.650 -22.342 1.00 89.81 370 ALA A N 1
ATOM 2946 C CA . ALA A 1 370 ? -2.951 -4.132 -21.958 1.00 89.81 370 ALA A CA 1
ATOM 2947 C C . ALA A 1 370 ? -2.816 -5.628 -22.265 1.00 89.81 370 ALA A C 1
ATOM 2949 O O . ALA A 1 370 ? -3.784 -6.388 -22.175 1.00 89.81 370 ALA A O 1
ATOM 2950 N N . PHE A 1 371 ? -1.591 -6.092 -22.538 1.00 91.75 371 PHE A N 1
ATOM 2951 C CA . PHE A 1 371 ? -1.347 -7.520 -22.738 1.00 91.75 371 PHE A CA 1
ATOM 2952 C C . PHE A 1 371 ? -1.916 -8.345 -21.574 1.00 91.75 371 PHE A C 1
ATOM 2954 O O . PHE A 1 371 ? -1.578 -8.100 -20.413 1.00 91.75 371 PHE A O 1
ATOM 2961 N N . TYR A 1 372 ? -2.763 -9.322 -21.912 1.00 94.81 372 TYR A N 1
ATOM 2962 C CA . TYR A 1 372 ? -3.451 -10.221 -20.981 1.00 94.81 372 TYR A CA 1
ATOM 2963 C C . TYR A 1 372 ? -4.481 -9.554 -20.045 1.00 94.81 372 TYR A C 1
ATOM 2965 O O . TYR A 1 372 ? -5.101 -10.230 -19.226 1.00 94.81 372 TYR A O 1
ATOM 2973 N N . GLY A 1 373 ? -4.712 -8.243 -20.168 1.00 95.12 373 GLY A N 1
ATOM 2974 C CA . GLY A 1 373 ? -5.548 -7.485 -19.239 1.00 95.12 373 GLY A CA 1
ATOM 2975 C C . GLY A 1 373 ? -7.025 -7.866 -19.280 1.00 95.12 373 GLY A C 1
ATOM 2976 O O . GLY A 1 373 ? -7.628 -8.049 -18.225 1.00 95.12 373 GLY A O 1
ATOM 2977 N N . LYS A 1 374 ? -7.589 -8.096 -20.474 1.00 96.12 374 LYS A N 1
ATOM 2978 C CA . LYS A 1 374 ? -8.970 -8.591 -20.629 1.00 96.12 374 LYS A CA 1
ATOM 2979 C C . LYS A 1 374 ? -9.215 -9.904 -19.876 1.00 96.12 374 LYS A C 1
ATOM 2981 O O . LYS A 1 374 ? -10.206 -10.028 -19.166 1.00 96.12 374 LYS A O 1
ATOM 2986 N N . ILE A 1 375 ? -8.297 -10.867 -19.995 1.00 97.31 375 ILE A N 1
ATOM 2987 C CA . ILE A 1 375 ? -8.400 -12.170 -19.317 1.00 97.31 375 ILE A CA 1
ATOM 2988 C C . ILE A 1 375 ? -8.258 -11.990 -17.804 1.00 97.31 375 ILE A C 1
ATOM 2990 O O . ILE A 1 375 ? -9.069 -12.518 -17.054 1.00 97.31 375 ILE A O 1
ATOM 2994 N N . MET A 1 376 ? -7.295 -11.183 -17.350 1.00 97.00 376 MET A N 1
ATOM 2995 C CA . MET A 1 376 ? -7.119 -10.910 -15.918 1.00 97.00 376 MET A CA 1
ATOM 2996 C C . MET A 1 376 ? -8.336 -10.236 -15.287 1.00 97.00 376 MET A C 1
ATOM 2998 O O . MET A 1 376 ? -8.685 -10.558 -14.159 1.00 97.00 376 MET A O 1
ATOM 3002 N N . ARG A 1 377 ? -9.012 -9.325 -15.998 1.00 96.25 377 ARG A N 1
ATOM 3003 C CA . ARG A 1 377 ? -10.249 -8.702 -15.502 1.00 96.25 377 ARG A CA 1
ATOM 3004 C C . ARG A 1 377 ? -11.399 -9.698 -15.385 1.00 96.25 377 ARG A C 1
ATOM 3006 O O . ARG A 1 377 ? -12.149 -9.614 -14.423 1.00 96.25 377 ARG A O 1
ATOM 3013 N N . ARG A 1 378 ? -11.490 -10.670 -16.300 1.00 96.81 378 ARG A N 1
ATOM 3014 C CA . ARG A 1 378 ? -12.487 -11.756 -16.246 1.00 96.81 378 ARG A CA 1
ATOM 3015 C C . ARG A 1 378 ? -12.296 -12.717 -15.071 1.00 96.81 378 ARG A C 1
ATOM 3017 O O . ARG A 1 378 ? -13.218 -13.458 -14.767 1.00 96.81 378 ARG A O 1
ATOM 3024 N N . MET A 1 379 ? -11.134 -12.710 -14.415 1.00 97.56 379 MET A N 1
ATOM 3025 C CA . MET A 1 379 ? -10.909 -13.522 -13.215 1.00 97.56 379 MET A CA 1
ATOM 3026 C C . MET A 1 379 ? -11.722 -13.033 -12.019 1.00 97.56 379 MET A C 1
ATOM 3028 O O . MET A 1 379 ? -11.906 -13.795 -11.082 1.00 97.56 379 MET A O 1
ATOM 3032 N N . PHE A 1 380 ? -12.182 -11.784 -12.028 1.00 97.25 380 PHE A N 1
ATOM 3033 C CA . PHE A 1 380 ? -13.019 -11.211 -10.982 1.00 97.25 380 PHE A CA 1
ATOM 3034 C C . PHE A 1 380 ? -14.484 -11.384 -11.381 1.00 97.25 380 PHE A C 1
ATOM 3036 O O . PHE A 1 380 ? -14.920 -10.830 -12.390 1.00 97.25 380 PHE A O 1
ATOM 3043 N N . ILE A 1 381 ? -15.230 -12.173 -10.611 1.00 97.31 381 ILE A N 1
ATOM 3044 C CA . ILE A 1 381 ? -16.574 -12.637 -10.980 1.00 97.31 381 ILE A CA 1
ATOM 3045 C C . ILE A 1 381 ? -17.615 -12.262 -9.921 1.00 97.31 381 ILE A C 1
ATOM 3047 O O . ILE A 1 381 ? -17.289 -12.015 -8.759 1.00 97.31 381 ILE A O 1
ATOM 3051 N N . ALA A 1 382 ? -18.886 -12.215 -10.322 1.00 97.12 382 ALA A N 1
ATOM 3052 C CA . ALA A 1 382 ? -20.003 -12.172 -9.381 1.00 97.12 382 ALA A CA 1
ATOM 3053 C C . ALA A 1 382 ? -20.294 -13.577 -8.831 1.00 97.12 382 ALA A C 1
ATOM 3055 O O . ALA A 1 382 ? -19.985 -14.583 -9.470 1.00 97.12 382 ALA A O 1
ATOM 3056 N N . LYS A 1 383 ? -20.910 -13.651 -7.645 1.00 95.44 383 LYS A N 1
ATOM 3057 C CA . LYS A 1 383 ? -21.428 -14.923 -7.116 1.00 95.44 383 LYS A CA 1
ATOM 3058 C C . LYS A 1 383 ? -22.646 -15.398 -7.934 1.00 95.44 383 LYS A C 1
ATOM 3060 O O . LYS A 1 383 ? -23.288 -14.565 -8.574 1.00 95.44 383 LYS A O 1
ATOM 3065 N N . PRO A 1 384 ? -22.994 -16.697 -7.916 1.00 95.25 384 PRO A N 1
ATOM 3066 C CA . PRO A 1 384 ? -24.159 -17.207 -8.639 1.00 95.25 384 PRO A CA 1
ATOM 3067 C C . PRO A 1 384 ? -25.441 -16.416 -8.335 1.00 95.25 384 PRO A C 1
ATOM 3069 O O . PRO A 1 384 ? -25.691 -16.051 -7.185 1.00 95.25 384 PRO A O 1
ATOM 3072 N N . GLY A 1 385 ? -26.224 -16.122 -9.377 1.00 97.25 385 GLY A N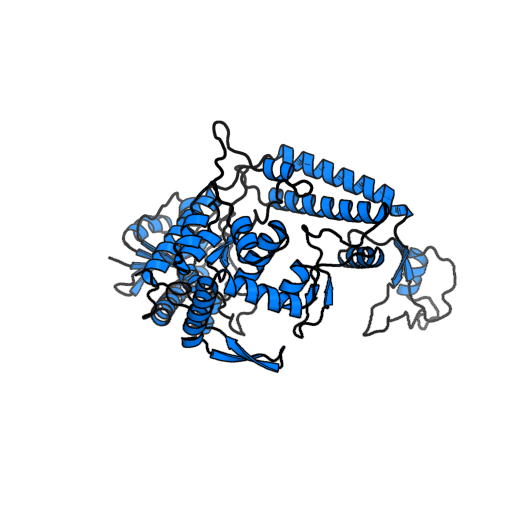 1
ATOM 3073 C CA . GLY A 1 385 ? -27.441 -15.303 -9.297 1.00 97.25 385 GLY A CA 1
ATOM 3074 C C . GLY A 1 385 ? -27.207 -13.790 -9.188 1.00 97.25 385 GLY A C 1
ATOM 3075 O O . GLY A 1 385 ? -28.166 -13.045 -9.022 1.00 97.25 385 GLY A O 1
ATOM 3076 N N . TRP A 1 386 ? -25.955 -13.323 -9.245 1.00 97.50 386 TRP A N 1
ATOM 3077 C CA . TRP A 1 386 ? -25.601 -11.904 -9.139 1.00 97.50 386 TRP A CA 1
ATOM 3078 C C . TRP A 1 386 ? -24.892 -11.412 -10.401 1.00 97.50 386 TRP A C 1
ATOM 3080 O O . TRP A 1 386 ? -24.305 -12.188 -11.153 1.00 97.50 386 TRP A O 1
ATOM 3090 N N . VAL A 1 387 ? -24.898 -10.093 -10.596 1.00 96.81 387 VAL A N 1
ATOM 3091 C CA . VAL A 1 387 ? -24.165 -9.401 -11.665 1.00 96.81 387 VAL A CA 1
ATOM 3092 C C . VAL A 1 387 ? -23.176 -8.396 -11.075 1.00 96.81 387 VAL A C 1
ATOM 3094 O O . VAL A 1 387 ? -23.365 -7.905 -9.962 1.00 96.81 387 VAL A O 1
ATOM 3097 N N . LEU A 1 388 ? -22.104 -8.091 -11.811 1.00 95.50 388 LEU A N 1
ATOM 3098 C CA . LEU A 1 388 ? -21.181 -7.013 -11.451 1.00 95.50 388 LEU A CA 1
ATOM 3099 C C . LEU A 1 388 ? -21.678 -5.696 -12.050 1.00 95.50 388 LEU A C 1
ATOM 3101 O O . LEU A 1 388 ? -21.861 -5.599 -13.261 1.00 95.50 388 LEU A O 1
ATOM 3105 N N . VAL A 1 389 ? -21.836 -4.674 -11.209 1.00 95.38 389 VAL A N 1
ATOM 3106 C CA . VAL A 1 389 ? -22.179 -3.313 -11.635 1.00 95.38 389 VAL A CA 1
ATOM 3107 C C . VAL A 1 389 ? -20.948 -2.430 -11.460 1.00 95.38 389 VAL A C 1
ATOM 3109 O O . VAL A 1 389 ? -20.457 -2.249 -10.348 1.00 95.38 389 VAL A O 1
ATOM 3112 N N . GLY A 1 390 ? -20.421 -1.916 -12.570 1.00 92.44 390 GLY A N 1
ATOM 3113 C CA . GLY A 1 390 ? -19.306 -0.974 -12.577 1.00 92.44 390 GLY A CA 1
ATOM 3114 C C . GLY A 1 390 ? -19.806 0.452 -12.768 1.00 92.44 390 GLY A C 1
ATOM 3115 O O . GLY A 1 390 ? -20.515 0.729 -13.730 1.00 92.44 390 GLY A O 1
ATOM 3116 N N . THR A 1 391 ? -19.406 1.360 -11.883 1.00 93.94 391 THR A N 1
ATOM 3117 C CA . THR A 1 391 ? -19.727 2.791 -11.974 1.00 93.94 391 THR A CA 1
ATOM 3118 C C . THR A 1 391 ? -18.446 3.610 -11.898 1.00 93.94 391 THR A C 1
ATOM 3120 O O . THR A 1 391 ? -17.613 3.359 -11.027 1.00 93.94 391 THR A O 1
ATOM 3123 N N . ASP A 1 392 ? -18.302 4.606 -12.769 1.00 90.81 392 ASP A N 1
ATOM 3124 C CA . ASP A 1 392 ? -17.190 5.560 -12.742 1.00 90.81 392 ASP A CA 1
ATOM 3125 C C . ASP A 1 392 ? -17.724 6.992 -12.872 1.00 90.81 392 ASP A C 1
ATOM 3127 O O . ASP A 1 392 ? -18.761 7.241 -13.490 1.00 90.81 392 ASP A O 1
ATOM 3131 N N . SER A 1 393 ? -17.021 7.944 -12.267 1.00 87.38 393 SER A N 1
ATOM 3132 C CA . SER A 1 393 ? -17.382 9.355 -12.297 1.00 87.38 393 SER A CA 1
ATOM 3133 C C . SER A 1 393 ? -16.822 10.017 -13.556 1.00 87.38 393 SER A C 1
ATOM 3135 O O . SER A 1 393 ? -15.621 10.280 -13.676 1.00 87.38 393 SER A O 1
ATOM 3137 N N . VAL A 1 394 ? -17.714 10.321 -14.502 1.00 83.56 394 VAL A N 1
ATOM 3138 C CA . VAL A 1 394 ? -17.363 10.949 -15.782 1.00 83.56 394 VAL A CA 1
ATOM 3139 C C . VAL A 1 394 ? -16.721 12.317 -15.551 1.00 83.56 394 VAL A C 1
ATOM 3141 O O . VAL A 1 394 ? -17.337 13.232 -15.008 1.00 83.56 394 VAL A O 1
ATOM 3144 N N . GLY A 1 395 ? -15.465 12.466 -15.977 1.00 79.19 395 GLY A N 1
ATOM 3145 C CA . GLY A 1 395 ? -14.767 13.752 -15.964 1.00 79.19 395 GLY A CA 1
ATOM 3146 C C . GLY A 1 395 ? -14.549 14.353 -14.571 1.00 79.19 395 GLY A C 1
ATOM 3147 O O . GLY A 1 395 ? -14.332 15.559 -14.483 1.00 79.19 395 GLY A O 1
ATOM 3148 N N . ASN A 1 396 ? -14.573 13.550 -13.497 1.00 86.19 396 ASN A N 1
ATOM 3149 C CA . ASN A 1 396 ? -14.555 14.018 -12.102 1.00 86.19 396 ASN A CA 1
ATOM 3150 C C . ASN A 1 396 ? -13.525 15.130 -11.828 1.00 86.19 396 ASN A C 1
ATOM 3152 O O . ASN A 1 396 ? -13.850 16.179 -11.285 1.00 86.19 396 ASN A O 1
ATOM 3156 N N . GLN A 1 397 ? -12.277 14.933 -12.262 1.00 83.94 397 GLN A N 1
ATOM 3157 C CA . GLN A 1 397 ? -11.199 15.900 -12.024 1.00 83.94 397 GLN A CA 1
ATOM 3158 C C . GLN A 1 397 ? -11.409 17.223 -12.770 1.00 83.94 397 GLN A C 1
ATOM 3160 O O . GLN A 1 397 ? -11.097 18.284 -12.240 1.00 83.94 397 GLN A O 1
ATOM 3165 N N . VAL A 1 398 ? -11.939 17.161 -13.994 1.00 83.06 398 VAL A N 1
ATOM 3166 C CA . VAL A 1 398 ? -12.202 18.348 -14.819 1.00 83.06 398 VAL A CA 1
ATOM 3167 C C . VAL A 1 398 ? -13.419 19.100 -14.285 1.00 83.06 398 VAL A C 1
ATOM 3169 O O . VAL A 1 398 ? -13.396 20.322 -14.228 1.00 83.06 398 VAL A O 1
ATOM 3172 N N . ARG A 1 399 ? -14.438 18.381 -13.798 1.00 88.12 399 ARG A N 1
ATOM 3173 C CA . ARG A 1 399 ? -15.610 18.957 -13.120 1.00 88.12 399 ARG A CA 1
ATOM 3174 C C . ARG A 1 399 ? -15.235 19.670 -11.824 1.00 88.12 399 ARG A C 1
ATOM 3176 O O . ARG A 1 399 ? -15.688 20.783 -11.586 1.00 88.12 399 ARG A O 1
ATOM 3183 N N . GLN A 1 400 ? -14.361 19.068 -11.018 1.00 87.75 400 GLN A N 1
ATOM 3184 C CA . GLN A 1 400 ? -13.823 19.714 -9.816 1.00 87.75 400 GLN A CA 1
ATOM 3185 C C . GLN A 1 400 ? -13.023 20.975 -10.158 1.00 87.75 400 GLN A C 1
ATOM 3187 O O . GLN A 1 400 ? -13.137 21.978 -9.456 1.00 87.75 400 GLN A O 1
ATOM 3192 N N . LEU A 1 401 ? -12.240 20.943 -11.241 1.00 87.00 401 LEU A N 1
ATOM 3193 C CA . LEU A 1 401 ? -11.514 22.116 -11.719 1.00 87.00 401 LEU A CA 1
ATOM 3194 C C . LEU A 1 401 ? -12.469 23.216 -12.201 1.00 87.00 401 LEU A C 1
ATOM 3196 O O . LEU A 1 401 ? -12.316 24.355 -11.773 1.00 87.00 401 LEU A O 1
ATOM 3200 N N . ALA A 1 402 ? -13.475 22.876 -13.012 1.00 88.25 402 ALA A N 1
ATOM 3201 C CA . ALA A 1 402 ? -14.493 23.811 -13.493 1.00 88.25 402 ALA A CA 1
ATOM 3202 C C . ALA A 1 402 ? -15.187 24.531 -12.325 1.00 88.25 402 ALA A C 1
ATOM 3204 O O . ALA A 1 402 ? -15.197 25.759 -12.269 1.00 88.25 402 ALA A O 1
ATOM 3205 N N . ALA A 1 403 ? -15.634 23.768 -11.321 1.00 89.19 403 ALA A N 1
ATOM 3206 C CA . ALA A 1 403 ? -16.255 24.309 -10.114 1.00 89.19 403 ALA A CA 1
ATOM 3207 C C . ALA A 1 403 ? -15.337 25.264 -9.328 1.00 89.19 403 ALA A C 1
ATOM 3209 O O . ALA A 1 403 ? -15.818 26.163 -8.644 1.00 89.19 403 ALA A O 1
ATOM 3210 N N . ARG A 1 404 ? -14.010 25.086 -9.399 1.00 87.38 404 ARG A N 1
ATOM 3211 C CA . ARG A 1 404 ? -13.041 25.960 -8.715 1.00 87.38 404 ARG A CA 1
ATOM 3212 C C . ARG A 1 404 ? -12.582 27.150 -9.535 1.00 87.38 404 ARG A C 1
ATOM 3214 O O . ARG A 1 404 ? -12.205 28.157 -8.935 1.00 87.38 404 ARG A O 1
ATOM 3221 N N . MET A 1 405 ? -12.576 27.028 -10.856 1.00 89.69 405 MET A N 1
ATOM 3222 C CA . MET A 1 405 ? -12.367 28.153 -11.760 1.00 89.69 405 MET A CA 1
ATOM 3223 C C . MET A 1 405 ? -13.555 29.111 -11.714 1.00 89.69 405 MET A C 1
ATOM 3225 O O . MET A 1 405 ? -13.344 30.313 -11.776 1.00 89.69 405 MET A O 1
ATOM 3229 N N . GLY A 1 406 ? -14.778 28.590 -11.567 1.00 87.06 406 GLY A N 1
ATOM 3230 C CA . GLY A 1 406 ? -15.989 29.410 -11.590 1.00 87.06 406 GLY A CA 1
ATOM 3231 C C . GLY A 1 406 ? -16.283 30.004 -12.968 1.00 87.06 406 GLY A C 1
ATOM 3232 O O . GLY A 1 406 ? -17.037 30.962 -13.055 1.00 87.06 406 GLY A O 1
ATOM 3233 N N . ASP A 1 407 ? -15.688 29.448 -14.029 1.00 87.06 407 ASP A N 1
ATOM 3234 C CA . ASP A 1 407 ? -15.897 29.897 -15.404 1.00 87.06 407 ASP A CA 1
ATOM 3235 C C . ASP A 1 407 ? -17.183 29.271 -15.978 1.00 87.06 407 ASP A C 1
ATOM 3237 O O . ASP A 1 407 ? -17.230 28.040 -16.134 1.00 87.06 407 ASP A O 1
ATOM 3241 N N . PRO A 1 408 ? -18.234 30.058 -16.279 1.00 86.50 408 PRO A N 1
ATOM 3242 C CA . PRO A 1 408 ? -19.509 29.528 -16.758 1.00 86.50 408 PRO A CA 1
ATOM 3243 C C . PRO A 1 408 ? -19.390 28.819 -18.108 1.00 86.50 408 PRO A C 1
ATOM 3245 O O . PRO A 1 408 ? -20.070 27.817 -18.343 1.00 86.50 408 PRO A O 1
ATOM 3248 N N . GLU A 1 409 ? -18.510 29.307 -18.984 1.00 82.75 409 GLU A N 1
ATOM 3249 C CA . GLU A 1 409 ? -18.351 28.776 -20.334 1.00 82.75 409 GLU A CA 1
ATOM 3250 C C . GLU A 1 409 ? -17.666 27.403 -20.304 1.00 82.75 409 GLU A C 1
ATOM 3252 O O . GLU A 1 409 ? -18.212 26.419 -20.817 1.00 82.75 409 GLU A O 1
ATOM 3257 N N . PHE A 1 410 ? -16.530 27.294 -19.604 1.00 82.75 410 PHE A N 1
ATOM 3258 C CA . PHE A 1 410 ? -15.861 26.015 -19.375 1.00 82.75 410 PHE A CA 1
ATOM 3259 C C . PHE A 1 410 ? -16.746 25.036 -18.594 1.00 82.75 410 PHE A C 1
ATOM 3261 O O . PHE A 1 410 ? -16.803 23.853 -18.932 1.00 82.75 410 PHE A O 1
ATOM 3268 N N . SER A 1 411 ? -17.483 25.505 -17.583 1.00 87.75 411 SER A N 1
ATOM 3269 C CA . SER A 1 411 ? -18.403 24.653 -16.814 1.00 87.75 411 SER A CA 1
ATOM 3270 C C . SER A 1 411 ? -19.512 24.079 -17.694 1.00 87.75 411 SER A C 1
ATOM 3272 O O . SER A 1 411 ? -19.774 22.878 -17.638 1.00 87.75 411 SER A O 1
ATOM 3274 N N . SER A 1 412 ? -20.105 24.899 -18.563 1.00 85.94 412 SER A N 1
ATOM 3275 C CA . SER A 1 412 ? -21.127 24.454 -19.516 1.00 85.94 412 SER A CA 1
ATOM 3276 C C . SER A 1 412 ? -20.561 23.439 -20.512 1.00 85.94 412 SER A C 1
ATOM 3278 O O . SER A 1 412 ? -21.181 22.407 -20.755 1.00 85.94 412 SER A O 1
ATOM 3280 N N . ALA A 1 413 ? -19.349 23.671 -21.028 1.00 83.44 413 ALA A N 1
ATOM 3281 C CA . ALA A 1 413 ? -18.673 22.739 -21.932 1.00 83.44 413 ALA A CA 1
ATOM 3282 C C . ALA A 1 413 ? -18.336 21.386 -21.277 1.00 83.44 413 ALA A C 1
ATOM 3284 O O . ALA A 1 413 ? -18.315 20.364 -21.955 1.00 83.44 413 ALA A O 1
ATOM 3285 N N . VAL A 1 414 ? -18.074 21.360 -19.967 1.00 85.00 414 VAL A N 1
ATOM 3286 C CA . VAL A 1 414 ? -17.790 20.128 -19.207 1.00 85.00 414 VAL A CA 1
ATOM 3287 C C . VAL A 1 414 ? -19.063 19.346 -18.848 1.00 85.00 414 VAL A C 1
ATOM 3289 O O . VAL A 1 414 ? -19.005 18.126 -18.640 1.00 85.00 414 VAL A O 1
ATOM 3292 N N . LEU A 1 415 ? -20.199 20.034 -18.715 1.00 85.50 415 LEU A N 1
ATOM 3293 C CA . LEU A 1 415 ? -21.489 19.430 -18.368 1.00 85.50 415 LEU A CA 1
ATOM 3294 C C . LEU A 1 415 ? -22.251 18.910 -19.588 1.00 85.50 415 LEU A C 1
ATOM 3296 O O . LEU A 1 415 ? -23.000 17.945 -19.451 1.00 85.50 415 LEU A O 1
ATOM 3300 N N . ASP A 1 416 ? -22.043 19.516 -20.753 1.00 83.56 416 ASP A N 1
ATOM 3301 C CA . ASP A 1 416 ? -22.702 19.141 -21.998 1.00 83.56 416 ASP A CA 1
ATOM 3302 C C . ASP A 1 416 ? -22.130 17.820 -22.561 1.00 83.56 416 ASP A C 1
ATOM 3304 O O . ASP A 1 416 ? -20.971 17.779 -22.978 1.00 83.56 416 ASP A O 1
ATOM 3308 N N . PRO A 1 417 ? -22.916 16.725 -22.606 1.00 77.94 417 PRO A N 1
ATOM 3309 C CA . PRO A 1 417 ? -22.451 15.435 -23.113 1.00 77.94 417 PRO A CA 1
ATOM 3310 C C . PRO A 1 417 ? -22.190 15.428 -24.628 1.00 77.94 417 PRO A C 1
ATOM 3312 O O . PRO A 1 417 ? -21.537 14.507 -25.117 1.00 77.94 417 PRO A O 1
ATOM 3315 N N . SER A 1 418 ? -22.686 16.426 -25.370 1.00 79.19 418 SER A N 1
ATOM 3316 C CA . SER A 1 418 ? -22.414 16.594 -26.803 1.00 79.19 418 SER A CA 1
ATOM 3317 C C . SER A 1 418 ? -21.088 17.311 -27.078 1.00 79.19 418 SER A C 1
ATOM 3319 O O . SER A 1 418 ? -20.574 17.253 -28.196 1.00 79.19 418 SER A O 1
ATOM 3321 N N . LYS A 1 419 ? -20.501 17.954 -26.058 1.00 73.75 419 LYS A N 1
ATOM 3322 C CA . LYS A 1 419 ? -19.240 18.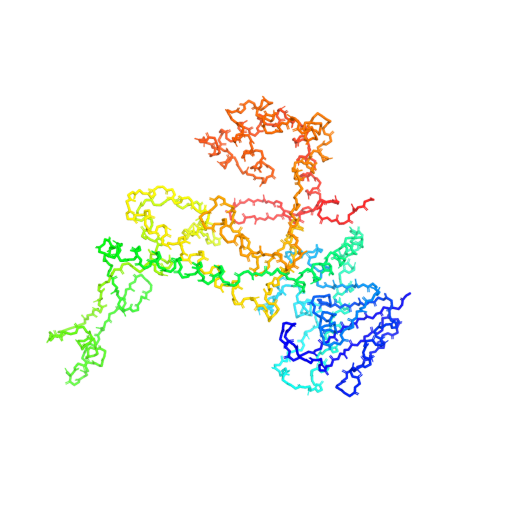689 -26.166 1.00 73.75 419 LYS A CA 1
ATOM 3323 C C . LYS A 1 419 ? -18.077 17.869 -25.628 1.00 73.75 419 LYS A C 1
ATOM 3325 O O . LYS A 1 419 ? -18.138 17.230 -24.582 1.00 73.75 419 LYS A O 1
ATOM 3330 N N . ASP A 1 420 ? -16.956 17.935 -26.338 1.00 74.94 420 ASP A N 1
ATOM 3331 C CA . ASP A 1 420 ? -15.697 17.363 -25.879 1.00 74.94 420 ASP A CA 1
ATOM 3332 C C . ASP A 1 420 ? -14.764 18.471 -25.389 1.00 74.94 420 ASP A C 1
ATOM 3334 O O . ASP A 1 420 ? -14.164 19.198 -26.181 1.00 74.94 420 ASP A O 1
ATOM 3338 N N . VAL A 1 421 ? -14.589 18.554 -24.067 1.00 74.31 421 VAL A N 1
ATOM 3339 C CA . VAL A 1 421 ? -13.747 19.568 -23.408 1.00 74.31 421 VAL A CA 1
ATOM 3340 C C . VAL A 1 421 ? -12.318 19.618 -23.962 1.00 74.31 421 VAL A C 1
ATOM 3342 O O . VAL A 1 421 ? -11.684 20.670 -23.958 1.00 74.31 421 VAL A O 1
ATOM 3345 N N . HIS A 1 422 ? -11.788 18.497 -24.461 1.00 77.50 422 HIS A N 1
ATOM 3346 C CA . HIS A 1 422 ? -10.440 18.453 -25.024 1.00 77.50 422 HIS A CA 1
ATOM 3347 C C . HIS A 1 422 ? -10.365 19.051 -26.429 1.00 77.50 422 HIS A C 1
ATOM 3349 O O . HIS A 1 422 ? -9.395 19.746 -26.714 1.00 77.50 422 HIS A O 1
ATOM 3355 N N . THR A 1 423 ? -11.370 18.822 -27.274 1.00 76.50 423 THR A N 1
ATOM 3356 C CA . THR A 1 423 ? -11.529 19.506 -28.567 1.00 76.50 423 THR A CA 1
ATOM 3357 C C . THR A 1 423 ? -11.767 21.000 -28.362 1.00 76.50 423 THR A C 1
ATOM 3359 O O . THR A 1 423 ? -11.149 21.822 -29.026 1.00 76.50 423 THR A O 1
ATOM 3362 N N . GLU A 1 424 ? -12.568 21.376 -27.369 1.00 73.56 424 GLU A N 1
ATOM 3363 C CA . GLU A 1 424 ? -12.798 22.785 -27.042 1.00 73.56 424 GLU A CA 1
ATOM 3364 C C . GLU A 1 424 ? -11.508 23.470 -26.560 1.00 73.56 424 GLU A C 1
ATOM 3366 O O . GLU A 1 424 ? -11.123 24.530 -27.048 1.00 73.56 424 GLU A O 1
ATOM 3371 N N . THR A 1 425 ? -10.764 22.808 -25.667 1.00 73.62 425 THR A N 1
ATOM 3372 C CA . THR A 1 425 ? -9.435 23.268 -25.232 1.00 73.62 425 THR A CA 1
ATOM 3373 C C . THR A 1 425 ? -8.469 23.347 -26.413 1.00 73.62 425 THR A C 1
ATOM 3375 O O . THR A 1 425 ? -7.692 24.294 -26.504 1.00 73.62 425 THR A O 1
ATOM 3378 N N . GLN A 1 426 ? -8.506 22.374 -27.329 1.00 81.69 426 GLN A N 1
ATOM 3379 C CA . GLN A 1 426 ? -7.687 22.382 -28.539 1.00 81.69 426 GLN A CA 1
ATOM 3380 C C . GLN A 1 426 ? -7.953 23.643 -29.368 1.00 81.69 426 GLN A C 1
ATOM 3382 O O . GLN A 1 426 ? -6.997 24.339 -29.708 1.00 81.69 426 GLN A O 1
ATOM 3387 N N . ASN A 1 427 ? -9.225 23.941 -29.643 1.00 77.62 427 ASN A N 1
ATOM 3388 C CA . ASN A 1 427 ? -9.646 25.085 -30.447 1.00 77.62 427 ASN A CA 1
ATOM 3389 C C . ASN A 1 427 ? -9.269 26.410 -29.773 1.00 77.62 427 ASN A C 1
ATOM 3391 O O . ASN A 1 427 ? -8.615 27.246 -30.392 1.00 77.62 427 ASN A O 1
ATOM 3395 N N . ARG A 1 428 ? -9.577 26.565 -28.478 1.00 72.38 428 ARG A N 1
ATOM 3396 C CA . ARG A 1 428 ? -9.255 27.777 -27.698 1.00 72.38 428 ARG A CA 1
ATOM 3397 C C . ARG A 1 428 ? -7.761 28.053 -27.586 1.00 72.38 428 ARG A C 1
ATOM 3399 O O . ARG A 1 428 ? -7.351 29.203 -27.480 1.00 72.38 428 ARG A O 1
ATOM 3406 N N . CYS A 1 429 ? -6.946 27.000 -27.564 1.00 71.38 429 CYS A N 1
ATOM 3407 C CA . CYS A 1 429 ? -5.512 27.108 -27.294 1.00 71.38 429 CYS A CA 1
ATOM 3408 C C . CYS A 1 429 ? -4.640 26.955 -28.552 1.00 71.38 429 CYS A C 1
ATOM 3410 O O . CYS A 1 429 ? -3.412 26.996 -28.440 1.00 71.38 429 CYS A O 1
ATOM 3412 N N . GLY A 1 430 ? -5.248 26.750 -29.728 1.00 71.50 430 GLY A N 1
ATOM 3413 C CA . GLY A 1 430 ? -4.542 26.563 -30.998 1.00 71.50 430 GLY A CA 1
ATOM 3414 C C . GLY A 1 430 ? -3.660 25.310 -31.036 1.00 71.50 430 GLY A C 1
ATOM 3415 O O . GLY A 1 430 ? -2.540 25.356 -31.545 1.00 71.50 430 GLY A O 1
ATOM 3416 N N . LEU A 1 431 ? -4.113 24.198 -30.446 1.00 74.62 431 LEU A N 1
ATOM 3417 C CA . LEU A 1 431 ? -3.343 22.948 -30.394 1.00 74.62 431 LEU A CA 1
ATOM 3418 C C . LEU A 1 431 ? -3.586 22.079 -31.637 1.00 74.62 431 LEU A C 1
ATOM 3420 O O . LEU A 1 431 ? -4.686 22.026 -32.180 1.00 74.62 431 LEU A O 1
ATOM 3424 N N . SER A 1 432 ? -2.562 21.339 -32.066 1.00 76.38 432 SER A N 1
ATOM 3425 C CA . SER A 1 432 ? -2.592 20.574 -33.322 1.00 76.38 432 SER A CA 1
ATOM 3426 C C . SER A 1 432 ? -3.470 19.319 -33.293 1.00 76.38 432 SER A C 1
ATOM 3428 O O . SER A 1 432 ? -3.852 18.822 -34.347 1.00 76.38 432 SER A O 1
ATOM 3430 N N . SER A 1 433 ? -3.793 18.774 -32.113 1.00 78.44 433 SER A N 1
ATOM 3431 C CA . SER A 1 433 ? -4.722 17.644 -31.999 1.00 78.44 433 SER A CA 1
ATOM 3432 C C . SER A 1 433 ? -5.379 17.537 -30.626 1.00 78.44 433 SER A C 1
ATOM 3434 O O . SER A 1 433 ? -4.805 17.920 -29.601 1.00 78.44 433 SER A O 1
ATOM 3436 N N . ARG A 1 434 ? -6.547 16.888 -30.593 1.00 78.75 434 ARG A N 1
ATOM 3437 C CA . ARG A 1 434 ? -7.277 16.538 -29.370 1.00 78.75 434 ARG A CA 1
ATOM 3438 C C . ARG A 1 434 ? -6.437 15.699 -28.408 1.00 78.75 434 ARG A C 1
ATOM 3440 O O . ARG A 1 434 ? -6.495 15.893 -27.195 1.00 78.75 434 ARG A O 1
ATOM 3447 N N . HIS A 1 435 ? -5.658 14.751 -28.933 1.00 75.25 435 HIS A N 1
ATOM 3448 C CA . HIS A 1 435 ? -4.793 13.900 -28.114 1.00 75.25 435 HIS A CA 1
ATOM 3449 C C . HIS A 1 435 ? -3.730 14.733 -27.388 1.00 75.25 435 HIS A C 1
ATOM 3451 O O . HIS A 1 435 ? -3.548 14.580 -26.180 1.00 75.25 435 HIS A O 1
ATOM 3457 N N . ILE A 1 436 ? -3.087 15.661 -28.103 1.00 73.81 436 ILE A N 1
ATOM 3458 C CA . ILE A 1 436 ? -2.120 16.599 -27.524 1.00 73.81 436 ILE A CA 1
ATOM 3459 C C . ILE A 1 436 ? -2.805 17.500 -26.497 1.00 73.81 436 ILE A C 1
ATOM 3461 O O . ILE A 1 436 ? -2.286 17.635 -25.393 1.00 73.81 436 ILE A O 1
ATOM 3465 N N . ALA A 1 437 ? -3.986 18.045 -26.803 1.00 76.06 437 ALA A N 1
ATOM 3466 C CA . ALA A 1 437 ? -4.749 18.878 -25.874 1.00 76.06 437 ALA A CA 1
ATOM 3467 C C . ALA A 1 437 ? -5.082 18.143 -24.574 1.00 76.06 437 ALA A C 1
ATOM 3469 O O . ALA A 1 437 ? -4.828 18.662 -23.491 1.00 76.06 437 ALA A O 1
ATOM 3470 N N . LYS A 1 438 ? -5.555 16.897 -24.662 1.00 78.25 438 LYS A N 1
ATOM 3471 C CA . LYS A 1 438 ? -5.815 16.051 -23.494 1.00 78.25 438 LYS A CA 1
ATOM 3472 C C . LYS A 1 438 ? -4.545 15.805 -22.678 1.00 78.25 438 LYS A C 1
ATOM 3474 O O . LYS A 1 438 ? -4.525 16.068 -21.475 1.00 78.25 438 LYS A O 1
ATOM 3479 N N . THR A 1 439 ? -3.487 15.309 -23.315 1.00 73.56 439 THR A N 1
ATOM 3480 C CA . THR A 1 439 ? -2.222 14.970 -22.645 1.00 73.56 439 THR A CA 1
ATOM 3481 C C . THR A 1 439 ? -1.575 16.202 -22.013 1.00 73.56 439 THR A C 1
ATOM 3483 O O . THR A 1 439 ? -1.094 16.138 -20.879 1.00 73.56 439 THR A O 1
ATOM 3486 N N . PHE A 1 440 ? -1.621 17.342 -22.703 1.00 73.56 440 PHE A N 1
ATOM 3487 C CA . PHE A 1 440 ? -1.124 18.617 -22.209 1.00 73.56 440 PHE A CA 1
ATOM 3488 C C . PHE A 1 440 ? -1.962 19.154 -21.051 1.00 73.56 440 PHE A C 1
ATOM 3490 O O . PHE A 1 440 ? -1.393 19.507 -20.026 1.00 73.56 440 PHE A O 1
ATOM 3497 N N . PHE A 1 441 ? -3.292 19.177 -21.172 1.00 75.56 441 PHE A N 1
ATOM 3498 C CA . PHE A 1 441 ? -4.198 19.696 -20.144 1.00 75.56 441 PHE A CA 1
ATOM 3499 C C . PHE A 1 441 ? -4.050 18.932 -18.825 1.00 75.56 441 PHE A C 1
ATOM 3501 O O . PHE A 1 441 ? -3.835 19.532 -17.772 1.00 75.56 441 PHE A O 1
ATOM 3508 N N . TYR A 1 442 ? -4.042 17.596 -18.874 1.00 72.38 442 TYR A N 1
ATOM 3509 C CA . TYR A 1 442 ? -3.736 16.796 -17.686 1.00 72.38 442 TYR A CA 1
ATOM 3510 C C . TYR A 1 442 ? -2.298 17.013 -17.212 1.00 72.38 442 TYR A C 1
ATOM 3512 O O . TYR A 1 442 ? -2.057 17.143 -16.013 1.00 72.38 442 TYR A O 1
ATOM 3520 N N . GLY A 1 443 ? -1.337 17.103 -18.135 1.00 72.69 443 GLY A N 1
ATOM 3521 C CA . GLY A 1 443 ? 0.043 17.451 -17.817 1.00 72.69 443 GLY A CA 1
ATOM 3522 C C . GLY A 1 443 ? 0.149 18.756 -17.023 1.00 72.69 443 GLY A C 1
ATOM 3523 O O . GLY A 1 443 ? 0.870 18.793 -16.024 1.00 72.69 443 GLY A O 1
ATOM 3524 N N . LEU A 1 444 ? -0.593 19.787 -17.423 1.00 75.06 444 LEU A N 1
ATOM 3525 C CA . LEU A 1 444 ? -0.654 21.097 -16.789 1.00 75.06 444 LEU A CA 1
ATOM 3526 C C . LEU A 1 444 ? -1.262 21.011 -15.385 1.00 75.06 444 LEU A C 1
ATOM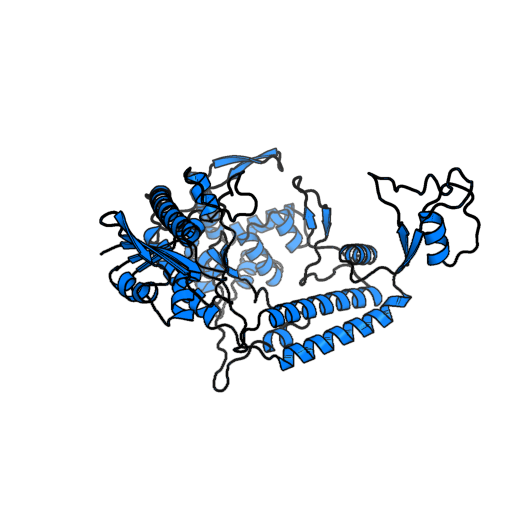 3528 O O . LEU A 1 444 ? -0.634 21.475 -14.437 1.00 75.06 444 LEU A O 1
ATOM 3532 N N . ILE A 1 445 ? -2.414 20.345 -15.234 1.00 73.00 445 ILE A N 1
ATOM 3533 C CA . ILE A 1 445 ? -3.092 20.163 -13.935 1.00 73.00 445 ILE A CA 1
ATOM 3534 C C . ILE A 1 445 ? -2.213 19.391 -12.942 1.00 73.00 445 ILE A C 1
ATOM 3536 O O . ILE A 1 445 ? -2.218 19.679 -11.749 1.00 73.00 445 ILE A O 1
ATOM 3540 N N . PHE A 1 446 ? -1.412 18.435 -13.419 1.00 70.25 446 PHE A N 1
ATOM 3541 C CA . PHE A 1 446 ? -0.458 17.697 -12.584 1.00 70.25 446 PHE A CA 1
ATOM 3542 C C . PHE A 1 446 ? 0.904 18.397 -12.428 1.00 70.25 446 PHE A C 1
ATOM 3544 O O . PHE A 1 446 ? 1.867 17.770 -11.983 1.00 70.25 446 PHE A O 1
ATOM 3551 N N . GLY A 1 447 ? 1.014 19.678 -12.794 1.00 71.31 447 GLY A N 1
ATOM 3552 C CA . GLY A 1 447 ? 2.206 20.490 -12.545 1.00 71.31 447 GLY A CA 1
ATOM 3553 C C . GLY A 1 447 ? 3.412 20.125 -13.414 1.00 71.31 447 GLY A C 1
ATOM 3554 O O . GLY A 1 447 ? 4.555 20.253 -12.976 1.00 71.31 447 GLY A O 1
ATOM 3555 N N . SER A 1 448 ? 3.198 19.646 -14.644 1.00 74.38 448 SER A N 1
ATOM 3556 C CA . SER A 1 448 ? 4.301 19.321 -15.558 1.00 74.38 448 SER A CA 1
ATOM 3557 C C . SER A 1 448 ? 5.166 20.555 -15.826 1.00 74.38 448 SER A C 1
ATOM 3559 O O . SER A 1 448 ? 4.667 21.601 -16.237 1.00 74.38 448 SER A O 1
ATOM 3561 N N . GLY A 1 449 ? 6.481 20.437 -15.617 1.00 76.94 449 GLY A N 1
ATOM 3562 C CA . GLY A 1 449 ? 7.455 21.482 -15.954 1.00 76.94 449 GLY A CA 1
ATOM 3563 C C . GLY A 1 449 ? 7.531 21.756 -17.462 1.00 76.94 449 GLY A C 1
ATOM 3564 O O . GLY A 1 449 ? 7.024 20.976 -18.268 1.00 76.94 449 GLY A O 1
ATOM 3565 N N . ASN A 1 450 ? 8.175 22.859 -17.849 1.00 82.06 450 ASN A N 1
ATOM 3566 C CA . ASN A 1 450 ? 8.237 23.305 -19.250 1.00 82.06 450 ASN A CA 1
ATOM 3567 C C . ASN A 1 450 ? 8.900 22.267 -20.170 1.00 82.06 450 ASN A C 1
ATOM 3569 O O . ASN A 1 450 ? 8.402 22.020 -21.260 1.00 82.06 450 ASN A O 1
ATOM 3573 N N . GLU A 1 451 ? 9.937 21.567 -19.702 1.00 79.88 451 GLU A N 1
ATOM 3574 C CA . GLU A 1 451 ? 10.557 20.465 -20.454 1.00 79.88 451 GLU A CA 1
ATOM 3575 C C . GLU A 1 451 ? 9.576 19.335 -20.781 1.00 79.88 451 GLU A C 1
ATOM 3577 O O . GLU A 1 451 ? 9.519 18.859 -21.912 1.00 79.88 451 GLU A O 1
ATOM 3582 N N . LYS A 1 452 ? 8.792 18.889 -19.791 1.00 75.06 452 LYS A N 1
ATOM 3583 C CA . LYS A 1 452 ? 7.822 17.807 -19.991 1.00 75.06 452 LYS A CA 1
ATOM 3584 C C . LYS A 1 452 ? 6.693 18.263 -20.913 1.00 75.06 452 LYS A C 1
ATOM 3586 O O . LYS A 1 452 ? 6.280 17.496 -21.771 1.00 75.06 452 LYS A O 1
ATOM 3591 N N . ALA A 1 453 ? 6.243 19.507 -20.757 1.00 78.75 453 ALA A N 1
ATOM 3592 C CA . ALA A 1 453 ? 5.259 20.131 -21.633 1.00 78.75 453 ALA A CA 1
ATOM 3593 C C . ALA A 1 453 ? 5.746 20.216 -23.093 1.00 78.75 453 ALA A C 1
ATOM 3595 O O . ALA A 1 453 ? 4.997 19.871 -23.999 1.00 78.75 453 ALA A O 1
ATOM 3596 N N . GLY A 1 454 ? 7.011 20.584 -23.315 1.00 79.88 454 GLY A N 1
ATOM 3597 C CA . GLY A 1 454 ? 7.637 20.608 -24.639 1.00 79.88 454 GLY A CA 1
ATOM 3598 C C . GLY A 1 454 ? 7.697 19.233 -25.297 1.00 79.88 454 GLY A C 1
ATOM 3599 O O . GLY A 1 454 ? 7.295 19.072 -26.445 1.00 79.88 454 GLY A O 1
ATOM 3600 N N . ARG A 1 455 ? 8.090 18.197 -24.543 1.00 79.88 455 ARG A N 1
ATOM 3601 C CA . ARG A 1 455 ? 8.133 16.819 -25.063 1.00 79.88 455 ARG A CA 1
ATOM 3602 C C . ARG A 1 455 ? 6.774 16.293 -25.522 1.00 79.88 455 ARG A C 1
ATOM 3604 O O . ARG A 1 455 ? 6.749 15.492 -26.448 1.00 79.88 455 ARG A O 1
ATOM 3611 N N . ILE A 1 456 ? 5.667 16.735 -24.914 1.00 73.94 456 ILE A N 1
ATOM 3612 C CA . ILE A 1 456 ? 4.307 16.329 -25.327 1.00 73.94 456 ILE A CA 1
ATOM 3613 C C . ILE A 1 456 ? 4.037 16.711 -26.789 1.00 73.94 456 ILE A C 1
ATOM 3615 O O . ILE A 1 456 ? 3.306 16.004 -27.475 1.00 73.94 456 ILE A O 1
ATOM 3619 N N . VAL A 1 457 ? 4.654 17.790 -27.275 1.00 72.88 457 VAL A N 1
ATOM 3620 C CA . VAL A 1 457 ? 4.535 18.247 -28.666 1.00 72.88 457 VAL A CA 1
ATOM 3621 C C . VAL A 1 457 ? 5.778 17.951 -29.509 1.00 72.88 457 VAL A C 1
ATOM 3623 O O . VAL A 1 457 ? 5.921 18.495 -30.596 1.00 72.88 457 VAL A O 1
ATOM 3626 N N . GLY A 1 458 ? 6.702 17.122 -29.008 1.00 75.69 458 GLY A N 1
ATOM 3627 C CA . GLY A 1 458 ? 7.971 16.833 -29.684 1.00 75.69 458 GLY A CA 1
ATOM 3628 C C . GLY A 1 458 ? 8.953 18.012 -29.731 1.00 75.69 458 GLY A C 1
ATOM 3629 O O . GLY A 1 458 ? 9.886 17.985 -30.526 1.00 75.69 458 GLY A O 1
ATOM 3630 N N . GLY A 1 459 ? 8.750 19.036 -28.898 1.00 82.75 459 GLY A N 1
ATOM 3631 C CA . GLY A 1 459 ? 9.529 20.274 -28.885 1.00 82.75 459 GLY A CA 1
ATOM 3632 C C . GLY A 1 459 ? 10.454 20.440 -27.675 1.00 82.75 459 GLY A C 1
ATOM 3633 O O . GLY A 1 459 ? 10.683 19.528 -26.873 1.00 82.75 459 GLY A O 1
ATOM 3634 N N . SER A 1 460 ? 10.981 21.653 -27.544 1.00 85.38 460 SER A N 1
ATOM 3635 C CA . SER A 1 460 ? 11.901 22.092 -26.494 1.00 85.38 460 SER A CA 1
ATOM 3636 C C . SER A 1 460 ? 11.178 22.585 -25.231 1.00 85.38 460 SER A C 1
ATOM 3638 O O . SER A 1 460 ? 9.957 22.752 -25.199 1.00 85.38 460 SER A O 1
ATOM 3640 N N . ALA A 1 461 ? 11.932 22.877 -24.165 1.00 83.81 461 ALA A N 1
ATOM 3641 C CA . ALA A 1 461 ? 11.376 23.521 -22.971 1.00 83.81 461 ALA A CA 1
ATOM 3642 C C . ALA A 1 461 ? 10.718 24.879 -23.284 1.00 83.81 461 ALA A C 1
ATOM 3644 O O . ALA A 1 461 ? 9.742 25.251 -22.633 1.00 83.81 461 ALA A O 1
ATOM 3645 N N . GLU A 1 462 ? 11.223 25.592 -24.289 1.00 86.06 462 GLU A N 1
ATOM 3646 C CA . GLU A 1 462 ? 10.684 26.878 -24.723 1.00 86.06 462 GLU A CA 1
ATOM 3647 C C . GLU A 1 462 ? 9.322 26.714 -25.410 1.00 86.06 462 GLU A C 1
ATOM 3649 O O . GLU A 1 462 ? 8.373 27.429 -25.087 1.00 86.06 462 GLU A O 1
ATOM 3654 N N . ASP A 1 463 ? 9.165 25.683 -26.246 1.00 83.00 463 ASP A N 1
ATOM 3655 C CA . ASP A 1 463 ? 7.865 25.330 -26.832 1.00 83.00 463 ASP A CA 1
ATOM 3656 C C . ASP A 1 463 ? 6.843 24.988 -25.743 1.00 83.00 463 ASP A C 1
ATOM 3658 O O . ASP A 1 463 ? 5.695 25.429 -25.792 1.00 83.00 463 ASP A O 1
ATOM 3662 N N . GLY A 1 464 ? 7.278 24.268 -24.704 1.00 83.81 464 GLY A N 1
ATOM 3663 C CA . GLY A 1 464 ? 6.455 23.982 -23.532 1.00 83.81 464 GLY A CA 1
ATOM 3664 C C . GLY A 1 464 ? 6.032 25.237 -22.762 1.00 83.81 464 GLY A C 1
ATOM 3665 O O . GLY A 1 464 ? 4.897 25.304 -22.288 1.00 83.81 464 GLY A O 1
ATOM 3666 N N . ARG A 1 465 ? 6.912 26.241 -22.648 1.00 85.94 465 ARG A N 1
ATOM 3667 C CA . ARG A 1 465 ? 6.596 27.544 -22.036 1.00 85.94 465 ARG A CA 1
ATOM 3668 C C . ARG A 1 465 ? 5.554 28.296 -22.863 1.00 85.94 465 ARG A C 1
ATOM 3670 O O . ARG A 1 465 ? 4.548 28.729 -22.305 1.00 85.94 465 ARG A O 1
ATOM 3677 N N . ARG A 1 466 ? 5.759 28.390 -24.181 1.00 84.25 466 ARG A N 1
ATOM 3678 C CA . ARG A 1 466 ? 4.825 29.036 -25.115 1.00 84.25 466 ARG A CA 1
ATOM 3679 C C . ARG A 1 466 ? 3.441 28.389 -25.069 1.00 84.25 466 ARG A C 1
ATOM 3681 O O . ARG A 1 466 ? 2.443 29.092 -24.976 1.00 84.25 466 ARG A O 1
ATOM 3688 N N . LEU A 1 467 ? 3.379 27.057 -25.063 1.00 80.56 467 LEU A N 1
ATOM 3689 C CA . LEU A 1 467 ? 2.118 26.314 -24.979 1.00 80.56 467 LEU A CA 1
ATOM 3690 C C . LEU A 1 467 ? 1.343 26.600 -23.695 1.00 80.56 467 LEU A C 1
ATOM 3692 O O . LEU A 1 467 ? 0.132 26.789 -23.743 1.00 80.56 467 LEU A O 1
ATOM 3696 N N . LYS A 1 468 ? 2.028 26.656 -22.547 1.00 83.19 468 LYS A N 1
ATOM 3697 C CA . LYS A 1 468 ? 1.377 27.012 -21.279 1.00 83.19 468 LYS A CA 1
ATOM 3698 C C . LYS A 1 468 ? 0.781 28.407 -21.329 1.00 83.19 468 LYS A C 1
ATOM 3700 O O . LYS A 1 468 ? -0.354 28.586 -20.906 1.00 83.19 468 LYS A O 1
ATOM 3705 N N . GLU A 1 469 ? 1.528 29.366 -21.869 1.00 86.50 469 GLU A N 1
ATOM 3706 C CA . GLU A 1 469 ? 1.044 30.737 -21.995 1.00 86.50 469 GLU A CA 1
ATOM 3707 C C . GLU A 1 469 ? -0.164 30.821 -22.940 1.00 86.50 469 GLU A C 1
ATOM 3709 O O . GLU A 1 469 ? -1.129 31.503 -22.619 1.00 86.50 469 GLU A O 1
ATOM 3714 N N . ASN A 1 470 ? -0.170 30.074 -24.049 1.00 82.62 470 ASN A N 1
ATOM 3715 C CA . ASN A 1 470 ? -1.333 29.996 -24.941 1.00 82.62 470 ASN A CA 1
ATOM 3716 C C . ASN A 1 470 ? -2.570 29.433 -24.229 1.00 82.62 470 ASN A C 1
ATOM 3718 O O . ASN A 1 470 ? -3.657 29.981 -24.383 1.00 82.62 470 ASN A O 1
ATOM 3722 N N . VAL A 1 471 ? -2.411 28.386 -23.411 1.00 80.75 471 VAL A N 1
ATOM 3723 C CA . VAL A 1 471 ? -3.525 27.843 -22.616 1.00 80.75 471 VAL A CA 1
ATOM 3724 C C . VAL A 1 471 ? -4.021 28.849 -21.582 1.00 80.75 471 VAL A C 1
ATOM 3726 O O . VAL A 1 471 ? -5.226 29.002 -21.422 1.00 80.75 471 VAL A O 1
ATOM 3729 N N . PHE A 1 472 ? -3.127 29.572 -20.907 1.00 85.62 472 PHE A N 1
ATOM 3730 C CA . PHE A 1 472 ? -3.534 30.609 -19.955 1.00 85.62 472 PHE A CA 1
ATOM 3731 C C . PHE A 1 472 ? -4.214 31.806 -20.621 1.00 85.62 472 PHE A C 1
ATOM 3733 O O . PHE A 1 472 ? -5.081 32.410 -20.001 1.00 85.62 472 PHE A O 1
ATOM 3740 N N . ARG A 1 473 ? -3.881 32.125 -21.877 1.00 86.06 473 ARG A N 1
ATOM 3741 C CA . ARG A 1 473 ? -4.629 33.117 -22.665 1.00 86.06 473 ARG A CA 1
ATOM 3742 C C . ARG A 1 473 ? -5.998 32.599 -23.101 1.00 86.06 473 ARG A C 1
ATOM 3744 O O . ARG A 1 473 ? -6.961 33.348 -23.039 1.00 86.06 473 ARG A O 1
ATOM 3751 N N . GLY A 1 474 ? -6.083 31.338 -23.527 1.00 81.12 474 GLY A N 1
ATOM 3752 C CA . GLY A 1 474 ? -7.341 30.715 -23.955 1.00 81.12 474 GLY A CA 1
ATOM 3753 C C . GLY A 1 474 ? -8.291 30.380 -22.800 1.00 81.12 474 GLY A C 1
ATOM 3754 O O . GLY A 1 474 ? -9.488 30.222 -23.021 1.00 81.12 474 GLY A O 1
ATOM 3755 N N . ILE A 1 475 ? -7.768 30.261 -21.574 1.00 84.62 475 ILE A N 1
ATOM 3756 C CA . ILE A 1 475 ? -8.532 29.980 -20.352 1.00 84.62 475 ILE A CA 1
ATOM 3757 C C . ILE A 1 475 ? -8.002 30.856 -19.189 1.00 84.62 475 ILE A C 1
ATOM 3759 O O . ILE A 1 475 ? -7.327 30.344 -18.288 1.00 84.62 475 ILE A O 1
ATOM 3763 N N . PRO A 1 476 ? -8.293 32.172 -19.166 1.00 87.94 476 PRO A N 1
ATOM 3764 C CA . PRO A 1 476 ? -7.784 33.088 -18.136 1.00 87.94 476 PRO A CA 1
ATOM 3765 C C . PRO A 1 476 ? -8.165 32.681 -16.707 1.00 87.94 476 PRO A C 1
ATOM 3767 O O . PRO A 1 476 ? -7.317 32.678 -15.814 1.00 87.94 476 PRO A O 1
ATOM 3770 N N . ALA A 1 477 ? -9.396 32.195 -16.510 1.00 89.69 477 ALA A N 1
ATOM 3771 C CA . ALA A 1 477 ? -9.880 31.715 -15.215 1.00 89.69 477 ALA A CA 1
ATOM 3772 C C . ALA A 1 477 ? -9.034 30.561 -14.637 1.00 89.69 477 ALA A C 1
ATOM 3774 O O . ALA A 1 477 ? -8.937 30.395 -13.419 1.00 89.69 477 ALA A O 1
ATOM 3775 N N . LEU A 1 478 ? -8.372 29.762 -15.486 1.00 87.88 478 LEU A N 1
ATOM 3776 C CA . LEU A 1 478 ? -7.443 28.726 -15.028 1.00 87.88 478 LEU A CA 1
ATOM 3777 C C . LEU A 1 478 ? -6.170 29.345 -14.439 1.00 87.88 478 LEU A C 1
ATOM 3779 O O . LEU A 1 478 ? -5.690 28.874 -13.404 1.00 87.88 478 LEU A O 1
ATOM 3783 N N . ARG A 1 479 ? -5.632 30.395 -15.075 1.00 89.00 479 ARG A N 1
ATOM 3784 C CA . ARG A 1 479 ? -4.462 31.136 -14.579 1.00 89.00 479 ARG A CA 1
ATOM 3785 C C . ARG A 1 479 ? -4.767 31.750 -13.217 1.00 89.00 479 ARG A C 1
ATOM 3787 O O . ARG A 1 479 ? -4.048 31.479 -12.257 1.00 89.00 479 ARG A O 1
ATOM 3794 N N . GLU A 1 480 ? -5.874 32.480 -13.128 1.00 91.56 480 GLU A N 1
ATOM 3795 C CA . GLU A 1 480 ? -6.332 33.122 -11.894 1.00 91.56 480 GLU A CA 1
ATOM 3796 C C . GLU A 1 480 ? -6.554 32.100 -10.776 1.00 91.56 480 GLU A C 1
ATOM 3798 O O . GLU A 1 480 ? -6.124 32.301 -9.638 1.00 91.56 480 GLU A O 1
ATOM 3803 N N . CYS A 1 481 ? -7.164 30.954 -11.097 1.00 90.19 481 CYS A N 1
ATOM 3804 C CA . CYS A 1 481 ? -7.364 29.877 -10.136 1.00 90.19 481 CYS A CA 1
ATOM 3805 C C . CYS A 1 481 ? -6.028 29.345 -9.592 1.00 90.19 481 CYS A C 1
ATOM 3807 O O . CYS A 1 481 ? -5.864 29.237 -8.375 1.00 90.19 481 CYS A O 1
ATOM 3809 N N . ILE A 1 482 ? -5.049 29.065 -10.460 1.00 87.69 482 ILE A N 1
ATOM 3810 C CA . ILE A 1 482 ? -3.720 28.582 -10.052 1.00 87.69 482 ILE A CA 1
ATOM 3811 C C . ILE A 1 482 ? -2.984 29.624 -9.205 1.00 87.69 482 ILE A C 1
ATOM 3813 O O . ILE A 1 482 ? -2.394 29.270 -8.180 1.00 87.69 482 ILE A O 1
ATOM 3817 N N . GLU A 1 483 ? -3.002 30.893 -9.607 1.00 90.12 483 GLU A N 1
ATOM 3818 C CA . GLU A 1 483 ? -2.328 31.979 -8.890 1.00 90.12 483 GLU A CA 1
ATOM 3819 C C . GLU A 1 483 ? -2.946 32.199 -7.507 1.00 90.12 483 GLU A C 1
ATOM 3821 O O . GLU A 1 483 ? -2.218 32.229 -6.511 1.00 90.12 483 GLU A O 1
ATOM 3826 N N . ARG A 1 484 ? -4.281 32.234 -7.418 1.00 91.12 484 ARG A N 1
ATOM 3827 C CA . ARG A 1 484 ? -5.014 32.310 -6.148 1.00 91.12 484 ARG A CA 1
ATOM 3828 C C . ARG A 1 484 ? -4.654 31.153 -5.221 1.00 91.12 484 ARG A C 1
ATOM 3830 O O . ARG A 1 484 ? -4.241 31.390 -4.089 1.00 91.12 484 ARG A O 1
ATOM 3837 N N . LEU A 1 485 ? -4.739 29.912 -5.708 1.00 89.81 485 LEU A N 1
ATOM 3838 C CA . LEU A 1 485 ? -4.411 28.720 -4.918 1.00 89.81 485 LEU A CA 1
ATOM 3839 C C . LEU A 1 485 ? -2.944 28.714 -4.470 1.00 89.81 485 LEU A C 1
ATOM 3841 O O . LEU A 1 485 ? -2.640 28.333 -3.341 1.00 89.81 485 LEU A O 1
ATOM 3845 N N . THR A 1 486 ? -2.030 29.167 -5.330 1.00 88.81 486 THR A N 1
ATOM 3846 C CA . THR A 1 486 ? -0.603 29.280 -5.002 1.00 88.81 486 THR A CA 1
ATOM 3847 C C . THR A 1 486 ? -0.368 30.324 -3.915 1.00 88.81 486 THR A C 1
ATOM 3849 O O . THR A 1 486 ? 0.412 30.084 -2.993 1.00 88.81 486 THR A O 1
ATOM 3852 N N . ASN A 1 487 ? -1.036 31.474 -3.999 1.00 90.88 487 ASN A N 1
ATOM 3853 C CA . ASN A 1 487 ? -0.934 32.531 -3.000 1.00 90.88 487 ASN A CA 1
ATOM 3854 C C . ASN A 1 487 ? -1.530 32.090 -1.660 1.00 90.88 487 ASN A C 1
ATOM 3856 O O . ASN A 1 487 ? -0.894 32.293 -0.629 1.00 90.88 487 ASN A O 1
ATOM 3860 N N . ASP A 1 488 ? -2.682 31.420 -1.668 1.00 89.06 488 ASP A N 1
ATOM 3861 C CA . ASP A 1 488 ? -3.290 30.865 -0.457 1.00 89.06 488 ASP A CA 1
ATOM 3862 C C . ASP A 1 488 ? -2.395 29.817 0.204 1.00 89.06 488 ASP A C 1
ATOM 3864 O O . ASP A 1 488 ? -2.156 29.880 1.408 1.00 89.06 488 ASP A O 1
ATOM 3868 N N . TRP A 1 489 ? -1.821 28.907 -0.583 1.00 89.38 489 TRP A N 1
ATOM 3869 C CA . TRP A 1 489 ? -0.863 27.923 -0.087 1.00 89.38 489 TRP A CA 1
ATOM 3870 C C . TRP A 1 489 ? 0.399 28.578 0.497 1.00 89.38 489 TRP A C 1
ATOM 3872 O O . TRP A 1 489 ? 0.911 28.147 1.529 1.00 89.38 489 TRP A O 1
ATOM 3882 N N . ARG A 1 490 ? 0.899 29.653 -0.130 1.00 90.00 490 ARG A N 1
ATOM 3883 C CA . ARG A 1 490 ? 2.079 30.393 0.347 1.00 90.00 490 ARG A CA 1
ATOM 3884 C C . ARG A 1 490 ? 1.864 31.072 1.698 1.00 90.00 490 ARG A C 1
ATOM 3886 O O . ARG A 1 490 ? 2.847 31.231 2.413 1.00 90.00 490 ARG A O 1
ATOM 3893 N N . LYS A 1 491 ? 0.628 31.439 2.061 1.00 89.31 491 LYS A N 1
ATOM 3894 C CA . LYS A 1 491 ? 0.320 32.065 3.364 1.00 89.31 491 LYS A CA 1
ATOM 3895 C C . LYS A 1 491 ? 0.702 31.170 4.546 1.00 89.31 491 LYS A C 1
ATOM 3897 O O . LYS A 1 491 ? 1.072 31.683 5.594 1.00 89.31 491 LYS A O 1
ATOM 3902 N N . SER A 1 492 ? 0.626 29.850 4.378 1.00 84.62 492 SER A N 1
ATOM 3903 C CA . SER A 1 492 ? 0.980 28.863 5.407 1.00 84.62 492 SER A CA 1
ATOM 3904 C C . SER A 1 492 ? 2.302 28.133 5.138 1.00 84.62 492 SER A C 1
ATOM 3906 O O . SER A 1 492 ? 2.836 27.472 6.031 1.00 84.62 492 SER A O 1
ATOM 3908 N N . ALA A 1 493 ? 2.847 28.240 3.923 1.00 87.50 493 ALA A N 1
ATOM 3909 C CA . ALA A 1 493 ? 4.093 27.587 3.547 1.00 87.50 493 ALA A CA 1
ATOM 3910 C C . ALA A 1 493 ? 5.315 28.194 4.250 1.00 87.50 493 ALA A C 1
ATOM 3912 O O . ALA A 1 493 ? 5.378 29.381 4.565 1.00 87.50 493 ALA A O 1
ATOM 3913 N N . ARG A 1 494 ? 6.356 27.377 4.415 1.00 87.50 494 ARG A N 1
ATOM 3914 C CA . ARG A 1 494 ? 7.647 27.779 4.985 1.00 87.50 494 ARG A CA 1
ATOM 3915 C C . ARG A 1 494 ? 8.728 27.756 3.912 1.00 87.50 494 ARG A C 1
ATOM 3917 O O . ARG A 1 494 ? 8.715 26.904 3.023 1.00 87.50 494 ARG A O 1
ATOM 3924 N N . LYS A 1 495 ? 9.687 28.679 3.994 1.00 90.62 495 LYS A N 1
ATOM 3925 C CA . LYS A 1 495 ? 10.869 28.665 3.123 1.00 90.62 495 LYS A CA 1
ATOM 3926 C C . LYS A 1 495 ? 11.869 27.621 3.619 1.00 90.62 495 LYS A C 1
ATOM 3928 O O . LYS A 1 495 ? 12.136 27.532 4.813 1.00 90.62 495 LYS A O 1
ATOM 3933 N N . TRP A 1 496 ? 12.461 26.868 2.700 1.00 87.31 496 TRP A N 1
ATOM 3934 C CA . TRP A 1 496 ? 13.536 25.925 2.993 1.00 87.31 496 TRP A CA 1
ATOM 3935 C C . TRP A 1 496 ? 14.573 25.922 1.869 1.00 87.31 496 TRP A C 1
ATOM 3937 O O . TRP A 1 496 ? 14.260 26.199 0.710 1.00 87.31 496 TRP A O 1
ATOM 3947 N N . TYR A 1 497 ? 15.821 25.605 2.205 1.00 88.12 497 TYR A N 1
ATOM 3948 C CA . TYR A 1 497 ? 16.885 25.517 1.213 1.00 88.12 497 TYR A CA 1
ATOM 3949 C C . TYR A 1 497 ? 16.912 24.133 0.564 1.00 88.12 497 TYR A C 1
ATOM 3951 O O . TYR A 1 497 ? 17.325 23.146 1.183 1.00 88.12 497 TYR A O 1
ATOM 3959 N N . ASN A 1 498 ? 16.519 24.062 -0.708 1.00 79.88 498 ASN A N 1
ATOM 3960 C CA . ASN A 1 498 ? 16.592 22.828 -1.466 1.00 79.88 498 ASN A CA 1
ATOM 3961 C C . ASN A 1 498 ? 18.028 22.577 -1.945 1.00 79.88 498 ASN A C 1
ATOM 3963 O O . ASN A 1 498 ? 18.442 23.068 -2.996 1.00 79.88 498 ASN A O 1
ATOM 3967 N N . LYS A 1 499 ? 18.772 21.747 -1.199 1.00 80.19 499 LYS A N 1
ATOM 3968 C CA . LYS A 1 499 ? 20.158 21.356 -1.528 1.00 80.19 499 LYS A CA 1
ATOM 3969 C C . LYS A 1 499 ? 20.308 20.760 -2.933 1.00 80.19 499 LYS A C 1
ATOM 3971 O O . LYS A 1 499 ? 21.354 20.938 -3.548 1.00 80.19 499 LYS A O 1
ATOM 3976 N N . LYS A 1 500 ? 19.274 20.084 -3.454 1.00 72.69 500 LYS A N 1
ATOM 3977 C CA . LYS A 1 500 ? 19.292 19.468 -4.792 1.00 72.69 500 LYS A CA 1
ATOM 3978 C C . LYS A 1 500 ? 19.347 20.520 -5.899 1.00 72.69 500 LYS A C 1
ATOM 3980 O O . LYS A 1 500 ? 20.088 20.351 -6.858 1.00 72.69 500 LYS A O 1
ATOM 3985 N N . TYR A 1 501 ? 18.563 21.588 -5.765 1.00 77.19 501 TYR A N 1
ATOM 3986 C CA . TYR A 1 501 ? 18.464 22.653 -6.773 1.00 77.19 501 TYR A CA 1
ATOM 3987 C C . TYR A 1 501 ? 19.231 23.920 -6.389 1.00 77.19 501 TYR A C 1
ATOM 3989 O O . TYR A 1 501 ? 19.163 24.912 -7.107 1.00 77.19 501 TYR A O 1
ATOM 3997 N N . ARG A 1 502 ? 19.937 23.889 -5.253 1.00 84.50 502 ARG A N 1
ATOM 3998 C CA . ARG A 1 502 ? 20.722 24.997 -4.697 1.00 84.50 502 ARG A CA 1
ATOM 3999 C C . ARG A 1 502 ? 19.946 26.316 -4.621 1.00 84.50 502 ARG A C 1
ATOM 4001 O O . ARG A 1 502 ? 20.509 27.383 -4.841 1.00 84.50 502 ARG A O 1
ATOM 4008 N N . ARG A 1 503 ? 18.652 26.250 -4.299 1.00 86.31 503 ARG A N 1
ATOM 4009 C CA . ARG A 1 503 ? 17.773 27.425 -4.222 1.00 86.31 503 ARG A CA 1
ATOM 4010 C C . ARG A 1 503 ? 16.805 27.332 -3.053 1.00 86.31 503 ARG A C 1
ATOM 4012 O O . ARG A 1 503 ? 16.465 26.237 -2.603 1.00 86.31 503 ARG A O 1
ATOM 4019 N N . MET A 1 504 ? 16.344 28.490 -2.592 1.00 89.50 504 MET A N 1
ATOM 4020 C CA . MET A 1 504 ? 15.240 28.567 -1.641 1.00 89.50 504 MET A CA 1
ATOM 4021 C C . MET A 1 504 ? 13.938 28.163 -2.332 1.00 89.50 504 MET A C 1
ATOM 4023 O O . MET A 1 504 ? 13.612 28.666 -3.405 1.00 89.50 504 MET A O 1
ATOM 4027 N N . GLU A 1 505 ? 13.190 27.264 -1.706 1.00 88.19 505 GLU A N 1
ATOM 4028 C CA . GLU A 1 505 ? 11.867 26.840 -2.150 1.00 88.19 505 GLU A CA 1
ATOM 4029 C C . GLU A 1 505 ? 10.871 26.962 -1.000 1.00 88.19 505 GLU A C 1
ATOM 4031 O O . GLU A 1 505 ? 11.237 26.984 0.174 1.00 88.19 505 GLU A O 1
ATOM 4036 N N . TRP A 1 506 ? 9.592 27.043 -1.340 1.00 85.75 506 TRP A N 1
ATOM 4037 C CA . TRP A 1 506 ? 8.514 26.954 -0.365 1.00 85.75 506 TRP A CA 1
ATOM 4038 C C . TRP A 1 506 ? 8.135 25.488 -0.153 1.00 85.75 506 TRP A C 1
ATOM 4040 O O . TRP A 1 506 ? 8.200 24.690 -1.091 1.00 85.75 506 TRP A O 1
ATOM 4050 N N . LYS A 1 507 ? 7.718 25.126 1.059 1.00 82.56 507 LYS A N 1
ATOM 4051 C CA . LYS A 1 507 ? 7.261 23.775 1.397 1.00 82.56 507 LYS A CA 1
ATOM 4052 C C . LYS A 1 507 ? 6.241 23.799 2.534 1.00 82.56 507 LYS A C 1
ATOM 4054 O O . LYS A 1 507 ? 6.149 24.782 3.260 1.00 82.56 507 LYS A O 1
ATOM 4059 N N . ASP A 1 508 ? 5.519 22.691 2.688 1.00 75.88 508 ASP A N 1
ATOM 4060 C CA . ASP A 1 508 ? 4.650 22.390 3.829 1.00 75.88 508 ASP A CA 1
ATOM 4061 C C . ASP A 1 508 ? 3.523 23.426 4.045 1.00 75.88 508 ASP A C 1
ATOM 4063 O O . ASP A 1 508 ? 3.027 23.588 5.154 1.00 75.88 508 ASP A O 1
ATOM 4067 N N . GLY A 1 509 ? 3.111 24.125 2.979 1.00 80.38 509 GLY A N 1
ATOM 4068 C CA . GLY A 1 509 ? 1.888 24.926 2.984 1.00 80.38 509 GLY A CA 1
ATOM 4069 C C . GLY A 1 509 ? 0.639 24.064 2.815 1.00 80.38 509 GLY A C 1
ATOM 4070 O O . GLY A 1 509 ? 0.704 22.912 2.373 1.00 80.38 509 GLY A O 1
ATOM 4071 N N . TYR A 1 510 ? -0.510 24.657 3.099 1.00 75.38 510 TYR A N 1
ATOM 4072 C CA . TYR A 1 510 ? -1.828 24.058 2.932 1.00 75.38 510 TYR A CA 1
ATOM 4073 C C . TYR A 1 510 ? -2.834 25.089 2.416 1.00 75.38 510 TYR A C 1
ATOM 4075 O O . TYR A 1 510 ? -2.678 26.293 2.618 1.00 75.38 510 TYR A O 1
ATOM 4083 N N . ILE A 1 511 ? -3.895 24.598 1.773 1.00 77.62 511 ILE A N 1
ATOM 4084 C CA . ILE A 1 511 ? -5.029 25.411 1.324 1.00 77.62 511 ILE A CA 1
ATOM 4085 C C . ILE A 1 511 ? -6.264 25.004 2.128 1.00 77.62 511 ILE A C 1
ATOM 4087 O O . ILE A 1 511 ? -6.656 23.831 2.133 1.00 77.62 511 ILE A O 1
ATOM 4091 N N . ARG A 1 512 ? -6.886 25.969 2.809 1.00 69.12 512 ARG A N 1
ATOM 4092 C CA . ARG A 1 512 ? -8.100 25.742 3.606 1.00 69.12 512 ARG A CA 1
ATOM 4093 C C . ARG A 1 512 ? -9.240 25.244 2.706 1.00 69.12 512 ARG A C 1
ATOM 4095 O O . ARG A 1 512 ? -9.444 25.777 1.619 1.00 69.12 512 ARG A O 1
ATOM 4102 N N . GLY A 1 513 ? -9.944 24.188 3.117 1.00 64.19 513 GLY A N 1
ATOM 4103 C CA . GLY A 1 513 ? -11.027 23.575 2.330 1.00 64.19 513 GLY A CA 1
ATOM 4104 C C . GLY A 1 513 ? -10.578 22.695 1.149 1.00 64.19 513 GLY A C 1
ATOM 4105 O O . GLY A 1 513 ? -11.428 22.167 0.435 1.00 64.19 513 GLY A O 1
ATOM 4106 N N . LEU A 1 514 ? -9.267 22.526 0.925 1.00 65.00 514 LEU A N 1
ATOM 4107 C CA . LEU A 1 514 ? -8.698 21.581 -0.055 1.00 65.00 514 LEU A CA 1
ATOM 4108 C C . LEU A 1 514 ? -7.710 20.595 0.583 1.00 65.00 514 LEU A C 1
ATOM 4110 O O . LEU A 1 514 ? -7.639 19.444 0.165 1.00 65.00 514 LEU A O 1
ATOM 4114 N N . MET A 1 515 ? -6.950 21.045 1.583 1.00 59.38 515 MET A N 1
ATOM 4115 C CA . MET A 1 515 ? -5.940 20.250 2.297 1.00 59.38 515 MET A CA 1
ATOM 4116 C C . MET A 1 515 ? -6.151 20.245 3.820 1.00 59.38 515 MET A C 1
ATOM 4118 O O . MET A 1 515 ? -5.452 19.526 4.524 1.00 59.38 515 MET A O 1
ATOM 4122 N N . ALA A 1 516 ? -7.122 21.018 4.319 1.00 44.09 516 ALA A N 1
ATOM 4123 C CA . ALA A 1 516 ? -7.533 21.066 5.722 1.00 44.09 516 ALA A CA 1
ATOM 4124 C C . ALA A 1 516 ? -9.055 21.254 5.818 1.00 44.09 516 ALA A C 1
ATOM 4126 O O . ALA A 1 516 ? -9.641 22.010 5.032 1.00 44.09 516 ALA A O 1
ATOM 4127 N N . GLY A 1 517 ? -9.676 20.536 6.757 1.00 40.88 517 GLY A N 1
ATOM 4128 C CA . GLY A 1 517 ? -11.120 20.394 6.930 1.00 40.88 517 GLY A CA 1
ATOM 4129 C C . GLY A 1 517 ? -11.854 21.688 7.275 1.00 40.88 517 GLY A C 1
ATOM 4130 O O . GLY A 1 517 ? -12.184 21.934 8.420 1.00 40.88 517 GLY A O 1
ATOM 4131 N N . HIS A 1 518 ? -12.212 22.484 6.277 1.00 29.95 518 HIS A N 1
ATOM 4132 C CA . HIS A 1 518 ? -13.328 23.424 6.378 1.00 29.95 518 HIS A CA 1
ATOM 4133 C C . HIS A 1 518 ? -14.268 23.142 5.212 1.00 29.95 518 HIS A C 1
ATOM 4135 O O . HIS A 1 518 ? -14.118 23.690 4.122 1.00 29.95 518 HIS A O 1
ATOM 4141 N N . PHE A 1 519 ? -15.214 22.234 5.444 1.00 28.95 519 PHE A N 1
ATOM 4142 C CA . PHE A 1 519 ? -16.486 22.273 4.737 1.00 28.95 519 PHE A CA 1
ATOM 4143 C C . PHE A 1 519 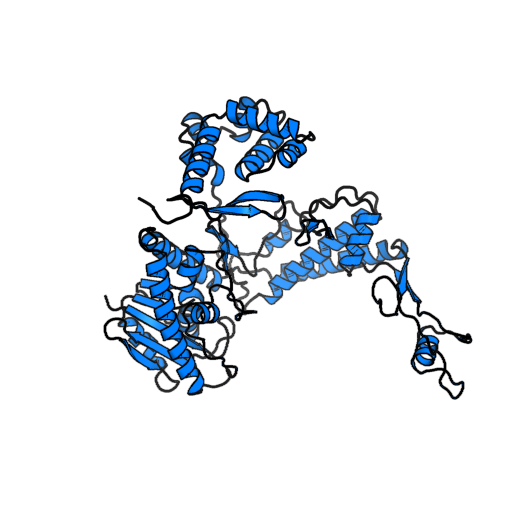? -17.344 23.255 5.530 1.00 28.95 519 PHE A C 1
ATOM 4145 O O . PHE A 1 519 ? -17.833 22.895 6.609 1.00 28.95 519 PHE A O 1
ATOM 4152 N N . GLY A 1 520 ? -17.385 24.504 5.053 1.00 25.50 520 GLY A N 1
ATOM 4153 C CA . GLY A 1 520 ? -18.373 25.488 5.501 1.00 25.50 520 GLY A CA 1
ATOM 4154 C C . GLY A 1 520 ? -19.758 24.879 5.412 1.00 25.50 520 GLY A C 1
ATOM 4155 O O . GLY A 1 520 ? -20.027 24.263 4.357 1.00 25.50 520 GLY A O 1
#

Radius of gyration: 30.04 Å; Cα contacts (8 Å, |Δi|>4): 715; chains: 1; bounding box: 81×65×70 Å

Sequence (520 aa):
MKIATVDIETDDLLPEVTKVWCAVVKDMSDGKITRFTPGNINSLGSFLNTFGTLRGHNIISFDLAVLKKLWGYEYHGEIEDTLLMSRLQRPDRRTPSHCKGSGPHSVKAWGTRLGHKKIDHEEWATYSPEMLHRCEEDVEIQCKIYDALIEEGSGEGWEKAHKLNNKLFTLLQKQAEYGFLVDRSLMDSSIKQLTNWIKRIDHACLPHLPIIRQIEETKKGEEYSYVKKPFLKSGELSNISKKWLREAGLQEVIVGPFSRVSFRRVNLDSNLETKNFFLSLGWKPEQWNTNNAGQRTSPKLSKDDEFQGIKGGLGKLVVKRFQCKQRASVIHGWKGSIRSDGRIPAIVSGLAATGRARHKGIVNVPGEGAFYGKIMRRMFIAKPGWVLVGTDSVGNQVRQLAARMGDPEFSSAVLDPSKDVHTETQNRCGLSSRHIAKTFFYGLIFGSGNEKAGRIVGGSAEDGRRLKENVFRGIPALRECIERLTNDWRKSARKWYNKKYRRMEWKDGYIRGLMAGHFG

Mean predicted aligned error: 8.98 Å

Foldseek 3Di:
DKEKEKDWAFLDFLQPTADTAKMWIATPVVRDIDIGGPVRVVCVLVVCQVGLEYEYACCLQGVQSNCCVHPVRDDDHHYQHLLQLVCQLCVPQDADPVRPPDDCSDLQSQCVVVVRHQDDDDDSNHHDVVSRVSNVSSSVSRVVSVVVSCVSCPPLACPVVSRVSSVVVNVLSVQLVVFFFFDPVLLVVLLVVLVVLLVVLCVVLQVVFDKDKDWPFDDDPPDGDWQQDQADPVRHGDPVNVVLCVVVVHPDDPPGIGTDIDIDGQDLVDPVSVQVVLVVQQFDAPAFDADPLRHGDGGDDDLPDPRPGRDDDSSVSSVSSVNSVVVSVLSVLLVVQQDPVNGHGFDFPHADLQRHTDTPSPPDQDDPPRVCRVSSVNRGADDPPDHDDDDDDQCVVQCVLCVLLVDPVLNCQSPDPVHDSLVLLCVLLVHPDSVLSVVLVVCVVVPPQLQRQQVSVPGGSVVSVSSVVSSCNSRVSSVVSVVVQVVQQQVAWDWDQDPSVRDIDTDDGDHRPRSTDDPD

Secondary structure (DSSP, 8-state):
--EEEEEEEESS-TTT---EEEEEEEETTT--EEEE-TTTGGGHHHHHTT-SEEEESSTTTTHHHHHHHHH-----SEEEEHHHHHHHH-TTPPPPTT-TTS-TTSHHHHHHHTT-PPPP----SS--HHHHHHHHHHHHHHHHHHHHHHHHTTTTTHHHHHHHHHHHHHHHHHHHHH-EEB-HHHHHHHHHHHHHHHHHHHHHHGGGSPEEEEE-SPEETTEE--BS--B-TTSSBPHHHHHHHHHHT------S-B--EEEEE--TT-HHHHHHHHHHTT---S-EEE-TT--EEEE---TT---TT--HHHHHHHHHHHHHHHHHHHHHHHHTT--TTSEE-EEEEEE-TTSPEEEEES--PPPTTSTTHHHHHHTB-PPTT--------TTHHHHHHHHHHT-HHHHHHHH-TT--HHHHHHHHHT-S-HHHHHHHHHHHHTT--HHHHHHHTT--HHHHHHHHHHHHHH-HHHHHHHHHHHHHHHHH-EEEEETTTTEEEEES---BTTTB----

Solvent-accessible surface area (backbone atoms only — not comparable to full-atom values): 29719 Å² total; per-residue (Å²): 128,48,42,29,38,43,41,70,44,48,56,46,58,79,92,72,42,82,48,73,40,30,36,29,37,31,37,70,86,81,64,51,75,47,80,33,41,77,91,51,45,88,51,46,67,69,56,54,69,72,31,47,26,46,29,24,73,45,30,66,79,38,50,51,46,43,42,29,72,78,68,67,48,78,86,85,58,49,69,45,40,46,38,57,47,48,45,67,79,44,64,83,55,73,54,50,88,90,34,79,94,52,56,43,72,36,69,56,30,46,13,56,74,71,74,46,69,64,74,88,84,87,75,47,90,56,80,51,74,67,58,50,52,39,39,44,52,48,35,55,42,47,52,54,50,45,54,52,50,51,62,73,37,57,94,50,48,42,64,66,50,45,54,51,48,46,55,49,51,50,52,42,40,53,45,20,72,65,29,47,38,49,42,62,66,58,49,50,54,47,40,54,51,35,51,52,51,35,52,55,42,48,65,68,41,55,86,75,44,58,75,40,83,43,68,78,45,60,70,58,87,94,45,68,49,60,45,76,65,43,47,45,99,85,69,47,68,23,72,70,48,55,48,47,34,61,75,70,71,51,88,76,80,83,88,58,62,48,71,59,70,49,78,42,60,64,48,80,84,39,71,66,51,37,50,55,50,41,45,74,45,44,37,57,70,91,41,65,41,58,49,98,83,66,48,77,74,46,72,49,90,56,99,82,61,84,55,46,65,49,58,66,69,67,46,54,46,53,51,48,37,52,53,34,53,53,54,35,52,52,52,52,54,50,60,76,47,46,47,95,89,44,20,33,44,50,37,65,80,47,64,45,92,85,68,46,79,35,61,41,85,74,58,86,77,56,51,64,91,40,91,68,9,52,63,59,54,64,28,56,45,56,61,93,98,55,77,81,85,87,85,81,74,82,60,51,71,60,52,54,46,29,69,64,41,66,41,67,66,62,36,50,38,69,68,37,88,92,48,54,56,35,52,52,49,9,64,56,37,73,46,96,38,47,68,50,29,43,56,48,51,53,36,53,77,71,64,51,50,38,54,60,46,4,50,71,74,76,47,46,42,64,52,14,47,53,51,51,51,36,40,36,67,52,37,49,46,55,46,52,38,52,53,50,52,50,53,50,20,52,76,58,31,42,82,43,76,38,77,86,77,74,40,79,40,76,45,88,42,49,38,84,55,79,71,39,34,50,84,126

Organism: NCBI:txid412755

=== Feature glossary ===
Legend for the data blocks above and below:

— What the protein is —

The amino-acid sequence is the protein's primary structure: the linear order of residues from the N-terminus to the C-terminus, written in one-letter code. Everything else here — the 3D coordinates, the secondary structure, the domain annotations — is ultimately a consequence of this string.

Database cross-references. InterPro integrates a dozen domain/family signature databases into unified entries with residue-range hits. GO terms attach function/process/location labels with evidence codes. CATH codes position the fold in a four-level structural taxonomy. Organism is the NCBI-taxonomy species name.

— Where its atoms are —

The mmCIF block holds the 3D Cartesian coordinates of each backbone atom (N, Cα, C, O) in ångströms. mmCIF is the PDB's canonical archive format — a tagged-loop text representation of the atomic model.

The six renders are orthographic views along the three Cartesian axes in both directions. Representation (cartoon, sticks, or surface) and color scheme (sequence-rainbow or by-chain) vary across proteins so the training set covers all the common visualization conventions.

— Local backbone conformation —

Secondary structure is the local, repeating backbone conformation. DSSP classifies it into eight states by reading the hydrogen-bond network: three helix types (H, G, I), two β types (E, B), two non-regular types (T, S), and unstructured coil (-).

SS3 is a coarse helix/strand/coil call (letters a/b/c) made by the P-SEA algorithm from inter-Cα distances and dihedrals. It is less detailed than DSSP but needs only Cα positions.

Backbone dihedral angles. Every residue except chain termini has a φ (preceding-C → N → Cα → C) and a ψ (N → Cα → C → next-N). They are reported in degrees following the IUPAC sign convention. Secondary structure is essentially a statement about which (φ, ψ) basin each residue occupies.

— Global shape and packing —

The geometric summary reports three shape descriptors. Rg (radius of gyration) measures how spread out the Cα atoms are about their centre of mass; compact globular proteins have small Rg, elongated or unfolded ones large. Cα contacts (<8 Å, |i−j|>4) count long-range residue pairs in spatial proximity — high for tightly packed folds, near zero for rods or random coil. The bounding-box extents give the protein's footprint along x, y, z in Å.

Solvent accessibility: the surface area of each residue that a 1.4 Å water probe can touch, in Å². When only backbone atoms are present the absolute values are lower than full-atom SASA (side chains contribute most of the area) and are flagged as backbone-only.

Plot images: a contact map (which residues are close in 3D, as an N×N binary image), a Ramachandran scatter (backbone torsion angles, revealing secondary-structure composition at a glance), and — for AlphaFold structures — a PAE heatmap (pairwise prediction confidence).

— Structural neighborhood —

Foldseek's 3Di representation compresses backbone geometry into a per-residue letter drawn from a learned twenty-state alphabet. It captures the tertiary interaction pattern around each residue — which residues are packed against it in space, regardless of where they are in sequence.

Structural nearest neighbors (via Foldseek easy-search vs the PDB). Reported per hit: target PDB id, E-value, and alignment TM-score. A TM-score above ~0.5 is the conventional threshold for 'same fold'.

— Confidence and disorder —

pLDDT (predicted Local Distance Difference Test) is AlphaFold's per-residue confidence score, ranging from 0 to 100. Values above 90 indicate high confidence (typically well-packed cores); 70–90 is confident; 50–70 low confidence; below 50 usually means the region is disordered or the prediction is unreliable there. AlphaFold stores pLDDT in the mmCIF B-factor column.

For experimental (PDB) structures, the B-factor (temperature factor) quantifies the positional spread of each atom in the crystal — a combination of thermal vibration and static disorder — in units of Å². High B-factors mark flexible loops or poorly resolved regions; low B-factors mark the rigid, well-ordered core.

Predicted Aligned Error (PAE) is an AlphaFold confidence matrix: entry (i, j) is the expected error in the position of residue j, in ångströms, when the prediction is superimposed on the true structure at residue i. Low PAE within a block of residues means that block is internally rigid and well-predicted; high PAE between two blocks means their relative placement is uncertain even if each block individually is confident.